Protein AF-0000000074147463 (afdb_homodimer)

Foldseek 3Di:
DQQAEEEEDCPDVSVVVVVLCVVVPRHAEYEYLDPVSQVVSCVVVVPHHYDHDLVVLLPDPSHQAYEYDDPQQCQLVSLLSNLVSRHAYEYEPLNHLALVSLVVSQVSCVVSVHFYFYPLLVCLPQQLVVVLVCVVVCVQPAWQEKEWEFEAQADDDDPAAQLRVPCLNVLLSVCSNNVFAFPDKAKDFDDDPYPPHGQWMKIWTHHPVNYIYMYTYGNDDDHGWTKMWTHGQQWIKMQTPVDDLRIKTWRKHWDDDPNDTDIDGDDMDRDHTDDDDSSSSQVVQVVCCSVVVNHGPRTSVSSSSSNCNSVPHDHVD/DQQAEEEEDCPDVSVVVVVLCVVVVRHAEYEYLDPVSQVVSCVVVVPHHYDHDLVVLLPDPSHQAYEYDDPQQCQLVSLLSNLVSNHAYEYEPLNHLALVSLVVSQVSCVVSVHFYFYPLLVCLPQQLVVVLVCVVVCVQPAWQEKEWEFEAQADDDDPAAQLRVPCLNVLLSVCSNNVFAFPDKAKDFDDDPYPPHGQWMKIWTHHPVNYIYMYTYGNDDDHGWTKMWTHGQQWIKMQTPVDDLRIKTWRWHWDDDPNDTDIDGDDMDRDHTDDDDSSSSQVVQVVCCSVVVNHGPRTSVSSSSSNCNSVPHDHVD

Radius of gyration: 29.19 Å; Cα contacts (8 Å, |Δi|>4): 1445; chains: 2; bounding box: 56×92×62 Å

Sequence (634 aa):
MDRFIGLIGLGYWGKNILRNLYELGVLHTACDFSHEVVEERRRSFPEVSYTTDFNDLLSNSEIKAIAIATPAVTHYELAKKALLAGKDVFVEKPMTTSVKEGEELVKIAEEKNKIIMVGHILQYHPAVTKLKELISQGLIGEIIYIYSHRVNVGKIRIDENVWWSLAPHDVSLILMLTGRMPKRIYYQGSSYITKGIDDIALASLEFDNGIRGHIFVSWWHPYKEQKLVTIGSKGMLIFDDTTEEKLFLYPHKVEWNNGIPVAKKEEMQVIPVEKKEPLKEELLHFIECVKERKTPRTDGYEGLRVLKVLEKITSDGMDRFIGLIGLGYWGKNILRNLYELGVLHTACDFSHEVVEERRRSFPEVSYTTDFNDLLSNSEIKAIAIATPAVTHYELAKKALLAGKDVFVEKPMTTSVKEGEELVKIAEEKNKIIMVGHILQYHPAVTKLKELISQGLIGEIIYIYSHRVNVGKIRIDENVWWSLAPHDVSLILMLTGRMPKRIYYQGSSYITKGIDDIALASLEFDNGIRGHIFVSWWHPYKEQKLVTIGSKGMLIFDDTTEEKLFLYPHKVEWNNGIPVAKKEEMQVIPVEKKEPLKEELLHFIECVKERKTPRTDGYEGLRVLKVLEKITSDG

Secondary structure (DSSP, 8-state):
----EEEE--STTHHHHHHHHHHTT-EEEEE-S-HHHHHHHHHH-TTSEEES-THHHHS-TT--EEEE-S-HHHHHHHHHHHHHTT-EEEEESSS-SSHHHHHHHHHHHHHHT--EEEE-GGGG-HHHHHHHHHHHTTTT-SEEEEEEEEEEE----SSS-HHHHHHHHHHHHHHHHH-S--SEEEEEEE-SSBTTB-SEEEEEEE-TTS-EEEEEEESEEEEEEEEEEEEESS-EEEEETTSSS-EEEE--EEEEETTEEEEE----EEPP-----HHHHHHHHHHHHHHHTPPPTTBHHHHHHHHHHHH--B---/----EEEE--STTHHHHHHHHHHTT-EEEEE-S-HHHHHHHHHH-TTSEEES-THHHHS-TT--EEEE-S-HHHHHHHHHHHHHTT-EEEEESSS-SSHHHHHHHHHHHHHHT--EEEE-GGGG-HHHHHHHHHHHTTTT-SEEEEEEEEEEE----SSS-HHHHHHHHHHHHHHHHH-S--SEEEEEEE-SSBTTB-SEEEEEEE-TTS-EEEEEEESEEEEEEEEEEEEESS-EEEEETTSSS-EEEE--EEEEETTEEEEE----EEPP-----HHHHHHHHHHHHHHHTPPPTTBHHHHHHHHHHHH--B---

pLDDT: mean 95.91, std 7.17, range [34.38, 98.94]

InterPro domains:
  IPR000683 Gfo/Idh/MocA-like oxidoreductase, N-terminal [PF01408] (5-120)
  IPR036291 NAD(P)-binding domain superfamily [SSF51735] (5-166)
  IPR051450 Gfo/Idh/MocA Oxidoreductases [PTHR43377] (5-314)
  IPR055170 GFO/IDH/MocA-like oxidoreductase domain [PF22725] (129-237)

Structure (mmCIF, N/CA/C/O backbone):
data_AF-0000000074147463-model_v1
#
loop_
_entity.id
_entity.type
_entity.pdbx_description
1 polymer 'Oxidoreductase, Gfo/Idh/MocA family/transferase hexapeptide repeat protein'
#
loop_
_atom_site.group_PDB
_atom_site.id
_atom_site.type_symbol
_atom_site.label_atom_id
_atom_site.label_alt_id
_atom_site.label_comp_id
_atom_site.label_asym_id
_atom_site.label_entity_id
_atom_site.label_seq_id
_atom_site.pdbx_PDB_ins_code
_atom_site.Cartn_x
_atom_site.Cartn_y
_atom_site.Cartn_z
_atom_site.occupancy
_atom_site.B_iso_or_equiv
_atom_site.auth_seq_id
_atom_site.auth_comp_id
_atom_site.auth_asym_id
_atom_site.auth_atom_id
_atom_site.pdbx_PDB_model_num
ATOM 1 N N . MET A 1 1 ? 9.383 36.344 28.812 1 61.12 1 MET A N 1
ATOM 2 C CA . MET A 1 1 ? 9.328 36.312 27.344 1 61.12 1 MET A CA 1
ATOM 3 C C . MET A 1 1 ? 8.117 37.094 26.828 1 61.12 1 MET A C 1
ATOM 5 O O . MET A 1 1 ? 7.078 37.156 27.5 1 61.12 1 MET A O 1
ATOM 9 N N . ASP A 1 2 ? 8.234 38.062 25.828 1 88.5 2 ASP A N 1
ATOM 10 C CA . ASP A 1 2 ? 7.184 38.969 25.328 1 88.5 2 ASP A CA 1
ATOM 11 C C . ASP A 1 2 ? 6.062 38.156 24.672 1 88.5 2 ASP A C 1
ATOM 13 O O . ASP A 1 2 ? 6.328 37.25 23.875 1 88.5 2 ASP A O 1
ATOM 17 N N . ARG A 1 3 ? 4.879 38.188 25.297 1 97.25 3 ARG A N 1
ATOM 18 C CA . ARG A 1 3 ? 3.674 37.594 24.703 1 97.25 3 ARG A CA 1
ATOM 19 C C . ARG A 1 3 ? 3.217 38.406 23.484 1 97.25 3 ARG A C 1
ATOM 21 O O . ARG A 1 3 ? 2.787 39.531 23.609 1 97.25 3 ARG A O 1
ATOM 28 N N . PHE A 1 4 ? 3.439 37.75 22.344 1 98.62 4 PHE A N 1
ATOM 29 C CA . PHE A 1 4 ? 3.199 38.531 21.141 1 98.62 4 PHE A CA 1
ATOM 30 C C . PHE A 1 4 ? 2.381 37.75 20.125 1 98.62 4 PHE A C 1
ATOM 32 O O . PHE A 1 4 ? 2.176 38.188 19 1 98.62 4 PHE A O 1
ATOM 39 N N . ILE A 1 5 ? 1.905 36.531 20.484 1 98.88 5 ILE A N 1
ATOM 40 C CA . ILE A 1 5 ? 1.163 35.719 19.547 1 98.88 5 ILE A CA 1
ATOM 41 C C . ILE A 1 5 ? -0.292 35.594 20 1 98.88 5 ILE A C 1
ATOM 43 O O . ILE A 1 5 ? -0.568 35.312 21.172 1 98.88 5 ILE A O 1
ATOM 47 N N . GLY A 1 6 ? -1.212 35.906 19.109 1 98.88 6 GLY A N 1
ATOM 48 C CA . GLY A 1 6 ? -2.609 35.562 19.281 1 98.88 6 GLY A CA 1
ATOM 49 C C . GLY A 1 6 ? -2.945 34.188 18.688 1 98.88 6 GLY A C 1
ATOM 50 O O . GLY A 1 6 ? -2.312 33.75 17.719 1 98.88 6 GLY A O 1
ATOM 51 N N . LEU A 1 7 ? -3.902 33.5 19.25 1 98.94 7 LEU A N 1
ATOM 52 C CA . LEU A 1 7 ? -4.363 32.219 18.766 1 98.94 7 LEU A CA 1
ATOM 53 C C . LEU A 1 7 ? -5.871 32.219 18.531 1 98.94 7 LEU A C 1
ATOM 55 O O . LEU A 1 7 ? -6.633 32.625 19.406 1 98.94 7 LEU A O 1
ATOM 59 N N . ILE A 1 8 ? -6.285 31.859 17.328 1 98.94 8 ILE A N 1
ATOM 60 C CA . ILE A 1 8 ? -7.715 31.656 17.094 1 98.94 8 ILE A CA 1
ATOM 61 C C . ILE A 1 8 ? -7.984 30.188 16.766 1 98.94 8 ILE A C 1
ATOM 63 O O . ILE A 1 8 ? -7.262 29.594 15.969 1 98.94 8 ILE A O 1
ATOM 67 N N . GLY A 1 9 ? -9.062 29.688 17.25 1 98.75 9 GLY A N 1
ATOM 68 C CA . GLY A 1 9 ? -9.383 28.266 17.188 1 98.75 9 GLY A CA 1
ATOM 69 C C . GLY A 1 9 ? -8.906 27.484 18.391 1 98.75 9 GLY A C 1
ATOM 70 O O . GLY A 1 9 ? -7.703 27.266 18.547 1 98.75 9 GLY A O 1
ATOM 71 N N . LEU A 1 10 ? -9.844 27.094 19.266 1 98.62 10 LEU A N 1
ATOM 72 C CA . LEU A 1 10 ? -9.492 26.438 20.516 1 98.62 10 LEU A CA 1
ATOM 73 C C . LEU A 1 10 ? -10.195 25.094 20.641 1 98.62 10 LEU A C 1
ATOM 75 O O . LEU A 1 10 ? -10.484 24.641 21.75 1 98.62 10 LEU A O 1
ATOM 79 N N . GLY A 1 11 ? -10.547 24.516 19.469 1 96.38 11 GLY A N 1
ATOM 80 C CA . GLY A 1 11 ? -11.219 23.234 19.438 1 96.38 11 GLY A CA 1
ATOM 81 C C . GLY A 1 11 ? -10.281 22.062 19.688 1 96.38 11 GLY A C 1
ATOM 82 O O . GLY A 1 11 ? -9.414 22.125 20.547 1 96.38 11 GLY A O 1
ATOM 83 N N . TYR A 1 12 ? -10.516 21 18.984 1 92 12 TYR A N 1
ATOM 84 C CA . TYR A 1 12 ? -9.859 19.703 19.203 1 92 12 TYR A CA 1
ATOM 85 C C . TYR A 1 12 ? -8.352 19.844 19.047 1 92 12 TYR A C 1
ATOM 87 O O . TYR A 1 12 ? -7.586 19.297 19.844 1 92 12 TYR A O 1
ATOM 95 N N . TRP A 1 13 ? -7.922 20.5 18.031 1 95.25 13 TRP A N 1
ATOM 96 C CA . TRP A 1 13 ? -6.488 20.641 17.766 1 95.25 13 TRP A CA 1
ATOM 97 C C . TRP A 1 13 ? -5.945 21.922 18.406 1 95.25 13 TRP A C 1
ATOM 99 O O . TRP A 1 13 ? -4.832 21.938 18.938 1 95.25 13 TRP A O 1
ATOM 109 N N . GLY A 1 14 ? -6.77 22.969 18.375 1 98.19 14 GLY A N 1
ATOM 110 C CA . GLY A 1 14 ? -6.352 24.266 18.891 1 98.19 14 GLY A CA 1
ATOM 111 C C . GLY A 1 14 ? -5.945 24.234 20.344 1 98.19 14 GLY A C 1
ATOM 112 O O . GLY A 1 14 ? -5.098 25.016 20.781 1 98.19 14 GLY A O 1
ATOM 113 N N . LYS A 1 15 ? -6.52 23.312 21.062 1 98.25 15 LYS A N 1
ATOM 114 C CA . LYS A 1 15 ? -6.18 23.203 22.484 1 98.25 15 LYS A CA 1
ATOM 115 C C . LYS A 1 15 ? -4.715 22.812 22.672 1 98.25 15 LYS A C 1
ATOM 117 O O . LYS A 1 15 ? -4.078 23.219 23.641 1 98.25 15 LYS A O 1
ATOM 122 N N . ASN A 1 16 ? -4.152 22 21.75 1 98.62 16 ASN A N 1
ATOM 123 C CA . ASN A 1 16 ? -2.746 21.609 21.812 1 98.62 16 ASN A CA 1
ATOM 124 C C . ASN A 1 16 ? -1.831 22.797 21.484 1 98.62 16 ASN A C 1
ATOM 126 O O . ASN A 1 16 ? -0.762 22.938 22.078 1 98.62 16 ASN A O 1
ATOM 130 N N . ILE A 1 17 ? -2.26 23.625 20.562 1 98.88 17 ILE A N 1
ATOM 131 C CA . ILE A 1 17 ? -1.495 24.812 20.219 1 98.88 17 ILE A CA 1
ATOM 132 C C . ILE A 1 17 ? -1.52 25.797 21.375 1 98.88 17 ILE A C 1
ATOM 134 O O . ILE A 1 17 ? -0.486 26.375 21.75 1 98.88 17 ILE A O 1
ATOM 138 N N . LEU A 1 18 ? -2.693 25.938 22 1 98.81 18 LEU A N 1
ATOM 139 C CA . LEU A 1 18 ? -2.84 26.781 23.172 1 98.81 18 LEU A CA 1
ATOM 140 C C . LEU A 1 18 ? -1.851 26.375 24.266 1 98.81 18 LEU A C 1
ATOM 142 O O . LEU A 1 18 ? -1.114 27.219 24.781 1 98.81 18 LEU A O 1
ATOM 146 N N . ARG A 1 19 ? -1.807 25.109 24.531 1 98.69 19 ARG A N 1
ATOM 147 C CA . ARG A 1 19 ? -0.928 24.578 25.562 1 98.69 19 ARG A CA 1
ATOM 148 C C . ARG A 1 19 ? 0.532 24.891 25.266 1 98.69 19 ARG A C 1
ATOM 150 O O . ARG A 1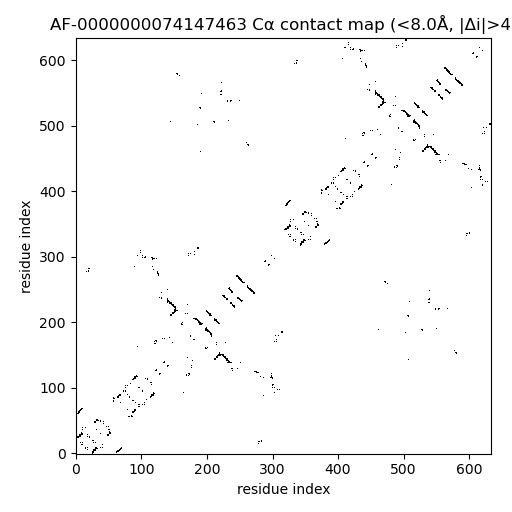 19 ? 1.265 25.375 26.125 1 98.69 19 ARG A O 1
ATOM 157 N N . ASN A 1 20 ? 0.942 24.656 24.047 1 98.75 20 ASN A N 1
ATOM 158 C CA . ASN A 1 20 ? 2.342 24.844 23.672 1 98.75 20 ASN A CA 1
ATOM 159 C C . ASN A 1 20 ? 2.738 26.312 23.688 1 98.75 20 ASN A C 1
ATOM 161 O O . ASN A 1 20 ? 3.803 26.672 24.188 1 98.75 20 ASN A O 1
ATOM 165 N N . LEU A 1 21 ? 1.899 27.203 23.125 1 98.69 21 LEU A N 1
ATOM 166 C CA . LEU A 1 21 ? 2.207 28.641 23.109 1 98.69 21 LEU A CA 1
ATOM 167 C C . LEU A 1 21 ? 2.262 29.203 24.516 1 98.69 21 LEU A C 1
ATOM 169 O O . LEU A 1 21 ? 3.068 30.094 24.812 1 98.69 21 LEU A O 1
ATOM 173 N N . TYR A 1 22 ? 1.34 28.688 25.391 1 98.38 22 TYR A N 1
ATOM 174 C CA . TYR A 1 22 ? 1.339 29.078 26.797 1 98.38 22 TYR A CA 1
ATOM 175 C C . TYR A 1 22 ? 2.645 28.672 27.484 1 98.38 22 TYR A C 1
ATOM 177 O O . TYR A 1 22 ? 3.279 29.5 28.141 1 98.38 22 TYR A O 1
ATOM 185 N N . GLU A 1 23 ? 3.055 27.453 27.25 1 98 23 GLU A N 1
ATOM 186 C CA . GLU A 1 23 ? 4.266 26.906 27.875 1 98 23 GLU A CA 1
ATOM 187 C C . GLU A 1 23 ? 5.508 27.641 27.375 1 98 23 GLU A C 1
ATOM 189 O O . GLU A 1 23 ? 6.477 27.812 28.125 1 98 23 GLU A O 1
ATOM 194 N N . LEU A 1 24 ? 5.477 28.078 26.172 1 98.19 24 LEU A N 1
ATOM 195 C CA . LEU A 1 24 ? 6.617 28.766 25.562 1 98.19 24 LEU A CA 1
ATOM 196 C C . LEU A 1 24 ? 6.648 30.234 25.953 1 98.19 24 LEU A C 1
ATOM 198 O O . LEU A 1 24 ? 7.609 30.938 25.641 1 98.19 24 LEU A O 1
ATOM 202 N N . GLY A 1 25 ? 5.539 30.719 26.562 1 97.75 25 GLY A N 1
ATOM 203 C CA . GLY A 1 25 ? 5.5 32.062 27.156 1 97.75 25 GLY A CA 1
ATOM 204 C C . GLY A 1 25 ? 5.277 33.156 26.125 1 97.75 25 GLY A C 1
ATOM 205 O O . GLY A 1 25 ? 5.664 34.312 26.344 1 97.75 25 GLY A O 1
ATOM 206 N N . VAL A 1 26 ? 4.633 32.781 25 1 98.62 26 VAL A N 1
ATOM 207 C CA . VAL A 1 26 ? 4.543 33.781 23.938 1 98.62 26 VAL A CA 1
ATOM 208 C C . VAL A 1 26 ? 3.078 34.062 23.625 1 98.62 26 VAL A C 1
ATOM 210 O O . VAL A 1 26 ? 2.771 34.938 22.828 1 98.62 26 VAL A O 1
ATOM 213 N N . LEU A 1 27 ? 2.123 33.344 24.266 1 98.75 27 LEU A N 1
ATOM 214 C CA . LEU A 1 27 ? 0.697 33.531 24.016 1 98.75 27 LEU A CA 1
ATOM 215 C C . LEU A 1 27 ? 0.172 34.812 24.672 1 98.75 27 LEU A C 1
ATOM 217 O O . LEU A 1 27 ? 0.267 34.969 25.891 1 98.75 27 LEU A O 1
ATOM 221 N N . HIS A 1 28 ? -0.315 35.688 23.891 1 98.62 28 HIS A N 1
ATOM 222 C CA . HIS A 1 28 ? -0.885 36.906 24.406 1 98.62 28 HIS A CA 1
ATOM 223 C C . HIS A 1 28 ? -2.379 36.781 24.688 1 98.62 28 HIS A C 1
ATOM 225 O O . HIS A 1 28 ? -2.834 37 25.812 1 98.62 28 HIS A O 1
ATOM 231 N N . THR A 1 29 ? -3.139 36.375 23.672 1 98.69 29 THR A N 1
ATOM 232 C CA . THR A 1 29 ? -4.594 36.281 23.734 1 98.69 29 THR A CA 1
ATOM 233 C C . THR A 1 29 ? -5.094 35.094 22.906 1 98.69 29 THR A C 1
ATOM 235 O O . THR A 1 29 ? -4.605 34.875 21.797 1 98.69 29 THR A O 1
ATOM 238 N N . ALA A 1 30 ? -5.992 34.312 23.484 1 98.88 30 ALA A N 1
ATOM 239 C CA . ALA A 1 30 ? -6.637 33.219 22.797 1 98.88 30 ALA A CA 1
ATOM 240 C C . ALA A 1 30 ? -8.078 33.562 22.438 1 98.88 30 ALA A C 1
ATOM 242 O O . ALA A 1 30 ? -8.789 34.188 23.219 1 98.88 30 ALA A O 1
ATOM 243 N N . CYS A 1 31 ? -8.461 33.125 21.234 1 98.88 31 CYS A N 1
ATOM 244 C CA . CYS A 1 31 ? -9.758 33.5 20.688 1 98.88 31 CYS A CA 1
ATOM 245 C C . CYS A 1 31 ? -10.508 32.281 20.172 1 98.88 31 CYS A C 1
ATOM 247 O O . CYS A 1 31 ? -9.906 31.391 19.562 1 98.88 31 CYS A O 1
ATOM 249 N N . ASP A 1 32 ? -11.773 32.156 20.422 1 98.69 32 ASP A N 1
ATOM 250 C CA . ASP A 1 32 ? -12.719 31.234 19.781 1 98.69 32 ASP A CA 1
ATOM 251 C C . ASP A 1 32 ? -14.102 31.859 19.656 1 98.69 32 ASP A C 1
ATOM 253 O O . ASP A 1 32 ? -14.484 32.688 20.5 1 98.69 32 ASP A O 1
ATOM 257 N N . PHE A 1 33 ? -14.789 31.438 18.578 1 97.38 33 PHE A N 1
ATOM 258 C CA . PHE A 1 33 ? -16.125 32 18.391 1 97.38 33 PHE A CA 1
ATOM 259 C C . PHE A 1 33 ? -17.109 31.438 19.406 1 97.38 33 PHE A C 1
ATOM 261 O O . PHE A 1 33 ? -18.141 32.062 19.688 1 97.38 33 PHE A O 1
ATOM 268 N N . SER A 1 34 ? -16.828 30.281 19.938 1 97.75 34 SER A N 1
ATOM 269 C CA . SER A 1 34 ? -17.719 29.625 20.891 1 97.75 34 SER A CA 1
ATOM 270 C C . SER A 1 34 ? -17.391 30.016 22.328 1 97.75 34 SER A C 1
ATOM 272 O O . SER A 1 34 ? -16.312 29.703 22.828 1 97.75 34 SER A O 1
ATOM 274 N N . HIS A 1 35 ? -18.406 30.578 23 1 97.5 35 HIS A N 1
ATOM 275 C CA . HIS A 1 35 ? -18.234 30.922 24.406 1 97.5 35 HIS A CA 1
ATOM 276 C C . HIS A 1 35 ? -17.984 29.672 25.25 1 97.5 35 HIS A C 1
ATOM 278 O O . HIS A 1 35 ? -17.203 29.719 26.203 1 97.5 35 HIS A O 1
ATOM 284 N N . GLU A 1 36 ? -18.609 28.641 24.844 1 98 36 GLU A N 1
ATOM 285 C CA . GLU A 1 36 ? -18.469 27.375 25.562 1 98 36 GLU A CA 1
ATOM 286 C C . GLU A 1 36 ? -17.047 26.844 25.5 1 98 36 GLU A C 1
ATOM 288 O O . GLU A 1 36 ? -16.484 26.406 26.5 1 98 36 GLU A O 1
ATOM 293 N N . VAL A 1 37 ? -16.453 26.953 24.344 1 98.19 37 VAL A N 1
ATOM 294 C CA . VAL A 1 37 ? -15.094 26.469 24.141 1 98.19 37 VAL A CA 1
ATOM 295 C C . VAL A 1 37 ? -14.117 27.344 24.938 1 98.19 37 VAL A C 1
ATOM 297 O O . VAL A 1 37 ? -13.211 26.828 25.594 1 98.19 37 VAL A O 1
ATOM 300 N N . VAL A 1 38 ? -14.328 28.625 24.938 1 98.19 38 VAL A N 1
ATOM 301 C CA . VAL A 1 38 ? -13.477 29.562 25.656 1 98.19 38 VAL A CA 1
ATOM 302 C C . VAL A 1 38 ? -13.516 29.266 27.156 1 98.19 38 VAL A C 1
ATOM 304 O O . VAL A 1 38 ? -12.477 29.219 27.812 1 98.19 38 VAL A O 1
ATOM 307 N N . GLU A 1 39 ? -14.695 29.047 27.609 1 97.88 39 GLU A N 1
ATOM 308 C CA . GLU A 1 39 ? -14.844 28.797 29.047 1 97.88 39 GLU A CA 1
ATOM 309 C C . GLU A 1 39 ? -14.156 27.484 29.438 1 97.88 39 GLU A C 1
ATOM 311 O O . GLU A 1 39 ? -13.555 27.406 30.516 1 97.88 39 GLU A O 1
ATOM 316 N N . GLU A 1 40 ? -14.305 26.562 28.609 1 98 40 GLU A N 1
ATOM 317 C CA . GLU A 1 40 ? -13.641 25.281 28.875 1 98 40 GLU A CA 1
ATOM 318 C C . GLU A 1 40 ? -12.125 25.453 28.953 1 98 40 GLU A C 1
ATOM 320 O O . GLU A 1 40 ? -11.477 24.891 29.844 1 98 40 GLU A O 1
ATOM 325 N N . ARG A 1 41 ? -11.562 26.219 28.031 1 98.38 41 ARG A N 1
ATOM 326 C CA . ARG A 1 41 ? -10.117 26.438 28.016 1 98.38 41 ARG A CA 1
ATOM 327 C C . ARG A 1 41 ? -9.68 27.281 29.203 1 98.38 41 ARG A C 1
ATOM 329 O O . ARG A 1 41 ? -8.609 27.062 29.766 1 98.38 41 ARG A O 1
ATOM 336 N N . ARG A 1 42 ? -10.461 28.25 29.562 1 97.75 42 ARG A N 1
ATOM 337 C CA . ARG A 1 42 ? -10.156 29.156 30.672 1 97.75 42 ARG A CA 1
ATOM 338 C C . ARG A 1 42 ? -9.992 28.391 31.969 1 97.75 42 ARG A C 1
ATOM 340 O O . ARG A 1 42 ? -9.188 28.766 32.812 1 97.75 42 ARG A O 1
ATOM 347 N N . ARG A 1 43 ? -10.711 27.328 32.125 1 97.81 43 ARG A N 1
ATOM 348 C CA . ARG A 1 43 ? -10.602 26.5 33.312 1 97.81 43 ARG A CA 1
ATOM 349 C C . ARG A 1 43 ? -9.203 25.891 33.438 1 97.81 43 ARG A C 1
ATOM 351 O O . ARG A 1 43 ? -8.664 25.781 34.531 1 97.81 43 ARG A O 1
ATOM 358 N N . SER A 1 44 ? -8.68 25.547 32.312 1 97 44 SER A N 1
ATOM 359 C CA . SER A 1 44 ? -7.375 24.891 32.312 1 97 44 SER A CA 1
ATOM 360 C C . SER A 1 44 ? -6.246 25.906 32.312 1 97 44 SER A C 1
ATOM 362 O O . SER A 1 44 ? -5.16 25.641 32.812 1 97 44 SER A O 1
ATOM 364 N N . PHE A 1 45 ? -6.484 27.094 31.719 1 98 45 PHE A N 1
ATOM 365 C CA . PHE A 1 45 ? -5.492 28.156 31.609 1 98 45 PHE A CA 1
ATOM 366 C C . PHE A 1 45 ? -6.094 29.5 32 1 98 45 PHE A C 1
ATOM 368 O O . PHE A 1 45 ? -6.23 30.391 31.172 1 98 45 PHE A O 1
ATOM 375 N N . PRO A 1 46 ? -6.285 29.719 33.219 1 97.31 46 PRO A N 1
ATOM 376 C CA . PRO A 1 46 ? -7.016 30.906 33.688 1 97.31 46 PRO A CA 1
ATOM 377 C C . PRO A 1 46 ? -6.223 32.188 33.531 1 97.31 46 PRO A C 1
ATOM 379 O O . PRO A 1 46 ? -6.801 33.281 33.5 1 97.31 46 PRO A O 1
ATOM 382 N N . GLU A 1 47 ? -4.965 32.125 33.375 1 96.62 47 GLU A N 1
ATOM 383 C CA . GLU A 1 47 ? -4.121 33.312 33.312 1 96.62 47 GLU A CA 1
ATOM 384 C C . GLU A 1 47 ? -4.098 33.875 31.891 1 96.62 47 GLU A C 1
ATOM 386 O O . GLU A 1 47 ? -3.625 35 31.656 1 96.62 47 GLU A O 1
ATOM 391 N N . VAL A 1 48 ? -4.543 33.156 30.922 1 97.88 48 VAL A N 1
ATOM 392 C CA . VAL A 1 48 ? -4.547 33.562 29.531 1 97.88 48 VAL A CA 1
ATOM 393 C C . VAL A 1 48 ? -5.699 34.531 29.281 1 97.88 48 VAL A C 1
ATOM 395 O O . VAL A 1 48 ? -6.781 34.375 29.859 1 97.88 48 VAL A O 1
ATOM 398 N N . SER A 1 49 ? -5.469 35.562 28.531 1 98.31 49 SER A N 1
ATOM 399 C CA . SER A 1 49 ? -6.547 36.438 28.062 1 98.31 49 SER A CA 1
ATOM 400 C C . SER A 1 49 ? -7.355 35.75 26.969 1 98.31 49 SER A C 1
ATOM 402 O O . SER A 1 49 ? -6.785 35.125 26.062 1 98.31 49 SER A O 1
ATOM 404 N N . TYR A 1 50 ? -8.672 35.812 27.047 1 98.62 50 TYR A N 1
ATOM 405 C CA . TYR A 1 50 ? -9.547 35.188 26.062 1 98.62 50 TYR A CA 1
ATOM 406 C C . TYR A 1 50 ? -10.484 36.219 25.422 1 98.62 50 TYR A C 1
ATOM 408 O O . TYR A 1 50 ? -10.773 37.25 26.016 1 98.62 50 TYR A O 1
ATOM 416 N N . THR A 1 51 ? -10.914 36 24.25 1 98.62 51 THR A N 1
ATOM 417 C CA . THR A 1 51 ? -11.922 36.812 23.562 1 98.62 51 THR A CA 1
ATOM 418 C C . THR A 1 51 ? -12.719 35.969 22.594 1 98.62 51 THR A C 1
ATOM 420 O O . THR A 1 51 ? -12.312 34.844 22.266 1 98.62 51 THR A O 1
ATOM 423 N N . THR A 1 52 ? -13.852 36.375 22.188 1 98.5 52 THR A N 1
ATOM 424 C CA . THR A 1 52 ? -14.656 35.688 21.188 1 98.5 52 THR A CA 1
ATOM 425 C C . THR A 1 52 ? -14.734 36.5 19.891 1 98.5 52 THR A C 1
ATOM 427 O O . THR A 1 52 ? -15.484 36.156 18.984 1 98.5 52 THR A O 1
ATOM 430 N N . ASP A 1 53 ? -13.992 37.562 19.906 1 98.44 53 ASP A N 1
ATOM 431 C CA . ASP A 1 53 ? -13.969 38.469 18.75 1 98.44 53 ASP A CA 1
ATOM 432 C C . ASP A 1 53 ? -12.578 38.469 18.109 1 98.44 53 ASP A C 1
ATOM 434 O O . ASP A 1 53 ? -11.633 39 18.703 1 98.44 53 ASP A O 1
ATOM 438 N N . PHE A 1 54 ? -12.523 38 16.891 1 98.62 54 PHE A N 1
ATOM 439 C CA . PHE A 1 54 ? -11.258 37.938 16.188 1 98.62 54 PHE A CA 1
ATOM 440 C C . PHE A 1 54 ? -10.648 39.312 16 1 98.62 54 PHE A C 1
ATOM 442 O O . PHE A 1 54 ? -9.422 39.469 15.992 1 98.62 54 PHE A O 1
ATOM 449 N N . ASN A 1 55 ? -11.438 40.375 15.883 1 98.56 55 ASN A N 1
ATOM 450 C CA . ASN A 1 55 ? -10.961 41.719 15.695 1 98.56 55 ASN A CA 1
ATOM 451 C C . ASN A 1 55 ? -10.102 42.188 16.859 1 98.56 55 ASN A C 1
ATOM 453 O O . ASN A 1 55 ? -9.227 43.031 16.688 1 98.56 55 ASN A O 1
ATOM 457 N N . ASP A 1 56 ? -10.352 41.594 18.016 1 98.62 56 ASP A N 1
ATOM 458 C CA . ASP A 1 56 ? -9.555 41.938 19.188 1 98.62 56 ASP A CA 1
ATOM 459 C C . ASP A 1 56 ? -8.094 41.562 19 1 98.62 56 ASP A C 1
ATOM 461 O O . ASP A 1 56 ? -7.191 42.219 19.531 1 98.62 56 ASP A O 1
ATOM 465 N N . LEU A 1 57 ? -7.863 40.469 18.266 1 98.75 57 LEU A N 1
ATOM 466 C CA . LEU A 1 57 ? -6.496 40.062 17.953 1 98.75 57 LEU A CA 1
ATOM 467 C C . LEU A 1 57 ? -5.891 41 16.891 1 98.75 57 LEU A C 1
ATOM 469 O O . LEU A 1 57 ? -4.734 41.406 17 1 98.75 57 LEU A O 1
ATOM 473 N N . LEU A 1 58 ? -6.707 41.344 15.906 1 98.81 58 LEU A N 1
ATOM 474 C CA . LEU A 1 58 ? -6.242 42.094 14.742 1 98.81 58 LEU A CA 1
ATOM 475 C C . LEU A 1 58 ? -5.836 43.5 15.133 1 98.81 58 LEU A C 1
ATOM 477 O O . LEU A 1 58 ? -4.852 44.031 14.617 1 98.81 58 LEU A O 1
ATOM 481 N N . SER A 1 59 ? -6.566 44.125 16.078 1 98.38 59 SER A N 1
ATOM 482 C CA . SER A 1 59 ? -6.395 45.531 16.391 1 98.38 59 SER A CA 1
ATOM 483 C C . SER A 1 59 ? -5.391 45.719 17.516 1 98.38 59 SER A C 1
ATOM 485 O O . SER A 1 59 ? -5.008 46.844 17.828 1 98.38 59 SER A O 1
ATOM 487 N N . ASN A 1 60 ? -5.012 44.656 18.141 1 98.25 60 ASN A N 1
ATOM 488 C CA . ASN A 1 60 ? -4.094 44.75 19.266 1 98.25 60 ASN A CA 1
ATOM 489 C C . ASN A 1 60 ? -2.646 44.906 18.797 1 98.25 60 ASN A C 1
ATOM 491 O O . ASN A 1 60 ? -2.066 43.969 18.25 1 98.25 60 ASN A O 1
ATOM 495 N N . SER A 1 61 ? -1.975 45.969 19.141 1 97.44 61 SER A N 1
ATOM 496 C CA . SER A 1 61 ? -0.635 46.281 18.641 1 97.44 61 SER A CA 1
ATOM 497 C C . SER A 1 61 ? 0.416 45.406 19.328 1 97.44 61 SER A C 1
ATOM 499 O O . SER A 1 61 ? 1.54 45.281 18.844 1 97.44 61 SER A O 1
ATOM 501 N N . GLU A 1 62 ? 0.05 44.812 20.422 1 97.81 62 GLU A N 1
ATOM 502 C CA . GLU A 1 62 ? 0.99 43.938 21.125 1 97.81 62 GLU A CA 1
ATOM 503 C C . GLU A 1 62 ? 1.091 42.562 20.453 1 97.81 62 GLU A C 1
ATOM 505 O O . GLU A 1 62 ? 2.08 41.875 20.625 1 97.81 62 GLU A O 1
ATOM 510 N N . ILE A 1 63 ? 0.083 42.25 19.734 1 98.62 63 ILE A N 1
ATOM 511 C CA . ILE A 1 63 ? 0.083 41 19 1 98.62 63 ILE A CA 1
ATOM 512 C C . ILE A 1 63 ? 0.76 41.188 17.641 1 98.62 63 ILE A C 1
ATOM 514 O O . ILE A 1 63 ? 0.299 41.969 16.812 1 98.62 63 ILE A O 1
ATOM 518 N N . LYS A 1 64 ? 1.846 40.469 17.438 1 98.56 64 LYS A N 1
ATOM 519 C CA . LYS A 1 64 ? 2.639 40.594 16.219 1 98.56 64 LYS A CA 1
ATOM 520 C C . LYS A 1 64 ? 2.391 39.469 15.258 1 98.56 64 LYS A C 1
ATOM 522 O O . LYS A 1 64 ? 2.705 39.562 14.07 1 98.56 64 LYS A O 1
ATOM 527 N N . ALA A 1 65 ? 1.881 38.375 15.789 1 98.88 65 ALA A N 1
ATOM 528 C CA . ALA A 1 65 ? 1.611 37.188 14.992 1 98.88 65 ALA A CA 1
ATOM 529 C C . ALA A 1 65 ? 0.348 36.469 15.477 1 98.88 65 ALA A C 1
ATOM 531 O O . ALA A 1 65 ? -0.035 36.594 16.641 1 98.88 65 ALA A O 1
ATOM 532 N N . ILE A 1 66 ? -0.294 35.781 14.562 1 98.94 66 ILE A N 1
ATOM 533 C CA . ILE A 1 66 ? -1.519 35.062 14.898 1 98.94 66 ILE A CA 1
ATOM 534 C C . ILE A 1 66 ? -1.419 33.594 14.414 1 98.94 66 ILE A C 1
ATOM 536 O O . ILE A 1 66 ? -1.047 33.344 13.266 1 98.94 66 ILE A O 1
ATOM 540 N N . ALA A 1 67 ? -1.676 32.625 15.289 1 98.94 67 ALA A N 1
ATOM 541 C CA . ALA A 1 67 ? -1.845 31.234 14.938 1 98.94 67 ALA A CA 1
ATOM 542 C C . ALA A 1 67 ? -3.312 30.891 14.688 1 98.94 67 ALA A C 1
ATOM 544 O O . ALA A 1 67 ? -4.18 31.25 15.492 1 98.94 67 ALA A O 1
ATOM 545 N N . ILE A 1 68 ? -3.555 30.266 13.57 1 98.94 68 ILE A N 1
ATOM 546 C CA . ILE A 1 68 ? -4.914 29.938 13.156 1 98.94 68 ILE A CA 1
ATOM 547 C C . ILE A 1 68 ? -5.105 28.422 13.156 1 98.94 68 ILE A C 1
ATOM 549 O O . ILE A 1 68 ? -4.477 27.703 12.375 1 98.94 68 ILE A O 1
ATOM 553 N N . ALA A 1 69 ? -5.957 27.906 14.031 1 98.56 69 ALA A N 1
ATOM 554 C CA . ALA A 1 69 ? -6.262 26.484 14.164 1 98.56 69 ALA A CA 1
ATOM 555 C C . ALA A 1 69 ? -7.766 26.234 14.117 1 98.56 69 ALA A C 1
ATOM 557 O O . ALA A 1 69 ? -8.312 25.547 14.984 1 98.56 69 ALA A O 1
ATOM 558 N N . THR A 1 70 ? -8.461 26.844 13.141 1 97.81 70 THR A N 1
ATOM 559 C CA . THR A 1 70 ? -9.891 26.703 12.875 1 97.81 70 THR A CA 1
ATOM 560 C C . THR A 1 70 ? -10.133 25.703 11.742 1 97.81 70 THR A C 1
ATOM 562 O O . THR A 1 70 ? -9.18 25.141 11.188 1 97.81 70 THR A O 1
ATOM 565 N N . PRO A 1 71 ? -11.383 25.359 11.438 1 95 71 PRO A N 1
ATOM 566 C CA . PRO A 1 71 ? -11.633 24.484 10.281 1 95 71 PRO A CA 1
ATOM 567 C C . PRO A 1 71 ? -11.055 25.062 8.984 1 95 71 PRO A C 1
ATOM 569 O O . PRO A 1 71 ? -11.055 26.281 8.789 1 95 71 PRO A O 1
ATOM 572 N N . ALA A 1 72 ? -10.711 24.234 8.133 1 95.69 72 ALA A N 1
ATOM 573 C CA . ALA A 1 72 ? -9.961 24.578 6.93 1 95.69 72 ALA A CA 1
ATOM 574 C C . ALA A 1 72 ? -10.703 25.625 6.098 1 95.69 72 ALA A C 1
ATOM 576 O O . ALA A 1 72 ? -10.094 26.516 5.516 1 95.69 72 ALA A O 1
ATOM 577 N N . VAL A 1 73 ? -11.953 25.547 6.07 1 95.56 73 VAL A N 1
ATOM 578 C CA . VAL A 1 73 ? -12.766 26.391 5.207 1 95.56 73 VAL A CA 1
ATOM 579 C C . VAL A 1 73 ? -12.656 27.844 5.652 1 95.56 73 VAL A C 1
ATOM 581 O O . VAL A 1 73 ? -12.977 28.766 4.895 1 95.56 73 VAL A O 1
ATOM 584 N N . THR A 1 74 ? -12.172 28.094 6.891 1 97.69 74 THR A N 1
ATOM 585 C CA . THR A 1 74 ? -12.078 29.438 7.434 1 97.69 74 THR A CA 1
ATOM 586 C C . THR A 1 74 ? -10.664 30 7.27 1 97.69 74 THR A C 1
ATOM 588 O O . THR A 1 74 ? -10.438 31.188 7.465 1 97.69 74 THR A O 1
ATOM 591 N N . HIS A 1 75 ? -9.711 29.188 6.895 1 98.75 75 HIS A N 1
ATOM 592 C CA . HIS A 1 75 ? -8.297 29.531 6.902 1 98.75 75 HIS A CA 1
ATOM 593 C C . HIS A 1 75 ? -8.031 30.766 6.035 1 98.75 75 HIS A C 1
ATOM 595 O O . HIS A 1 75 ? -7.395 31.719 6.48 1 98.75 75 HIS A O 1
ATOM 601 N N . TYR A 1 76 ? -8.555 30.703 4.871 1 98.75 76 TYR A N 1
ATOM 602 C CA . TYR A 1 76 ? -8.258 31.75 3.896 1 98.75 76 TYR A CA 1
ATOM 603 C C . TYR A 1 76 ? -8.664 33.125 4.426 1 98.75 76 TYR A C 1
ATOM 605 O O . TYR A 1 76 ? -7.844 34.031 4.48 1 98.75 76 TYR A O 1
ATOM 613 N N . GLU A 1 77 ? -9.914 33.25 4.836 1 98.81 77 GLU A N 1
ATOM 614 C CA . GLU A 1 77 ? -10.438 34.531 5.285 1 98.81 77 GLU A CA 1
ATOM 615 C C . GLU A 1 77 ? -9.695 35.031 6.516 1 98.81 77 GLU A C 1
ATOM 617 O O . GLU A 1 77 ? -9.344 36.219 6.598 1 98.81 77 GLU A O 1
ATOM 622 N N . LEU A 1 78 ? -9.461 34.188 7.445 1 98.94 78 LEU A N 1
ATOM 623 C CA . LEU A 1 78 ? -8.797 34.562 8.688 1 98.94 78 LEU A CA 1
ATOM 624 C C . LEU A 1 78 ? -7.348 34.969 8.438 1 98.94 78 LEU A C 1
ATOM 626 O O . LEU A 1 78 ? -6.875 35.969 8.961 1 98.94 78 LEU A O 1
ATOM 630 N N . ALA A 1 79 ? -6.664 34.188 7.648 1 98.94 79 ALA A N 1
ATOM 631 C CA . ALA A 1 79 ? -5.27 34.469 7.336 1 98.94 79 ALA A CA 1
ATOM 632 C C . ALA A 1 79 ? -5.148 35.781 6.562 1 98.94 79 ALA A C 1
ATOM 634 O O . ALA A 1 79 ? -4.246 36.594 6.82 1 98.94 79 ALA A O 1
ATOM 635 N N . LYS A 1 80 ? -6.051 35.938 5.633 1 98.88 80 LYS A N 1
ATOM 636 C CA . LYS A 1 80 ? -6.059 37.188 4.848 1 98.88 80 LYS A CA 1
ATOM 637 C C . LYS A 1 80 ? -6.223 38.406 5.742 1 98.88 80 LYS A C 1
ATOM 639 O O . LYS A 1 80 ? -5.457 39.375 5.645 1 98.88 80 LYS A O 1
ATOM 644 N N . LYS A 1 81 ? -7.207 38.375 6.609 1 98.94 81 LYS A N 1
ATOM 645 C CA . LYS A 1 81 ? -7.453 39.469 7.535 1 98.94 81 LYS A CA 1
ATOM 646 C C . LYS A 1 81 ? -6.234 39.75 8.406 1 98.94 81 LYS A C 1
ATOM 648 O O . LYS A 1 81 ? -5.867 40.906 8.633 1 98.94 81 LYS A O 1
ATOM 653 N N . ALA A 1 82 ? -5.613 38.688 8.875 1 98.94 82 ALA A N 1
ATOM 654 C CA . ALA A 1 82 ? -4.441 38.844 9.734 1 98.94 82 ALA A CA 1
ATOM 655 C C . ALA A 1 82 ? -3.281 39.469 8.984 1 98.94 82 ALA A C 1
ATOM 657 O O . ALA A 1 82 ? -2.658 40.438 9.484 1 98.94 82 ALA A O 1
ATOM 658 N N . LEU A 1 83 ? -3.004 39 7.828 1 98.88 83 LEU A N 1
ATOM 659 C CA . LEU A 1 83 ? -1.915 39.562 7.02 1 98.88 83 LEU A CA 1
ATOM 660 C C . LEU A 1 83 ? -2.16 41.031 6.688 1 98.88 83 LEU A C 1
ATOM 662 O O . LEU A 1 83 ? -1.246 41.844 6.785 1 98.88 83 LEU A O 1
ATOM 666 N N . LEU A 1 84 ? -3.375 41.312 6.324 1 98.75 84 LEU A N 1
ATOM 667 C CA . LEU A 1 84 ? -3.727 42.688 5.969 1 98.75 84 LEU A CA 1
ATOM 668 C C . LEU A 1 84 ? -3.605 43.625 7.176 1 98.75 84 LEU A C 1
ATOM 670 O O . LEU A 1 84 ? -3.33 44.812 7.023 1 98.75 84 LEU A O 1
ATOM 674 N N . ALA A 1 85 ? -3.771 43.062 8.375 1 98.75 85 ALA A N 1
ATOM 675 C CA . ALA A 1 85 ? -3.648 43.844 9.609 1 98.75 85 ALA A CA 1
ATOM 676 C C . ALA A 1 85 ? -2.189 43.938 10.047 1 98.75 85 ALA A C 1
ATOM 678 O O . ALA A 1 85 ? -1.893 44.469 11.109 1 98.75 85 ALA A O 1
ATOM 679 N N . GLY A 1 86 ? -1.297 43.375 9.266 1 98.56 86 GLY A N 1
ATOM 680 C CA . GLY A 1 86 ? 0.13 43.5 9.516 1 98.56 86 GLY A CA 1
ATOM 681 C C . GLY A 1 86 ? 0.656 42.438 10.469 1 98.56 86 GLY A C 1
ATOM 682 O O . GLY A 1 86 ? 1.676 42.656 11.133 1 98.56 86 GLY A O 1
ATOM 683 N N . LYS A 1 87 ? -0.044 41.344 10.609 1 98.88 87 LYS A N 1
ATOM 684 C CA . LYS A 1 87 ? 0.378 40.281 11.5 1 98.88 87 LYS A CA 1
ATOM 685 C C . LYS A 1 87 ? 1.052 39.156 10.719 1 98.88 87 LYS A C 1
ATOM 687 O O . LYS A 1 87 ? 0.658 38.844 9.594 1 98.88 87 LYS A O 1
ATOM 692 N N . ASP A 1 88 ? 2.135 38.5 11.266 1 98.94 88 ASP A N 1
ATOM 693 C CA . ASP A 1 88 ? 2.605 37.219 10.766 1 98.94 88 ASP A CA 1
ATOM 694 C C . ASP A 1 88 ? 1.601 36.125 11.078 1 98.94 88 ASP A C 1
ATOM 696 O O . ASP A 1 88 ? 0.808 36.25 12.016 1 98.94 88 ASP A O 1
ATOM 700 N N . VAL A 1 89 ? 1.641 35.062 10.258 1 98.94 89 VAL A N 1
ATOM 701 C CA . VAL A 1 89 ? 0.576 34.062 10.398 1 98.94 89 VAL A CA 1
ATOM 702 C C . VAL A 1 89 ? 1.177 32.656 10.453 1 98.94 89 VAL A C 1
ATOM 704 O O . VAL A 1 89 ? 2.062 32.312 9.664 1 98.94 89 VAL A O 1
ATOM 707 N N . PHE A 1 90 ? 0.786 31.875 11.43 1 98.94 90 PHE A N 1
ATOM 708 C CA . PHE A 1 90 ? 0.805 30.406 11.43 1 98.94 90 PHE A CA 1
ATOM 709 C C . PHE A 1 90 ? -0.586 29.859 11.148 1 98.94 90 PHE A C 1
ATOM 711 O O . PHE A 1 90 ? -1.545 30.188 11.852 1 98.94 90 PHE A O 1
ATOM 718 N N . VAL A 1 91 ? -0.732 29.078 10.094 1 98.94 91 VAL A N 1
ATOM 719 C CA . VAL A 1 91 ? -2.037 28.5 9.781 1 98.94 91 VAL A CA 1
ATOM 720 C C . VAL A 1 91 ? -1.922 26.984 9.68 1 98.94 91 VAL A C 1
ATOM 722 O O . VAL A 1 91 ? -0.968 26.469 9.094 1 98.94 91 VAL A O 1
ATOM 725 N N . GLU A 1 92 ? -2.83 26.297 10.266 1 98.5 92 GLU A N 1
ATOM 726 C CA . GLU A 1 92 ? -2.852 24.844 10.195 1 98.5 92 GLU A CA 1
ATOM 727 C C . GLU A 1 92 ? -3.037 24.359 8.758 1 98.5 92 GLU A C 1
ATOM 729 O O . GLU A 1 92 ? -3.553 25.109 7.914 1 98.5 92 GLU A O 1
ATOM 734 N N . LYS A 1 93 ? -2.596 23.188 8.539 1 98.31 93 LYS A N 1
ATOM 735 C CA . LYS A 1 93 ? -2.775 22.594 7.215 1 98.31 93 LYS A CA 1
ATOM 736 C C . LYS A 1 93 ? -4.211 22.125 7.012 1 98.31 93 LYS A C 1
ATOM 738 O O . LYS A 1 93 ? -4.883 21.734 7.973 1 98.31 93 LYS A O 1
ATOM 743 N N . PRO A 1 94 ? -4.766 22.062 5.855 1 97.56 94 PRO A N 1
ATOM 744 C CA . PRO A 1 94 ? -4.152 22.703 4.699 1 97.56 94 PRO A CA 1
ATOM 745 C C . PRO A 1 94 ? -4.238 24.234 4.77 1 97.56 94 PRO A C 1
ATOM 747 O O . PRO A 1 94 ? -5.109 24.781 5.457 1 97.56 94 PRO A O 1
ATOM 750 N N . MET A 1 95 ? -3.35 24.906 4.078 1 98.44 95 MET A N 1
ATOM 751 C CA . MET A 1 95 ? -3.289 26.359 4.105 1 98.44 95 MET A CA 1
ATOM 752 C C . MET A 1 95 ? -4.633 26.969 3.729 1 98.44 95 MET A C 1
ATOM 754 O O . MET A 1 95 ? -5.105 27.891 4.383 1 98.44 95 MET A O 1
ATOM 758 N N . THR A 1 96 ? -5.176 26.469 2.686 1 97.94 96 THR A N 1
ATOM 759 C CA . THR A 1 96 ? -6.496 26.812 2.172 1 97.94 96 THR A CA 1
ATOM 760 C C . THR A 1 96 ? -7.156 25.594 1.526 1 97.94 96 THR A C 1
ATOM 762 O O . THR A 1 96 ? -6.57 24.516 1.479 1 97.94 96 THR A O 1
ATOM 765 N N . THR A 1 97 ? -8.398 25.797 1.066 1 95.75 97 THR A N 1
ATOM 766 C CA . THR A 1 97 ? -9.109 24.688 0.437 1 95.75 97 THR A CA 1
ATOM 767 C C . THR A 1 97 ? -9.07 24.812 -1.083 1 95.75 97 THR A C 1
ATOM 769 O O . THR A 1 97 ? -9.773 24.094 -1.79 1 95.75 97 THR A O 1
ATOM 772 N N . SER A 1 98 ? -8.273 25.781 -1.57 1 95.25 98 SER A N 1
ATOM 773 C CA . SER A 1 98 ? -8.062 25.922 -3.008 1 95.25 98 SER A CA 1
ATOM 774 C C . SER A 1 98 ? -6.703 26.547 -3.309 1 95.25 98 SER A C 1
ATOM 776 O O . SER A 1 98 ? -6.184 27.344 -2.514 1 95.25 98 SER A O 1
ATOM 778 N N . VAL A 1 99 ? -6.227 26.266 -4.504 1 97.56 99 VAL A N 1
ATOM 779 C CA . VAL A 1 99 ? -4.945 26.797 -4.957 1 97.56 99 VAL A CA 1
ATOM 780 C C . VAL A 1 99 ? -5.055 28.312 -5.168 1 97.56 99 VAL A C 1
ATOM 782 O O . VAL A 1 99 ? -4.152 29.062 -4.793 1 97.56 99 VAL A O 1
ATOM 785 N N . LYS A 1 100 ? -6.141 28.75 -5.711 1 98.12 100 LYS A N 1
ATOM 786 C CA . LYS A 1 100 ? -6.359 30.172 -5.977 1 98.12 100 LYS A CA 1
ATOM 787 C C . LYS A 1 100 ? -6.273 31 -4.691 1 98.12 100 LYS A C 1
ATOM 789 O O . LYS A 1 100 ? -5.59 32.031 -4.645 1 98.12 100 LYS A O 1
ATOM 794 N N . GLU A 1 101 ? -6.961 30.531 -3.648 1 98.56 101 GLU A N 1
ATOM 795 C CA . GLU A 1 101 ? -6.906 31.188 -2.35 1 98.56 101 GLU A CA 1
ATOM 796 C C . GLU A 1 101 ? -5.488 31.188 -1.784 1 98.56 101 GLU A C 1
ATOM 798 O O . GLU A 1 101 ? -5.035 32.188 -1.224 1 98.56 101 GLU A O 1
ATOM 803 N N . GLY A 1 102 ? -4.82 30.078 -1.914 1 98.75 102 GLY A N 1
ATOM 804 C CA . GLY A 1 102 ? -3.441 29.984 -1.463 1 98.75 102 GLY A CA 1
ATOM 805 C C . GLY A 1 102 ? -2.521 30.969 -2.156 1 98.75 102 GLY A C 1
ATOM 806 O O . GLY A 1 102 ? -1.693 31.625 -1.511 1 98.75 102 GLY A O 1
ATOM 807 N N . GLU A 1 103 ? -2.67 31.062 -3.449 1 98.75 103 GLU A N 1
ATOM 808 C CA . GLU A 1 103 ? -1.872 32 -4.234 1 98.75 103 GLU A CA 1
ATOM 809 C C . GLU A 1 103 ? -2.09 33.438 -3.768 1 98.75 103 GLU A C 1
ATOM 811 O O . GLU A 1 103 ? -1.139 34.219 -3.666 1 98.75 103 GLU A O 1
ATOM 816 N N . GLU A 1 104 ? -3.299 33.75 -3.516 1 98.88 104 GLU A N 1
ATOM 817 C CA . GLU A 1 104 ? -3.615 35.094 -3.043 1 98.88 104 GLU A CA 1
ATOM 818 C C . GLU A 1 104 ? -2.967 35.375 -1.69 1 98.88 104 GLU A C 1
ATOM 820 O O . GLU A 1 104 ? -2.41 36.469 -1.472 1 98.88 104 GLU A O 1
ATOM 825 N N . LEU A 1 105 ? -3.068 34.438 -0.784 1 98.88 105 LEU A N 1
ATOM 826 C CA . LEU A 1 105 ? -2.465 34.594 0.532 1 98.88 105 LEU A CA 1
ATOM 827 C C . LEU A 1 105 ? -0.961 34.812 0.414 1 98.88 105 LEU A C 1
ATOM 829 O O . LEU A 1 105 ? -0.401 35.688 1.096 1 98.88 105 LEU A O 1
ATOM 833 N N . VAL A 1 106 ? -0.31 34 -0.402 1 98.81 106 VAL A N 1
ATOM 834 C CA . VAL A 1 106 ? 1.134 34.125 -0.585 1 98.81 106 VAL A CA 1
ATOM 835 C C . VAL A 1 106 ? 1.475 35.5 -1.145 1 98.81 106 VAL A C 1
ATOM 837 O O . VAL A 1 106 ? 2.432 36.156 -0.698 1 98.81 106 VAL A O 1
ATOM 840 N N . LYS A 1 107 ? 0.72 35.969 -2.07 1 98.75 107 LYS A N 1
ATOM 841 C CA . LYS A 1 107 ? 0.92 37.281 -2.66 1 98.75 107 LYS A CA 1
ATOM 842 C C . LYS A 1 107 ? 0.775 38.375 -1.611 1 98.75 107 LYS A C 1
ATOM 844 O O . LYS A 1 107 ? 1.599 39.281 -1.544 1 98.75 107 LYS A O 1
ATOM 849 N N . ILE A 1 108 ? -0.29 38.344 -0.835 1 98.81 108 ILE A N 1
ATOM 850 C CA . ILE A 1 108 ? -0.536 39.344 0.204 1 98.81 108 ILE A CA 1
ATOM 851 C C . ILE A 1 108 ? 0.622 39.344 1.2 1 98.81 108 ILE A C 1
ATOM 853 O O . ILE A 1 108 ? 1.105 40.406 1.595 1 98.81 108 ILE A O 1
ATOM 857 N N . ALA A 1 109 ? 1.06 38.156 1.652 1 98.81 109 ALA A N 1
ATOM 858 C CA . ALA A 1 109 ? 2.174 38.062 2.592 1 98.81 109 ALA A CA 1
ATOM 859 C C . ALA A 1 109 ? 3.42 38.75 2.041 1 98.81 109 ALA A C 1
ATOM 861 O O . ALA A 1 109 ? 4.109 39.469 2.768 1 98.81 109 ALA A O 1
ATOM 862 N N . GLU A 1 110 ? 3.682 38.469 0.788 1 98.31 110 GLU A N 1
ATOM 863 C CA . GLU A 1 110 ? 4.828 39.094 0.132 1 98.31 110 GLU A CA 1
ATOM 864 C C . GLU A 1 110 ? 4.684 40.625 0.086 1 98.31 110 GLU A C 1
ATOM 866 O O . GLU A 1 110 ? 5.617 41.344 0.435 1 98.31 110 GLU A O 1
ATOM 871 N N . GLU A 1 111 ? 3.562 41.062 -0.325 1 98.31 111 GLU A N 1
ATOM 872 C CA . GLU A 1 111 ? 3.311 42.5 -0.472 1 98.31 111 GLU A CA 1
ATOM 873 C C . GLU A 1 111 ? 3.404 43.219 0.871 1 98.31 111 GLU A C 1
ATOM 875 O O . GLU A 1 111 ? 3.861 44.375 0.938 1 98.31 111 GLU A O 1
ATOM 880 N N . LYS A 1 112 ? 3.002 42.594 1.917 1 98.38 112 LYS A N 1
ATOM 881 C CA . LYS A 1 112 ? 2.98 43.188 3.248 1 98.38 112 LYS A CA 1
ATOM 882 C C . LYS A 1 112 ? 4.277 42.906 4 1 98.38 112 LYS A C 1
ATOM 884 O O . LYS A 1 112 ? 4.477 43.406 5.113 1 98.38 112 LYS A O 1
ATOM 889 N N . ASN A 1 113 ? 5.18 42.125 3.371 1 98.38 113 ASN A N 1
ATOM 890 C CA . ASN A 1 113 ? 6.41 41.656 4.016 1 98.38 113 ASN A CA 1
ATOM 891 C C . ASN A 1 113 ? 6.121 40.969 5.344 1 98.38 113 ASN A C 1
ATOM 893 O O . ASN A 1 113 ? 6.688 41.312 6.375 1 98.38 113 ASN A O 1
ATOM 897 N N . LYS A 1 114 ? 5.156 40.031 5.27 1 98.81 114 LYS A N 1
ATOM 898 C CA . LYS A 1 114 ? 4.781 39.25 6.445 1 98.81 114 LYS A CA 1
ATOM 899 C C . LYS A 1 114 ? 5.062 37.781 6.23 1 98.81 114 LYS A C 1
ATOM 901 O O . LYS A 1 114 ? 5.164 37.312 5.09 1 98.81 114 LYS A O 1
ATOM 906 N N . ILE A 1 115 ? 5.199 37.094 7.301 1 98.75 115 ILE A N 1
ATOM 907 C CA . ILE A 1 115 ? 5.465 35.656 7.309 1 98.75 115 ILE A CA 1
ATOM 908 C C . ILE A 1 115 ? 4.145 34.875 7.305 1 98.75 115 ILE A C 1
ATOM 910 O O . ILE A 1 115 ? 3.203 35.25 8.008 1 98.75 115 ILE A O 1
ATOM 914 N N . ILE A 1 116 ? 4.055 33.906 6.461 1 98.88 116 ILE A N 1
ATOM 915 C CA . ILE A 1 116 ? 3.012 32.906 6.555 1 98.88 116 ILE A CA 1
ATOM 916 C C . ILE A 1 116 ? 3.646 31.5 6.613 1 98.88 116 ILE A C 1
ATOM 918 O O . ILE A 1 116 ? 4.43 31.141 5.734 1 98.88 116 ILE A O 1
ATOM 922 N N . MET A 1 117 ? 3.434 30.828 7.695 1 98.94 117 MET A N 1
ATOM 923 C CA . MET A 1 117 ? 3.904 29.453 7.914 1 98.94 117 MET A CA 1
ATOM 924 C C . MET A 1 117 ? 2.732 28.484 8.008 1 98.94 117 MET A C 1
ATOM 926 O O . MET A 1 117 ? 1.724 28.781 8.648 1 98.94 117 MET A O 1
ATOM 930 N N . VAL A 1 118 ? 2.809 27.391 7.293 1 98.94 118 VAL A N 1
ATOM 931 C CA . VAL A 1 118 ? 1.745 26.391 7.281 1 98.94 118 VAL A CA 1
ATOM 932 C C . VAL A 1 118 ? 2.102 25.234 8.227 1 98.94 118 VAL A C 1
ATOM 934 O O . VAL A 1 118 ? 3.25 24.797 8.266 1 98.94 118 VAL A O 1
ATOM 937 N N . GLY A 1 119 ? 1.1 24.766 8.945 1 98.75 119 GLY A N 1
ATOM 938 C CA . GLY A 1 119 ? 1.287 23.75 9.969 1 98.75 119 GLY A CA 1
ATOM 939 C C . GLY A 1 119 ? 1.494 22.359 9.398 1 98.75 119 GLY A C 1
ATOM 940 O O . GLY A 1 119 ? 0.771 21.422 9.75 1 98.75 119 GLY A O 1
ATOM 941 N N . HIS A 1 120 ? 2.475 22.188 8.578 1 98.75 120 HIS A N 1
ATOM 942 C CA . HIS A 1 120 ? 2.896 20.859 8.148 1 98.75 120 HIS A CA 1
ATOM 943 C C . HIS A 1 120 ? 3.818 20.219 9.18 1 98.75 120 HIS A C 1
ATOM 945 O O . HIS A 1 120 ? 5.012 20.047 8.93 1 98.75 120 HIS A O 1
ATOM 951 N N . ILE A 1 121 ? 3.264 19.703 10.188 1 98.75 121 ILE A N 1
ATOM 952 C CA . ILE A 1 121 ? 3.871 19.375 11.469 1 98.75 121 ILE A CA 1
ATOM 953 C C . ILE A 1 121 ? 4.922 18.281 11.281 1 98.75 121 ILE A C 1
ATOM 955 O O . ILE A 1 121 ? 5.934 18.266 11.984 1 98.75 121 ILE A O 1
ATOM 959 N N . LEU A 1 122 ? 4.773 17.438 10.273 1 98.75 122 LEU A N 1
ATOM 960 C CA . LEU A 1 122 ? 5.664 16.281 10.156 1 98.75 122 LEU A CA 1
ATOM 961 C C . LEU A 1 122 ? 7.055 16.719 9.703 1 98.75 122 LEU A C 1
ATOM 963 O O . LEU A 1 122 ? 8.039 16.031 9.945 1 98.75 122 LEU A O 1
ATOM 967 N N . GLN A 1 123 ? 7.129 17.859 9.047 1 98.69 123 GLN A N 1
ATOM 968 C CA . GLN A 1 123 ? 8.453 18.359 8.68 1 98.69 123 GLN A CA 1
ATOM 969 C C . GLN A 1 123 ? 9.242 18.797 9.906 1 98.69 123 GLN A C 1
ATOM 971 O O . GLN A 1 123 ? 10.453 19.016 9.828 1 98.69 123 GLN A O 1
ATOM 976 N N . TYR A 1 124 ? 8.57 18.859 11.055 1 98.75 124 TYR A N 1
ATOM 977 C CA . TYR A 1 124 ? 9.211 19.25 12.297 1 98.75 124 TYR A CA 1
ATOM 978 C C . TYR A 1 124 ? 9.344 18.078 13.258 1 98.75 124 TYR A C 1
ATOM 980 O O . TYR A 1 124 ? 9.797 18.234 14.391 1 98.75 124 TYR A O 1
ATOM 988 N N . HIS A 1 125 ? 8.883 16.938 12.859 1 98.75 125 HIS A N 1
ATOM 989 C CA . HIS A 1 125 ? 9.078 15.695 13.617 1 98.75 125 HIS A CA 1
ATOM 990 C C . HIS A 1 125 ? 10.555 15.312 13.656 1 98.75 125 HIS A C 1
ATOM 992 O O . HIS A 1 125 ? 11.203 15.195 12.617 1 98.75 125 HIS A O 1
ATOM 998 N N . PRO A 1 126 ? 11.086 15.078 14.82 1 98.5 126 PRO A N 1
ATOM 999 C CA . PRO A 1 126 ? 12.516 14.797 14.93 1 98.5 126 PRO A CA 1
ATOM 1000 C C . PRO A 1 126 ? 12.953 13.641 14.039 1 98.5 126 PRO A C 1
ATOM 1002 O O . PRO A 1 126 ? 14.031 13.688 13.43 1 98.5 126 PRO A O 1
ATOM 1005 N N . ALA A 1 127 ? 12.195 12.602 13.898 1 98.75 127 ALA A N 1
ATOM 1006 C CA . ALA A 1 127 ? 12.531 11.461 13.055 1 98.75 127 ALA A CA 1
ATOM 1007 C C . ALA A 1 127 ? 12.57 11.859 11.578 1 98.75 127 ALA A C 1
ATOM 1009 O O . ALA A 1 127 ? 13.391 11.352 10.812 1 98.75 127 ALA A O 1
ATOM 1010 N N . VAL A 1 128 ? 11.672 12.734 11.172 1 98.81 128 VAL A N 1
ATOM 1011 C CA . VAL A 1 128 ? 11.625 13.18 9.789 1 98.81 128 VAL A CA 1
ATOM 1012 C C . VAL A 1 128 ? 12.805 14.094 9.492 1 98.81 128 VAL A C 1
ATOM 1014 O O . VAL A 1 128 ? 13.406 14.023 8.422 1 98.81 128 VAL A O 1
ATOM 1017 N N . THR A 1 129 ? 13.094 14.961 10.469 1 98.44 129 THR A N 1
ATOM 1018 C CA . THR A 1 129 ? 14.273 15.812 10.32 1 98.44 129 THR A CA 1
ATOM 1019 C C . THR A 1 129 ? 15.531 14.969 10.148 1 98.44 129 THR A C 1
ATOM 1021 O O . THR A 1 129 ? 16.359 15.242 9.266 1 98.44 129 THR A O 1
ATOM 1024 N N . LYS A 1 130 ? 15.664 13.953 10.961 1 98.56 130 LYS A N 1
ATOM 1025 C CA . LYS A 1 130 ? 16.797 13.039 10.859 1 98.56 130 LYS A CA 1
ATOM 1026 C C . LYS A 1 130 ? 16.781 12.289 9.523 1 98.56 130 LYS A C 1
ATOM 1028 O O . LYS A 1 130 ? 17.828 12.125 8.891 1 98.56 130 LYS A O 1
ATOM 1033 N N . LEU A 1 131 ? 15.641 11.836 9.125 1 98.81 131 LEU A N 1
ATOM 1034 C CA . LEU A 1 131 ? 15.461 11.164 7.84 1 98.81 131 LEU A CA 1
ATOM 1035 C C . LEU A 1 131 ? 15.969 12.023 6.695 1 98.81 131 LEU A C 1
ATOM 1037 O O . LEU A 1 131 ? 16.734 11.555 5.848 1 98.81 131 LEU A O 1
ATOM 1041 N N . LYS A 1 132 ? 15.531 13.242 6.668 1 98.69 132 LYS A N 1
ATOM 1042 C CA . LYS A 1 132 ? 15.961 14.18 5.633 1 98.69 132 LYS A CA 1
ATOM 1043 C C . LYS A 1 132 ? 17.469 14.359 5.645 1 98.69 132 LYS A C 1
ATOM 1045 O O . LYS A 1 132 ? 18.109 14.391 4.586 1 98.69 132 LYS A O 1
ATOM 1050 N N . GLU A 1 133 ? 18 14.516 6.816 1 98.44 133 GLU A N 1
ATOM 1051 C CA . GLU A 1 133 ? 19.453 14.664 6.973 1 98.44 133 GLU A CA 1
ATOM 1052 C C . GLU A 1 133 ? 20.188 13.469 6.375 1 98.44 133 GLU A C 1
ATOM 1054 O O . GLU A 1 133 ? 21.141 13.648 5.605 1 98.44 133 GLU A O 1
ATOM 1059 N N . LEU A 1 134 ? 19.797 12.281 6.699 1 98.56 134 LEU A N 1
ATOM 1060 C CA . LEU A 1 134 ? 20.453 11.062 6.246 1 98.56 134 LEU A CA 1
ATOM 1061 C C . LEU A 1 134 ? 20.359 10.93 4.73 1 98.56 134 LEU A C 1
ATOM 1063 O O . LEU A 1 134 ? 21.328 10.531 4.078 1 98.56 134 LEU A O 1
ATOM 1067 N N . ILE A 1 135 ? 19.219 11.273 4.168 1 98.44 135 ILE A N 1
ATOM 1068 C CA . ILE A 1 135 ? 19.031 11.211 2.723 1 98.44 135 ILE A CA 1
ATOM 1069 C C . ILE A 1 135 ? 19.938 12.234 2.035 1 98.44 135 ILE A C 1
ATOM 1071 O O . ILE A 1 135 ? 20.578 11.93 1.033 1 98.44 135 ILE A O 1
ATOM 1075 N N . SER A 1 136 ? 20 13.422 2.574 1 97.69 136 SER A N 1
ATOM 1076 C CA . SER A 1 136 ? 20.828 14.492 1.996 1 97.69 136 SER A CA 1
ATOM 1077 C C . SER A 1 136 ? 22.297 14.133 2.035 1 97.69 136 SER A C 1
ATOM 1079 O O . SER A 1 136 ? 23.078 14.578 1.186 1 97.69 136 SER A O 1
ATOM 1081 N N . GLN A 1 137 ? 22.672 13.328 2.998 1 98.06 137 GLN A N 1
ATOM 1082 C CA . GLN A 1 137 ? 24.062 12.906 3.15 1 98.06 137 GLN A CA 1
ATOM 1083 C C . GLN A 1 137 ? 24.375 11.742 2.217 1 98.06 137 GLN A C 1
ATOM 1085 O O . GLN A 1 137 ? 25.531 11.297 2.148 1 98.06 137 GLN A O 1
ATOM 1090 N N . GLY A 1 138 ? 23.391 11.219 1.57 1 97.62 138 GLY A N 1
ATOM 1091 C CA . GLY A 1 138 ? 23.594 10.18 0.573 1 97.62 138 GLY A CA 1
ATOM 1092 C C . GLY A 1 138 ? 23.562 8.781 1.151 1 97.62 138 GLY A C 1
ATOM 1093 O O . GLY A 1 138 ? 24.016 7.828 0.514 1 97.62 138 GLY A O 1
ATOM 1094 N N . LEU A 1 139 ? 23 8.609 2.334 1 97.5 139 LEU A N 1
ATOM 1095 C CA . LEU A 1 139 ? 23.031 7.332 3.033 1 97.5 139 LEU A CA 1
ATOM 1096 C C . LEU A 1 139 ? 22.375 6.238 2.205 1 97.5 139 LEU A C 1
ATOM 1098 O O . LEU A 1 139 ? 22.828 5.094 2.195 1 97.5 139 LEU A O 1
ATOM 1102 N N . ILE A 1 140 ? 21.281 6.652 1.492 1 97.44 140 ILE A N 1
ATOM 1103 C CA . ILE A 1 140 ? 20.562 5.609 0.767 1 97.44 140 ILE A CA 1
ATOM 1104 C C . ILE A 1 140 ? 20.688 5.844 -0.736 1 97.44 140 ILE A C 1
ATOM 1106 O O . ILE A 1 140 ? 19.922 5.301 -1.524 1 97.44 140 ILE A O 1
ATOM 1110 N N . GLY A 1 141 ? 21.609 6.672 -1.159 1 96.19 141 GLY A N 1
ATOM 1111 C CA . GLY A 1 141 ? 21.781 6.961 -2.574 1 96.19 141 GLY A CA 1
ATOM 1112 C C . GLY A 1 141 ? 20.641 7.773 -3.154 1 96.19 141 GLY A C 1
ATOM 1113 O O . GLY A 1 141 ? 20.109 8.68 -2.498 1 96.19 141 GLY A O 1
ATOM 1114 N N . GLU A 1 142 ? 20.281 7.488 -4.414 1 95.31 142 GLU A N 1
ATOM 1115 C CA . GLU A 1 142 ? 19.188 8.195 -5.078 1 95.31 142 GLU A CA 1
ATOM 1116 C C . GLU A 1 142 ? 17.844 7.582 -4.73 1 95.31 142 GLU A C 1
ATOM 1118 O O . GLU A 1 142 ? 17.703 6.355 -4.684 1 95.31 142 GLU A O 1
ATOM 1123 N N . ILE A 1 143 ? 16.891 8.414 -4.469 1 97.56 143 ILE A N 1
ATOM 1124 C CA . ILE A 1 143 ? 15.547 7.918 -4.207 1 97.56 143 ILE A CA 1
ATOM 1125 C C . ILE A 1 143 ? 14.969 7.297 -5.477 1 97.56 143 ILE A C 1
ATOM 1127 O O . ILE A 1 143 ? 14.953 7.938 -6.535 1 97.56 143 ILE A O 1
ATOM 1131 N N . ILE A 1 144 ? 14.531 6.078 -5.398 1 96.44 144 ILE A N 1
ATOM 1132 C CA . ILE A 1 144 ? 13.93 5.34 -6.504 1 96.44 144 ILE A CA 1
ATOM 1133 C C . ILE A 1 144 ? 12.414 5.359 -6.375 1 96.44 144 ILE A C 1
ATOM 1135 O O . ILE A 1 144 ? 11.703 5.613 -7.352 1 96.44 144 ILE A O 1
ATOM 1139 N N . TYR A 1 145 ? 11.961 5.082 -5.238 1 98.38 145 TYR A N 1
ATOM 1140 C CA . TYR A 1 145 ? 10.539 4.984 -4.938 1 98.38 145 TYR A CA 1
ATOM 1141 C C . TYR A 1 145 ? 10.242 5.484 -3.531 1 98.38 145 TYR A C 1
ATOM 1143 O O . TYR A 1 145 ? 11.031 5.27 -2.609 1 98.38 145 TYR A O 1
ATOM 1151 N N . ILE A 1 146 ? 9.156 6.191 -3.369 1 98.88 146 ILE A N 1
ATOM 1152 C CA . ILE A 1 146 ? 8.758 6.715 -2.066 1 98.88 146 ILE A CA 1
ATOM 1153 C C . ILE A 1 146 ? 7.246 6.59 -1.895 1 98.88 146 ILE A C 1
ATOM 1155 O O . ILE A 1 146 ? 6.48 6.945 -2.795 1 98.88 146 ILE A O 1
ATOM 1159 N N . TYR A 1 147 ? 6.773 6.035 -0.747 1 98.88 147 TYR A N 1
ATOM 1160 C CA . TYR A 1 147 ? 5.328 5.961 -0.573 1 98.88 147 TYR A CA 1
ATOM 1161 C C . TYR A 1 147 ? 4.945 6.109 0.896 1 98.88 147 TYR A C 1
ATOM 1163 O O . TYR A 1 147 ? 5.777 5.898 1.782 1 98.88 147 TYR A O 1
ATOM 1171 N N . SER A 1 148 ? 3.732 6.512 1.112 1 98.88 148 SER A N 1
ATOM 1172 C CA . SER A 1 148 ? 3.207 6.664 2.465 1 98.88 148 SER A CA 1
ATOM 1173 C C . SER A 1 148 ? 1.853 5.977 2.609 1 98.88 148 SER A C 1
ATOM 1175 O O . SER A 1 148 ? 1.091 5.883 1.646 1 98.88 148 SER A O 1
ATOM 1177 N N . HIS A 1 149 ? 1.683 5.43 3.703 1 98.75 149 HIS A N 1
ATOM 1178 C CA . HIS A 1 149 ? 0.389 4.938 4.164 1 98.75 149 HIS A CA 1
ATOM 1179 C C . HIS A 1 149 ? -0.07 5.68 5.414 1 98.75 149 HIS A C 1
ATOM 1181 O O . HIS A 1 149 ? 0.68 5.785 6.391 1 98.75 149 HIS A O 1
ATOM 1187 N N . ARG A 1 150 ? -1.146 6.258 5.352 1 98.62 150 ARG A N 1
ATOM 1188 C CA . ARG A 1 150 ? -1.816 6.867 6.496 1 98.62 150 ARG A CA 1
ATOM 1189 C C . ARG A 1 150 ? -3.264 6.395 6.598 1 98.62 150 ARG A C 1
ATOM 1191 O O . ARG A 1 150 ? -4.172 7.035 6.062 1 98.62 150 ARG A O 1
ATOM 1198 N N . VAL A 1 151 ? -3.463 5.297 7.332 1 98 151 VAL A N 1
ATOM 1199 C CA . VAL A 1 151 ? -4.754 4.617 7.375 1 98 151 VAL A CA 1
ATOM 1200 C C . VAL A 1 151 ? -5.125 4.309 8.828 1 98 151 VAL A C 1
ATOM 1202 O O . VAL A 1 151 ? -4.25 4.152 9.68 1 98 151 VAL A O 1
ATOM 1205 N N . ASN A 1 152 ? -6.332 4.312 9.109 1 95.25 152 ASN A N 1
ATOM 1206 C CA . ASN A 1 152 ? -6.863 4.035 10.438 1 95.25 152 ASN A CA 1
ATOM 1207 C C . ASN A 1 152 ? -8.375 3.826 10.406 1 95.25 152 ASN A C 1
ATOM 1209 O O . ASN A 1 152 ? -9 3.963 9.352 1 95.25 152 ASN A O 1
ATOM 1213 N N . VAL A 1 153 ? -8.867 3.297 11.523 1 91.19 153 VAL A N 1
ATOM 1214 C CA . VAL A 1 153 ? -10.281 3.482 11.805 1 91.19 153 VAL A CA 1
ATOM 1215 C C . VAL A 1 153 ? -10.5 4.809 12.531 1 91.19 153 VAL A C 1
ATOM 1217 O O . VAL A 1 153 ? -10.133 4.953 13.695 1 91.19 153 VAL A O 1
ATOM 1220 N N . GLY A 1 154 ? -10.93 5.773 11.734 1 78.56 154 GLY A N 1
ATOM 1221 C CA . GLY A 1 154 ? -10.836 7.062 12.398 1 78.56 154 GLY A CA 1
ATOM 1222 C C . GLY A 1 154 ? -12.078 7.914 12.227 1 78.56 154 GLY A C 1
ATOM 1223 O O . GLY A 1 154 ? -13.172 7.383 12.023 1 78.56 154 GLY A O 1
ATOM 1224 N N . LYS A 1 155 ? -11.875 9.125 12.484 1 77.62 155 LYS A N 1
ATOM 1225 C CA . LYS A 1 155 ? -12.93 10.133 12.453 1 77.62 155 LYS A CA 1
ATOM 1226 C C . LYS A 1 155 ? -13.398 10.398 11.023 1 77.62 155 LYS A C 1
ATOM 1228 O O . LYS A 1 155 ? -12.703 11.062 10.258 1 77.62 155 LYS A O 1
ATOM 1233 N N . ILE A 1 156 ? -14.461 9.914 10.773 1 84.06 156 ILE A N 1
ATOM 1234 C CA . ILE A 1 156 ? -15.094 10.055 9.469 1 84.06 156 ILE A CA 1
ATOM 1235 C C . ILE A 1 156 ? -15.688 11.453 9.328 1 84.06 156 ILE A C 1
ATOM 1237 O O . ILE A 1 156 ? -16.328 11.961 10.258 1 84.06 156 ILE A O 1
ATOM 1241 N N . ARG A 1 157 ? -15.328 12.039 8.219 1 84.38 157 ARG A N 1
ATOM 1242 C CA . ARG A 1 157 ? -15.844 13.383 7.969 1 84.38 157 ARG A CA 1
ATOM 1243 C C . ARG A 1 157 ? -16.922 13.359 6.887 1 84.38 157 ARG A C 1
ATOM 1245 O O . ARG A 1 157 ? -16.922 12.492 6.016 1 84.38 157 ARG A O 1
ATOM 1252 N N . ILE A 1 158 ? -17.766 14.359 7 1 84.25 158 ILE A N 1
ATOM 1253 C CA . ILE A 1 158 ? -18.828 14.438 6.004 1 84.25 158 ILE A CA 1
ATOM 1254 C C . ILE A 1 158 ? -18.703 15.734 5.207 1 84.25 158 ILE A C 1
ATOM 1256 O O . ILE A 1 158 ? -19.469 15.969 4.27 1 84.25 158 ILE A O 1
ATOM 1260 N N . ASP A 1 159 ? -17.688 16.5 5.484 1 84.62 159 ASP A N 1
ATOM 1261 C CA . ASP A 1 159 ? -17.547 17.797 4.824 1 84.62 159 ASP A CA 1
ATOM 1262 C C . ASP A 1 159 ? -16.234 17.891 4.047 1 84.62 159 ASP A C 1
ATOM 1264 O O . ASP A 1 159 ? -15.953 18.906 3.414 1 84.62 159 ASP A O 1
ATOM 1268 N N . GLU A 1 160 ? -15.469 16.953 4.148 1 89.19 160 GLU A N 1
ATOM 1269 C CA . GLU A 1 160 ? -14.203 16.844 3.432 1 89.19 160 GLU A CA 1
ATOM 1270 C C . GLU A 1 160 ? -13.852 15.391 3.143 1 89.19 160 GLU A C 1
ATOM 1272 O O . GLU A 1 160 ? -14.258 14.484 3.881 1 89.19 160 GLU A O 1
ATOM 1277 N N . ASN A 1 161 ? -13.156 15.156 2.029 1 93.19 161 ASN A N 1
ATOM 1278 C CA . ASN A 1 161 ? -12.789 13.773 1.752 1 93.19 161 ASN A CA 1
ATOM 1279 C C . ASN A 1 161 ? -11.438 13.422 2.379 1 93.19 161 ASN A C 1
ATOM 1281 O O . ASN A 1 161 ? -10.727 14.297 2.865 1 93.19 161 ASN A O 1
ATOM 1285 N N . VAL A 1 162 ? -11.125 12.242 2.387 1 95.94 162 VAL A N 1
ATOM 1286 C CA . VAL A 1 162 ? -9.977 11.719 3.119 1 95.94 162 VAL A CA 1
ATOM 1287 C C . VAL A 1 162 ? -8.688 12.258 2.508 1 95.94 162 VAL A C 1
ATOM 1289 O O . VAL A 1 162 ? -7.699 12.469 3.215 1 95.94 162 VAL A O 1
ATOM 1292 N N . TRP A 1 163 ? -8.641 12.539 1.226 1 96.44 163 TRP A N 1
ATOM 1293 C CA . TRP A 1 163 ? -7.477 13.047 0.512 1 96.44 163 TRP A CA 1
ATOM 1294 C C . TRP A 1 163 ? -7.074 14.422 1.04 1 96.44 163 TRP A C 1
ATOM 1296 O O . TRP A 1 163 ? -5.934 14.617 1.47 1 96.44 163 TRP A O 1
ATOM 1306 N N . TRP A 1 164 ? -7.949 15.281 1.205 1 95.56 164 TRP A N 1
ATOM 1307 C CA . TRP A 1 164 ? -7.684 16.625 1.697 1 95.56 164 TRP A CA 1
ATOM 1308 C C . TRP A 1 164 ? -7.461 16.625 3.205 1 95.56 164 TRP A C 1
ATOM 1310 O O . TRP A 1 164 ? -6.723 17.469 3.732 1 95.56 164 TRP A O 1
ATOM 1320 N N . SER A 1 165 ? -8.062 15.672 3.812 1 94.5 165 SER A N 1
ATOM 1321 C CA . SER A 1 165 ? -8 15.617 5.27 1 94.5 165 SER A CA 1
ATOM 1322 C C . SER A 1 165 ? -6.656 15.078 5.746 1 94.5 165 SER A C 1
ATOM 1324 O O . SER A 1 165 ? -6.047 15.633 6.664 1 94.5 165 SER A O 1
ATOM 1326 N N . LEU A 1 166 ? -6.168 14.016 5.09 1 96.75 166 LEU A N 1
ATOM 1327 C CA . LEU A 1 166 ? -5.027 13.281 5.637 1 96.75 166 LEU A CA 1
ATOM 1328 C C . LEU A 1 166 ? -3.789 13.477 4.77 1 96.75 166 LEU A C 1
ATOM 1330 O O . LEU A 1 166 ? -2.682 13.641 5.289 1 96.75 166 LEU A O 1
ATOM 1334 N N . ALA A 1 167 ? -3.908 13.617 3.523 1 97.94 167 ALA A N 1
ATOM 1335 C CA . ALA A 1 167 ? -2.799 13.469 2.586 1 97.94 167 ALA A CA 1
ATOM 1336 C C . ALA A 1 167 ? -1.88 14.688 2.623 1 97.94 167 ALA A C 1
ATOM 1338 O O . ALA A 1 167 ? -0.722 14.609 2.207 1 97.94 167 ALA A O 1
ATOM 1339 N N . PRO A 1 168 ? -2.365 15.875 3.021 1 98.19 168 PRO A N 1
ATOM 1340 C CA . PRO A 1 168 ? -1.44 17.016 3.047 1 98.19 168 PRO A CA 1
ATOM 1341 C C . PRO A 1 168 ? -0.141 16.703 3.785 1 98.19 168 PRO A C 1
ATOM 1343 O O . PRO A 1 168 ? 0.925 17.188 3.396 1 98.19 168 PRO A O 1
ATOM 1346 N N . HIS A 1 169 ? -0.205 15.93 4.863 1 97.88 169 HIS A N 1
ATOM 1347 C CA . HIS A 1 169 ? 0.986 15.516 5.598 1 97.88 169 HIS A CA 1
ATOM 1348 C C . HIS A 1 169 ? 1.955 14.758 4.691 1 97.88 169 HIS A C 1
ATOM 1350 O O . HIS A 1 169 ? 3.146 15.07 4.656 1 97.88 169 HIS A O 1
ATOM 1356 N N . ASP A 1 170 ? 1.476 13.859 3.984 1 98.69 170 ASP A N 1
ATOM 1357 C CA . ASP A 1 170 ? 2.277 12.969 3.156 1 98.69 170 ASP A CA 1
ATOM 1358 C C . ASP A 1 170 ? 2.799 13.688 1.914 1 98.69 170 ASP A C 1
ATOM 1360 O O . ASP A 1 170 ? 3.949 13.492 1.515 1 98.69 170 ASP A O 1
ATOM 1364 N N . VAL A 1 171 ? 1.914 14.492 1.359 1 98.62 171 VAL A N 1
ATOM 1365 C CA . VAL A 1 171 ? 2.33 15.273 0.201 1 98.62 171 VAL A CA 1
ATOM 1366 C C . VAL A 1 171 ? 3.492 16.188 0.583 1 98.62 171 VAL A C 1
ATOM 1368 O O . VAL A 1 171 ? 4.504 16.25 -0.121 1 98.62 171 VAL A O 1
ATOM 1371 N N . SER A 1 172 ? 3.363 16.875 1.688 1 98.88 172 SER A N 1
ATOM 1372 C CA . SER A 1 172 ? 4.414 17.766 2.17 1 98.88 172 SER A CA 1
ATOM 1373 C C . SER A 1 172 ? 5.73 17.016 2.357 1 98.88 172 SER A C 1
ATOM 1375 O O . SER A 1 172 ? 6.781 17.484 1.912 1 98.88 172 SER A O 1
ATOM 1377 N N . LEU A 1 173 ? 5.688 15.828 2.941 1 98.81 173 LEU A N 1
ATOM 1378 C CA . LEU A 1 173 ? 6.883 15.039 3.195 1 98.81 173 LEU A CA 1
ATOM 1379 C C . LEU A 1 173 ? 7.535 14.609 1.886 1 98.81 173 LEU A C 1
ATOM 1381 O O . LEU A 1 173 ? 8.75 14.734 1.724 1 98.81 173 LEU A O 1
ATOM 1385 N N . ILE A 1 174 ? 6.758 14.141 0.987 1 98.81 174 ILE A N 1
ATOM 1386 C CA . ILE A 1 174 ? 7.285 13.578 -0.255 1 98.81 174 ILE A CA 1
ATOM 1387 C C . ILE A 1 174 ? 7.883 14.695 -1.108 1 98.81 174 ILE A C 1
ATOM 1389 O O . ILE A 1 174 ? 8.953 14.531 -1.695 1 98.81 174 ILE A O 1
ATOM 1393 N N . LEU A 1 175 ? 7.211 15.859 -1.153 1 98.5 175 LEU A N 1
ATOM 1394 C CA . LEU A 1 175 ? 7.758 16.984 -1.895 1 98.5 175 LEU A CA 1
ATOM 1395 C C . LEU A 1 175 ? 9.062 17.469 -1.272 1 98.5 175 LEU A C 1
ATOM 1397 O O . LEU A 1 175 ? 10.008 17.797 -1.988 1 98.5 175 LEU A O 1
ATOM 1401 N N . MET A 1 176 ? 9.109 17.5 0.033 1 98.62 176 MET A N 1
ATOM 1402 C CA . MET A 1 176 ? 10.328 17.922 0.728 1 98.62 176 MET A CA 1
ATOM 1403 C C . MET A 1 176 ? 11.484 16.984 0.41 1 98.62 176 MET A C 1
ATOM 1405 O O . MET A 1 176 ? 12.594 17.438 0.107 1 98.62 176 MET A O 1
ATOM 1409 N N . LEU A 1 177 ? 11.258 15.68 0.383 1 98.5 177 LEU A N 1
ATOM 1410 C CA . LEU A 1 177 ? 12.32 14.695 0.232 1 98.5 177 LEU A CA 1
ATOM 1411 C C . LEU A 1 177 ? 12.75 14.57 -1.228 1 98.5 177 LEU A C 1
ATOM 1413 O O . LEU A 1 177 ? 13.93 14.367 -1.52 1 98.5 177 LEU A O 1
ATOM 1417 N N . THR A 1 178 ? 11.773 14.703 -2.145 1 97.5 178 THR A N 1
ATOM 1418 C CA . THR A 1 178 ? 12.094 14.578 -3.561 1 97.5 178 THR A CA 1
ATOM 1419 C C . THR A 1 178 ? 12.609 15.898 -4.121 1 97.5 178 THR A C 1
ATOM 1421 O O . THR A 1 178 ? 13.328 15.922 -5.121 1 97.5 178 THR A O 1
ATOM 1424 N N . GLY A 1 179 ? 12.172 17 -3.537 1 96.44 179 GLY A N 1
ATOM 1425 C CA . GLY A 1 179 ? 12.555 18.328 -3.986 1 96.44 179 GLY A CA 1
ATOM 1426 C C . GLY A 1 179 ? 11.906 18.734 -5.301 1 96.44 179 GLY A C 1
ATOM 1427 O O . GLY A 1 179 ? 12.438 19.578 -6.031 1 96.44 179 GLY A O 1
ATOM 1428 N N . ARG A 1 180 ? 10.766 18 -5.637 1 95.31 180 ARG A N 1
ATOM 1429 C CA . ARG A 1 180 ? 10.172 18.219 -6.949 1 95.31 180 ARG A CA 1
ATOM 1430 C C . ARG A 1 180 ? 8.664 18.047 -6.906 1 95.31 180 ARG A C 1
ATOM 1432 O O . ARG A 1 180 ? 8.141 17.328 -6.047 1 95.31 180 ARG A O 1
ATOM 1439 N N . MET A 1 181 ? 8.047 18.734 -7.887 1 97 181 MET A N 1
ATOM 1440 C CA . MET A 1 181 ? 6.625 18.5 -8.117 1 97 181 MET A CA 1
ATOM 1441 C C . MET A 1 181 ? 6.414 17.266 -8.992 1 97 181 MET A C 1
ATOM 1443 O O . MET A 1 181 ? 7.18 17.031 -9.93 1 97 181 MET A O 1
ATOM 1447 N N . PRO A 1 182 ? 5.418 16.5 -8.68 1 96.81 182 PRO A N 1
ATOM 1448 C CA . PRO A 1 182 ? 5.121 15.406 -9.617 1 96.81 182 PRO A CA 1
ATOM 1449 C C . PRO A 1 182 ? 4.641 15.906 -10.977 1 96.81 182 PRO A C 1
ATOM 1451 O O . PRO A 1 182 ? 3.9 16.891 -11.047 1 96.81 182 PRO A O 1
ATOM 1454 N N . LYS A 1 183 ? 5.082 15.25 -11.961 1 94.88 183 LYS A N 1
ATOM 1455 C CA . LYS A 1 183 ? 4.656 15.562 -13.328 1 94.88 183 LYS A CA 1
ATOM 1456 C C . LYS A 1 183 ? 3.254 15.031 -13.602 1 94.88 183 LYS A C 1
ATOM 1458 O O . LYS A 1 183 ? 2.486 15.641 -14.344 1 94.88 183 LYS A O 1
ATOM 1463 N N . ARG A 1 184 ? 2.949 13.875 -13.047 1 94.06 184 ARG A N 1
ATOM 1464 C CA . ARG A 1 184 ? 1.652 13.227 -13.211 1 94.06 184 ARG A CA 1
ATOM 1465 C C . ARG A 1 184 ? 1.181 12.617 -11.891 1 94.06 184 ARG A C 1
ATOM 1467 O O . ARG A 1 184 ? 1.982 12.07 -11.133 1 94.06 184 ARG A O 1
ATOM 1474 N N . ILE A 1 185 ? -0.136 12.727 -11.656 1 95.75 185 ILE A N 1
ATOM 1475 C CA . ILE A 1 185 ? -0.787 12.133 -10.492 1 95.75 185 ILE A CA 1
ATOM 1476 C C . ILE A 1 185 ? -2.029 11.367 -10.93 1 95.75 185 ILE A C 1
ATOM 1478 O O . ILE A 1 185 ? -2.885 11.906 -11.641 1 95.75 185 ILE A O 1
ATOM 1482 N N . TYR A 1 186 ? -2.084 10.125 -10.656 1 94.38 186 TYR A N 1
ATOM 1483 C CA . TYR A 1 186 ? -3.311 9.359 -10.836 1 94.38 186 TYR A CA 1
ATOM 1484 C C . TYR A 1 186 ? -4.012 9.133 -9.5 1 94.38 186 TYR A C 1
ATOM 1486 O O . TYR A 1 186 ? -3.4 8.656 -8.547 1 94.38 186 TYR A O 1
ATOM 1494 N N . TYR A 1 187 ? -5.258 9.5 -9.531 1 96 187 TYR A N 1
ATOM 1495 C CA . TYR A 1 187 ? -6.031 9.461 -8.297 1 96 187 TYR A CA 1
ATOM 1496 C C . TYR A 1 187 ? -7.191 8.477 -8.414 1 96 187 TYR A C 1
ATOM 1498 O O . TYR A 1 187 ? -7.879 8.438 -9.438 1 96 187 TYR A O 1
ATOM 1506 N N . GLN A 1 188 ? -7.324 7.652 -7.363 1 95.31 188 GLN A N 1
ATOM 1507 C CA . GLN A 1 188 ? -8.477 6.77 -7.203 1 95.31 188 GLN A CA 1
ATOM 1508 C C . GLN A 1 188 ? -9.086 6.906 -5.816 1 95.31 188 GLN A C 1
ATOM 1510 O O . GLN A 1 188 ? -8.406 6.707 -4.805 1 95.31 188 GLN A O 1
ATOM 1515 N N . GLY A 1 189 ? -10.359 7.281 -5.773 1 95 189 GLY A N 1
ATOM 1516 C CA . GLY A 1 189 ? -11.078 7.406 -4.52 1 95 189 GLY A CA 1
ATOM 1517 C C . GLY A 1 189 ? -12.234 6.43 -4.398 1 95 189 GLY A C 1
ATOM 1518 O O . GLY A 1 189 ? -12.75 5.938 -5.406 1 95 189 GLY A O 1
ATOM 1519 N N . SER A 1 190 ? -12.555 6.102 -3.197 1 94.69 190 SER A N 1
ATOM 1520 C CA . SER A 1 190 ? -13.734 5.305 -2.883 1 94.69 190 SER A CA 1
ATOM 1521 C C . SER A 1 190 ? -14.578 5.969 -1.8 1 94.69 190 SER A C 1
ATOM 1523 O O . SER A 1 190 ? -14.062 6.309 -0.73 1 94.69 190 SER A O 1
ATOM 1525 N N . SER A 1 191 ? -15.859 6.199 -2.156 1 93.19 191 SER A N 1
ATOM 1526 C CA . SER A 1 191 ? -16.812 6.824 -1.241 1 93.19 191 SER A CA 1
ATOM 1527 C C . SER A 1 191 ? -17.906 5.844 -0.82 1 93.19 191 SER A C 1
ATOM 1529 O O . SER A 1 191 ? -18.938 5.746 -1.475 1 93.19 191 SER A O 1
ATOM 1531 N N . TYR A 1 192 ? -17.734 5.23 0.33 1 87.88 192 TYR A N 1
ATOM 1532 C CA . TYR A 1 192 ? -18.719 4.238 0.771 1 87.88 192 TYR A CA 1
ATOM 1533 C C . TYR A 1 192 ? -19.578 4.789 1.9 1 87.88 192 TYR A C 1
ATOM 1535 O O . TYR A 1 192 ? -20.797 4.633 1.889 1 87.88 192 TYR A O 1
ATOM 1543 N N . ILE A 1 193 ? -18.969 5.406 2.812 1 88.94 193 ILE A N 1
ATOM 1544 C CA . ILE A 1 193 ? -19.688 5.836 4.016 1 88.94 193 ILE A CA 1
ATOM 1545 C C . ILE A 1 193 ? -20.625 6.984 3.676 1 88.94 193 ILE A C 1
ATOM 1547 O O . ILE A 1 193 ? -21.828 6.922 3.98 1 88.94 193 ILE A O 1
ATOM 1551 N N . THR A 1 194 ? -20.062 7.992 3.064 1 87.19 194 THR A N 1
ATOM 1552 C CA . THR A 1 194 ? -20.844 9.117 2.578 1 87.19 194 THR A CA 1
ATOM 1553 C C . THR A 1 194 ? -20.672 9.289 1.072 1 87.19 194 THR A C 1
ATOM 1555 O O . THR A 1 194 ? -19.547 9.508 0.595 1 87.19 194 THR A O 1
ATOM 1558 N N . LYS A 1 195 ? -21.812 9.281 0.403 1 88.25 195 LYS A N 1
ATOM 1559 C CA . LYS A 1 195 ? -21.781 9.367 -1.054 1 88.25 195 LYS A CA 1
ATOM 1560 C C . LYS A 1 195 ? -21.094 10.656 -1.509 1 88.25 195 LYS A C 1
ATOM 1562 O O . LYS A 1 195 ? -21.422 11.734 -1.02 1 88.25 195 LYS A O 1
ATOM 1567 N N . GLY A 1 196 ? -20.109 10.516 -2.346 1 90.69 196 GLY A N 1
ATOM 1568 C CA . GLY A 1 196 ? -19.453 11.672 -2.92 1 90.69 196 GLY A CA 1
ATOM 1569 C C . GLY A 1 196 ? -18.266 12.141 -2.1 1 90.69 196 GLY A C 1
ATOM 1570 O O . GLY A 1 196 ? -17.531 13.039 -2.521 1 90.69 196 GLY A O 1
ATOM 1571 N N . ILE A 1 197 ? -18.078 11.555 -0.977 1 93.31 197 ILE A N 1
ATOM 1572 C CA . ILE A 1 197 ? -16.969 11.891 -0.108 1 93.31 197 ILE A CA 1
ATOM 1573 C C . ILE A 1 197 ? -16.062 10.664 0.069 1 93.31 197 ILE A C 1
ATOM 1575 O O . ILE A 1 197 ? -16.422 9.719 0.773 1 93.31 197 ILE A O 1
ATOM 1579 N N . ASP A 1 198 ? -14.906 10.727 -0.471 1 95 198 ASP A N 1
ATOM 1580 C CA . ASP A 1 198 ? -14.016 9.578 -0.457 1 95 198 ASP A CA 1
ATOM 1581 C C . ASP A 1 198 ? -13.555 9.258 0.962 1 95 198 ASP A C 1
ATOM 1583 O O . ASP A 1 198 ? -13.109 10.148 1.692 1 95 198 ASP A O 1
ATOM 1587 N N . ASP A 1 199 ? -13.641 7.949 1.336 1 94.44 199 ASP A N 1
ATOM 1588 C CA . ASP A 1 199 ? -13.156 7.441 2.617 1 94.44 199 ASP A CA 1
ATOM 1589 C C . ASP A 1 199 ? -11.781 6.801 2.469 1 94.44 199 ASP A C 1
ATOM 1591 O O . ASP A 1 199 ? -11.07 6.613 3.457 1 94.44 199 ASP A O 1
ATOM 1595 N N . ILE A 1 200 ? -11.562 6.336 1.287 1 97 200 ILE A N 1
ATOM 1596 C CA . ILE A 1 200 ? -10.297 5.707 0.91 1 97 200 ILE A CA 1
ATOM 1597 C C . ILE A 1 200 ? -9.758 6.355 -0.365 1 97 200 ILE A C 1
ATOM 1599 O O . ILE A 1 200 ? -10.523 6.633 -1.296 1 97 200 ILE A O 1
ATOM 1603 N N . ALA A 1 201 ? -8.477 6.613 -0.388 1 97.25 201 ALA A N 1
ATOM 1604 C CA . ALA A 1 201 ? -7.895 7.223 -1.58 1 97.25 201 ALA A CA 1
ATOM 1605 C C . ALA A 1 201 ? -6.477 6.715 -1.821 1 97.25 201 ALA A C 1
ATOM 1607 O O . ALA A 1 201 ? -5.711 6.527 -0.875 1 97.25 201 ALA A O 1
ATOM 1608 N N . LEU A 1 202 ? -6.172 6.461 -3.086 1 98.19 202 LEU A N 1
ATOM 1609 C CA . LEU A 1 202 ? -4.84 6.125 -3.582 1 98.19 202 LEU A CA 1
ATOM 1610 C C . LEU A 1 202 ? -4.402 7.098 -4.672 1 98.19 202 LEU A C 1
ATOM 1612 O O . LEU A 1 202 ? -5.156 7.363 -5.609 1 98.19 202 LEU A O 1
ATOM 1616 N N . ALA A 1 203 ? -3.232 7.637 -4.504 1 97.81 203 ALA A N 1
ATOM 1617 C CA . ALA A 1 203 ? -2.666 8.469 -5.562 1 97.81 203 ALA A CA 1
ATOM 1618 C C . ALA A 1 203 ? -1.273 7.984 -5.953 1 97.81 203 ALA A C 1
ATOM 1620 O O . ALA A 1 203 ? -0.401 7.824 -5.098 1 97.81 203 ALA A O 1
ATOM 1621 N N . SER A 1 204 ? -1.048 7.703 -7.211 1 96.94 204 SER A N 1
ATOM 1622 C CA . SER A 1 204 ? 0.285 7.422 -7.738 1 96.94 204 SER A CA 1
ATOM 1623 C C . SER A 1 204 ? 0.968 8.703 -8.219 1 96.94 204 SER A C 1
ATOM 1625 O O . SER A 1 204 ? 0.332 9.562 -8.828 1 96.94 204 SER A O 1
ATOM 1627 N N . LEU A 1 205 ? 2.217 8.844 -7.934 1 97.25 205 LEU A N 1
ATOM 1628 C CA . LEU A 1 205 ? 2.992 10.031 -8.273 1 97.25 205 LEU A CA 1
ATOM 1629 C C . LEU A 1 205 ? 4.125 9.688 -9.234 1 97.25 205 LEU A C 1
ATOM 1631 O O . LEU A 1 205 ? 4.879 8.742 -8.992 1 97.25 205 LEU A O 1
ATOM 1635 N N . GLU A 1 206 ? 4.238 10.438 -10.289 1 96.25 206 GLU A N 1
ATOM 1636 C CA . GLU A 1 206 ? 5.355 10.328 -11.227 1 96.25 206 GLU A CA 1
ATOM 1637 C C . GLU A 1 206 ? 6.16 11.625 -11.266 1 96.25 206 GLU A C 1
ATOM 1639 O O . GLU A 1 206 ? 5.617 12.695 -11.555 1 96.25 206 GLU A O 1
ATOM 1644 N N . PHE A 1 207 ? 7.402 11.516 -10.992 1 96.38 207 PHE A N 1
ATOM 1645 C CA . PHE A 1 207 ? 8.281 12.68 -11.055 1 96.38 207 PHE A CA 1
ATOM 1646 C C . PHE A 1 207 ? 9.117 12.656 -12.328 1 96.38 207 PHE A C 1
ATOM 1648 O O . PHE A 1 207 ? 9.281 11.609 -12.953 1 96.38 207 PHE A O 1
ATOM 1655 N N . ASP A 1 208 ? 9.664 13.727 -12.773 1 92.31 208 ASP A N 1
ATOM 1656 C CA . ASP A 1 208 ? 10.336 13.875 -14.055 1 92.31 208 ASP A CA 1
ATOM 1657 C C . ASP A 1 208 ? 11.695 13.18 -14.047 1 92.31 208 ASP A C 1
ATOM 1659 O O . ASP A 1 208 ? 12.219 12.82 -15.102 1 92.31 208 ASP A O 1
ATOM 1663 N N . ASN A 1 209 ? 12.227 12.938 -12.914 1 92 209 ASN A N 1
ATOM 1664 C CA . ASN A 1 209 ? 13.562 12.344 -12.852 1 92 209 ASN A CA 1
ATOM 1665 C C . ASN A 1 209 ? 13.492 10.836 -12.641 1 92 209 ASN A C 1
ATOM 1667 O O . ASN A 1 209 ? 14.484 10.211 -12.258 1 92 209 ASN A O 1
ATOM 1671 N N . GLY A 1 210 ? 12.32 10.305 -12.773 1 92.88 210 GLY A N 1
ATOM 1672 C CA . GLY A 1 210 ? 12.203 8.852 -12.719 1 92.88 210 GLY A CA 1
ATOM 1673 C C . GLY A 1 210 ? 11.672 8.344 -11.391 1 92.88 210 GLY A C 1
ATOM 1674 O O . GLY A 1 210 ? 11.242 7.191 -11.289 1 92.88 210 GLY A O 1
ATOM 1675 N N . ILE A 1 211 ? 11.688 9.188 -10.32 1 96.81 211 ILE A N 1
ATOM 1676 C CA . ILE A 1 211 ? 11.133 8.797 -9.031 1 96.81 211 ILE A CA 1
ATOM 1677 C C . ILE A 1 211 ? 9.641 8.484 -9.18 1 96.81 211 ILE A C 1
ATOM 1679 O O . ILE A 1 211 ? 8.922 9.203 -9.883 1 96.81 211 ILE A O 1
ATOM 1683 N N . ARG A 1 212 ? 9.242 7.391 -8.625 1 97.75 212 ARG A N 1
ATOM 1684 C CA . ARG A 1 212 ? 7.828 7.043 -8.516 1 97.75 212 ARG A CA 1
ATOM 1685 C C . ARG A 1 212 ? 7.402 6.953 -7.055 1 97.75 212 ARG A C 1
ATOM 1687 O O . ARG A 1 212 ? 8.242 6.832 -6.16 1 97.75 212 ARG A O 1
ATOM 1694 N N . GLY A 1 213 ? 6.188 7.059 -6.777 1 98.06 213 GLY A N 1
ATOM 1695 C CA . GLY A 1 213 ? 5.672 6.914 -5.426 1 98.06 213 GLY A CA 1
ATOM 1696 C C . GLY A 1 213 ? 4.16 6.809 -5.371 1 98.06 213 GLY A C 1
ATOM 1697 O O . GLY A 1 213 ? 3.492 6.863 -6.406 1 98.06 213 GLY A O 1
ATOM 1698 N N . HIS A 1 214 ? 3.629 6.57 -4.195 1 98.75 214 HIS A N 1
ATOM 1699 C CA . HIS A 1 214 ? 2.184 6.637 -4.012 1 98.75 214 HIS A CA 1
ATOM 1700 C C . HIS A 1 214 ? 1.827 7.023 -2.58 1 98.75 214 HIS A C 1
ATOM 1702 O O . HIS A 1 214 ? 2.666 6.93 -1.681 1 98.75 214 HIS A O 1
ATOM 1708 N N . ILE A 1 215 ? 0.673 7.531 -2.463 1 98.81 215 ILE A N 1
ATOM 1709 C CA . ILE A 1 215 ? 0.078 7.875 -1.175 1 98.81 215 ILE A CA 1
ATOM 1710 C C . ILE A 1 215 ? -1.237 7.121 -0.997 1 98.81 215 ILE A C 1
ATOM 1712 O O . ILE A 1 215 ? -2.102 7.152 -1.875 1 98.81 215 ILE A O 1
ATOM 1716 N N . PHE A 1 216 ? -1.329 6.398 0.082 1 98.88 216 PHE A N 1
ATOM 1717 C CA . PHE A 1 216 ? -2.539 5.656 0.412 1 98.88 216 PHE A CA 1
ATOM 1718 C C . PHE A 1 216 ? -3.109 6.117 1.748 1 98.88 216 PHE A C 1
ATOM 1720 O O . PHE A 1 216 ? -2.463 5.973 2.787 1 98.88 216 PHE A O 1
ATOM 1727 N N . VAL A 1 217 ? -4.359 6.707 1.699 1 98.38 217 VAL A N 1
ATOM 1728 C CA . VAL A 1 217 ? -4.977 7.242 2.906 1 98.38 217 VAL A CA 1
ATOM 1729 C C . VAL A 1 217 ? -6.383 6.66 3.068 1 98.38 217 VAL A C 1
ATOM 1731 O O . VAL A 1 217 ? -7.086 6.438 2.08 1 98.38 217 VAL A O 1
ATOM 1734 N N . SER A 1 218 ? -6.773 6.43 4.355 1 97.44 218 SER A N 1
ATOM 1735 C CA . SER A 1 218 ? -8.102 5.887 4.617 1 97.44 218 SER A CA 1
ATOM 1736 C C . SER A 1 218 ? -8.531 6.148 6.055 1 97.44 218 SER A C 1
ATOM 1738 O O . SER A 1 218 ? -7.723 6.039 6.98 1 97.44 218 SER A O 1
ATOM 1740 N N . TRP A 1 219 ? -9.844 6.527 6.215 1 94.12 219 TRP A N 1
ATOM 1741 C CA . TRP A 1 219 ? -10.461 6.562 7.539 1 94.12 219 TRP A CA 1
ATOM 1742 C C . TRP A 1 219 ? -11.102 5.219 7.879 1 94.12 219 TRP A C 1
ATOM 1744 O O . TRP A 1 219 ? -11.656 5.047 8.961 1 94.12 219 TRP A O 1
ATOM 1754 N N . TRP A 1 220 ? -11.125 4.332 6.973 1 93.56 220 TRP A N 1
ATOM 1755 C CA . TRP A 1 220 ? -11.805 3.047 7.113 1 93.56 220 TRP A CA 1
ATOM 1756 C C . TRP A 1 220 ? -10.875 1.896 6.746 1 93.56 220 TRP A C 1
ATOM 1758 O O . TRP A 1 220 ? -10.953 1.352 5.645 1 93.56 220 TRP A O 1
ATOM 1768 N N . HIS A 1 221 ? -10.117 1.518 7.699 1 96.88 221 HIS A N 1
ATOM 1769 C CA . HIS A 1 221 ? -9.062 0.523 7.543 1 96.88 221 HIS A CA 1
ATOM 1770 C C . HIS A 1 221 ? -8.922 -0.331 8.797 1 96.88 221 HIS A C 1
ATOM 1772 O O . HIS A 1 221 ? -9.188 0.139 9.906 1 96.88 221 HIS A O 1
ATOM 1778 N N . PRO A 1 222 ? -8.492 -1.557 8.664 1 97.25 222 PRO A N 1
ATOM 1779 C CA . PRO A 1 222 ? -8.516 -2.484 9.797 1 97.25 222 PRO A CA 1
ATOM 1780 C C . PRO A 1 222 ? -7.613 -2.039 10.945 1 97.25 222 PRO A C 1
ATOM 1782 O O . PRO A 1 222 ? -7.941 -2.25 12.117 1 97.25 222 PRO A O 1
ATOM 1785 N N . TYR A 1 223 ? -6.492 -1.509 10.633 1 96.75 223 TYR A N 1
ATOM 1786 C CA . TYR A 1 223 ? -5.527 -1.119 11.656 1 96.75 223 TYR A CA 1
ATOM 1787 C C . TYR A 1 223 ? -4.918 0.241 11.344 1 96.75 223 TYR A C 1
ATOM 1789 O O . TYR A 1 223 ? -5.105 0.773 10.25 1 96.75 223 TYR A O 1
ATOM 1797 N N . LYS A 1 224 ? -4.27 0.788 12.328 1 96.81 224 LYS A N 1
ATOM 1798 C CA . LYS A 1 224 ? -3.607 2.078 12.164 1 96.81 224 LYS A CA 1
ATOM 1799 C C . LYS A 1 224 ? -2.213 1.906 11.57 1 96.81 224 LYS A C 1
ATOM 1801 O O . LYS A 1 224 ? -1.461 1.022 11.984 1 96.81 224 LYS A O 1
ATOM 1806 N N . GLU A 1 225 ? -1.918 2.633 10.57 1 97.75 225 GLU A N 1
ATOM 1807 C CA . GLU A 1 225 ? -0.585 2.742 9.984 1 97.75 225 GLU A CA 1
ATOM 1808 C C . GLU A 1 225 ? -0.278 4.184 9.578 1 97.75 225 GLU A C 1
ATOM 1810 O O . GLU A 1 225 ? -1.103 4.844 8.945 1 97.75 225 GLU A O 1
ATOM 1815 N N . GLN A 1 226 ? 0.755 4.707 9.984 1 98.38 226 GLN A N 1
ATOM 1816 C CA . GLN A 1 226 ? 1.332 5.988 9.602 1 98.38 226 GLN A CA 1
ATOM 1817 C C . GLN A 1 226 ? 2.824 5.855 9.305 1 98.38 226 GLN A C 1
ATOM 1819 O O . GLN A 1 226 ? 3.656 6.027 10.195 1 98.38 226 GLN A O 1
ATOM 1824 N N . LYS A 1 227 ? 3.029 5.633 8 1 98.38 227 LYS A N 1
ATOM 1825 C CA . LYS A 1 227 ? 4.363 5.188 7.605 1 98.38 227 LYS A CA 1
ATOM 1826 C C . LYS A 1 227 ? 4.793 5.852 6.301 1 98.38 227 LYS A C 1
ATOM 1828 O O . LYS A 1 227 ? 3.982 6.031 5.391 1 98.38 227 LYS A O 1
ATOM 1833 N N . LEU A 1 228 ? 6.059 6.234 6.23 1 98.94 228 LEU A N 1
ATOM 1834 C CA . LEU A 1 228 ? 6.73 6.68 5.016 1 98.94 228 LEU A CA 1
ATOM 1835 C C . LEU A 1 228 ? 7.926 5.785 4.691 1 98.94 228 LEU A C 1
ATOM 1837 O O . LEU A 1 228 ? 8.828 5.625 5.52 1 98.94 228 LEU A O 1
ATOM 1841 N N . VAL A 1 229 ? 7.914 5.207 3.533 1 98.88 229 VAL A N 1
ATOM 1842 C CA . VAL A 1 229 ? 8.992 4.336 3.076 1 98.88 229 VAL A CA 1
ATOM 1843 C C . VAL A 1 229 ? 9.742 5.004 1.927 1 98.88 229 VAL A C 1
ATOM 1845 O O . VAL A 1 229 ? 9.141 5.391 0.924 1 98.88 229 VAL A O 1
ATOM 1848 N N . THR A 1 230 ? 10.992 5.168 2.107 1 98.75 230 THR A N 1
ATOM 1849 C CA . THR A 1 230 ? 11.859 5.723 1.071 1 98.75 230 THR A CA 1
ATOM 1850 C C . THR A 1 230 ? 12.875 4.684 0.6 1 98.75 230 THR A C 1
ATOM 1852 O O . THR A 1 230 ? 13.75 4.273 1.364 1 98.75 230 THR A O 1
ATOM 1855 N N . ILE A 1 231 ? 12.734 4.297 -0.645 1 98.12 231 ILE A N 1
ATOM 1856 C CA . ILE A 1 231 ? 13.602 3.289 -1.244 1 98.12 231 ILE A CA 1
ATOM 1857 C C . ILE A 1 231 ? 14.656 3.967 -2.109 1 98.12 231 ILE A C 1
ATOM 1859 O O . ILE A 1 231 ? 14.336 4.637 -3.094 1 98.12 231 ILE A O 1
ATOM 1863 N N . GLY A 1 232 ? 15.891 3.76 -1.705 1 96.31 232 GLY A N 1
ATOM 1864 C CA . GLY A 1 232 ? 17 4.328 -2.457 1 96.31 232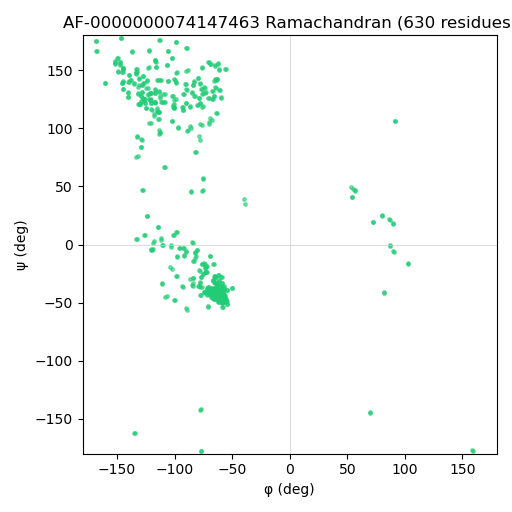 GLY A CA 1
ATOM 1865 C C . GLY A 1 232 ? 17.875 3.279 -3.123 1 96.31 232 GLY A C 1
ATOM 1866 O O . GLY A 1 232 ? 17.656 2.08 -2.949 1 96.31 232 GLY A O 1
ATOM 1867 N N . SER A 1 233 ? 18.844 3.707 -3.889 1 93.12 233 SER A N 1
ATOM 1868 C CA . SER A 1 233 ? 19.719 2.844 -4.664 1 93.12 233 SER A CA 1
ATOM 1869 C C . SER A 1 233 ? 20.734 2.137 -3.766 1 93.12 233 SER A C 1
ATOM 1871 O O . SER A 1 233 ? 21.344 1.141 -4.168 1 93.12 233 SER A O 1
ATOM 1873 N N . LYS A 1 234 ? 20.922 2.619 -2.504 1 93.88 234 LYS A N 1
ATOM 1874 C CA . LYS A 1 234 ? 21.953 2.043 -1.638 1 93.88 234 LYS A CA 1
ATOM 1875 C C . LYS A 1 234 ? 21.359 1.611 -0.299 1 93.88 234 LYS A C 1
ATOM 1877 O O . LYS A 1 234 ? 22.094 1.25 0.623 1 93.88 234 LYS A O 1
ATOM 1882 N N . GLY A 1 235 ? 20.109 1.666 -0.235 1 96.06 235 GLY A N 1
ATOM 1883 C CA . GLY A 1 235 ? 19.422 1.323 1.002 1 96.06 235 GLY A CA 1
ATOM 1884 C C . GLY A 1 235 ? 18.031 1.915 1.098 1 96.06 235 GLY A C 1
ATOM 1885 O O . GLY A 1 235 ? 17.562 2.555 0.156 1 96.06 235 GLY A O 1
ATOM 1886 N N . MET A 1 236 ? 17.391 1.682 2.238 1 98.31 236 MET A N 1
ATOM 1887 C CA . MET A 1 236 ? 16.016 2.145 2.43 1 98.31 236 MET A CA 1
ATOM 1888 C C . MET A 1 236 ? 15.82 2.689 3.84 1 98.31 236 MET A C 1
ATOM 1890 O O . MET A 1 236 ? 16.422 2.188 4.793 1 98.31 236 MET A O 1
ATOM 1894 N N . LEU A 1 237 ? 14.992 3.688 3.969 1 98.81 237 LEU A N 1
ATOM 1895 C CA . LEU A 1 237 ? 14.641 4.273 5.254 1 98.81 237 LEU A CA 1
ATOM 1896 C C . LEU A 1 237 ? 13.125 4.258 5.461 1 98.81 237 LEU A C 1
ATOM 1898 O O . LEU A 1 237 ? 12.367 4.523 4.527 1 98.81 237 LEU A O 1
ATOM 1902 N N . ILE A 1 238 ? 12.719 3.963 6.703 1 98.88 238 ILE A N 1
ATOM 1903 C CA . ILE A 1 238 ? 11.305 3.961 7.055 1 98.88 238 ILE A CA 1
ATOM 1904 C C . ILE A 1 238 ? 11.07 4.875 8.258 1 98.88 238 ILE A C 1
ATOM 1906 O O . ILE A 1 238 ? 11.719 4.73 9.289 1 98.88 238 ILE A O 1
ATOM 1910 N N . PHE A 1 239 ? 10.242 5.828 8.047 1 98.94 239 PHE A N 1
ATOM 1911 C CA . PHE A 1 239 ? 9.633 6.539 9.164 1 98.94 239 PHE A CA 1
ATOM 1912 C C . PHE A 1 239 ? 8.305 5.91 9.547 1 98.94 239 PHE A C 1
ATOM 1914 O O . PHE A 1 239 ? 7.371 5.871 8.742 1 98.94 239 PHE A O 1
ATOM 1921 N N . ASP A 1 240 ? 8.211 5.359 10.742 1 98.69 240 ASP A N 1
ATOM 1922 C CA . ASP A 1 240 ? 6.988 4.73 11.25 1 98.69 240 ASP A CA 1
ATOM 1923 C C . ASP A 1 240 ? 6.516 5.406 12.531 1 98.69 240 ASP A C 1
ATOM 1925 O O . ASP A 1 240 ? 7.012 5.102 13.625 1 98.69 240 ASP A O 1
ATOM 1929 N N . ASP A 1 241 ? 5.473 6.195 12.391 1 98.06 241 ASP A N 1
ATOM 1930 C CA . ASP A 1 241 ? 5.043 7.059 13.492 1 98.06 241 ASP A CA 1
ATOM 1931 C C . ASP A 1 241 ? 4.223 6.281 14.516 1 98.06 241 ASP A C 1
ATOM 1933 O O . ASP A 1 241 ? 3.869 6.812 15.57 1 98.06 241 ASP A O 1
ATOM 1937 N N . THR A 1 242 ? 3.939 5.039 14.258 1 97.25 242 THR A N 1
ATOM 1938 C CA . THR A 1 242 ? 3.137 4.242 15.18 1 97.25 242 THR A CA 1
ATOM 1939 C C . THR A 1 242 ? 4.031 3.414 16.094 1 97.25 242 THR A C 1
ATOM 1941 O O . THR A 1 242 ? 3.539 2.721 16.984 1 97.25 242 THR A O 1
ATOM 1944 N N . THR A 1 243 ? 5.328 3.5 15.875 1 97.12 243 THR A N 1
ATOM 1945 C CA . THR A 1 243 ? 6.258 2.73 16.703 1 97.12 243 THR A CA 1
ATOM 1946 C C . THR A 1 243 ? 6.984 3.639 17.688 1 97.12 243 THR A C 1
ATOM 1948 O O . THR A 1 243 ? 6.973 4.863 17.531 1 97.12 243 THR A O 1
ATOM 1951 N N . GLU A 1 244 ? 7.602 3.004 18.609 1 95.81 244 GLU A N 1
ATOM 1952 C CA . GLU A 1 244 ? 8.383 3.748 19.594 1 95.81 244 GLU A CA 1
ATOM 1953 C C . GLU A 1 244 ? 9.656 4.32 18.969 1 95.81 244 GLU A C 1
ATOM 1955 O O . GLU A 1 244 ? 9.977 5.492 19.172 1 95.81 244 GLU A O 1
ATOM 1960 N N . GLU A 1 245 ? 10.383 3.574 18.141 1 96.5 245 GLU A N 1
ATOM 1961 C CA . GLU A 1 245 ? 11.688 3.961 17.609 1 96.5 245 GLU A CA 1
ATOM 1962 C C . GLU A 1 245 ? 11.547 4.957 16.469 1 96.5 245 GLU A C 1
ATOM 1964 O O . GLU A 1 245 ? 12.445 5.766 16.219 1 96.5 245 GLU A O 1
ATOM 1969 N N . LYS A 1 246 ? 10.523 4.914 15.664 1 98.44 246 LYS A N 1
ATOM 1970 C CA . LYS A 1 246 ? 10.062 5.867 14.656 1 98.44 246 LYS A CA 1
ATOM 1971 C C . LYS A 1 246 ? 10.836 5.699 13.352 1 98.44 246 LYS A C 1
ATOM 1973 O O . LYS A 1 246 ? 10.273 5.875 12.266 1 98.44 246 LYS A O 1
ATOM 1978 N N . LEU A 1 247 ? 12.219 5.477 13.398 1 98.81 247 LEU A N 1
ATOM 1979 C CA . LEU A 1 247 ? 13.047 5.543 12.195 1 98.81 247 LEU A CA 1
ATOM 1980 C C . LEU A 1 247 ? 13.906 4.285 12.055 1 98.81 247 LEU A C 1
ATOM 1982 O O . LEU A 1 247 ? 14.578 3.883 13.008 1 98.81 247 LEU A O 1
ATOM 1986 N N . PHE A 1 248 ? 13.898 3.688 10.859 1 98.88 248 PHE A N 1
ATOM 1987 C CA . PHE A 1 248 ? 14.57 2.42 10.609 1 98.88 248 PHE A CA 1
ATOM 1988 C C . PHE A 1 248 ? 15.352 2.473 9.305 1 98.88 248 PHE A C 1
ATOM 1990 O O . PHE A 1 248 ? 14.875 3.018 8.312 1 98.88 248 PHE A O 1
ATOM 1997 N N . LEU A 1 249 ? 16.516 1.919 9.32 1 98.75 249 LEU A N 1
ATOM 1998 C CA . LEU A 1 249 ? 17.359 1.774 8.141 1 98.75 249 LEU A CA 1
ATOM 1999 C C . LEU A 1 249 ? 17.453 0.314 7.707 1 98.75 249 LEU A C 1
ATOM 2001 O O . LEU A 1 249 ? 17.656 -0.572 8.539 1 98.75 249 LEU A O 1
ATOM 2005 N N . TYR A 1 250 ? 17.219 0.052 6.484 1 98.31 250 TYR A N 1
ATOM 2006 C CA . TYR A 1 250 ? 17.453 -1.234 5.84 1 98.31 250 TYR A CA 1
ATOM 2007 C C . TYR A 1 250 ? 18.562 -1.122 4.805 1 98.31 250 TYR A C 1
ATOM 2009 O O . TYR A 1 250 ? 18.312 -0.78 3.646 1 98.31 250 TYR A O 1
ATOM 2017 N N . PRO A 1 251 ? 19.734 -1.447 5.203 1 97.06 251 PRO A N 1
ATOM 2018 C CA . PRO A 1 251 ? 20.875 -1.213 4.312 1 97.06 251 PRO A CA 1
ATOM 2019 C C . PRO A 1 251 ? 21.109 -2.357 3.326 1 97.06 251 PRO A C 1
ATOM 2021 O O . PRO A 1 251 ? 22.25 -2.785 3.119 1 97.06 251 PRO A O 1
ATOM 2024 N N . HIS A 1 252 ? 19.984 -2.822 2.711 1 94.12 252 HIS A N 1
ATOM 2025 C CA . HIS A 1 252 ? 20.094 -3.83 1.663 1 94.12 252 HIS A CA 1
ATOM 2026 C C . HIS A 1 252 ? 20.906 -3.309 0.483 1 94.12 252 HIS A C 1
ATOM 2028 O O . HIS A 1 252 ? 20.953 -2.102 0.239 1 94.12 252 HIS A O 1
ATOM 2034 N N . LYS A 1 253 ? 21.625 -4.199 -0.265 1 88.44 253 LYS A N 1
ATOM 2035 C CA . LYS A 1 253 ? 22.406 -3.846 -1.441 1 88.44 253 LYS A CA 1
ATOM 2036 C C . LYS A 1 253 ? 22.141 -4.809 -2.594 1 88.44 253 LYS A C 1
ATOM 2038 O O . LYS A 1 253 ? 21.688 -5.93 -2.377 1 88.44 253 LYS A O 1
ATOM 2043 N N . VAL A 1 254 ? 22.234 -4.246 -3.746 1 88.12 254 VAL A N 1
ATOM 2044 C CA . VAL A 1 254 ? 22.25 -5.098 -4.934 1 88.12 254 VAL A CA 1
ATOM 2045 C C . VAL A 1 254 ? 23.672 -5.27 -5.43 1 88.12 254 VAL A C 1
ATOM 2047 O O . VAL A 1 254 ? 24.406 -4.289 -5.594 1 88.12 254 VAL A O 1
ATOM 2050 N N . GLU A 1 255 ? 24.047 -6.469 -5.531 1 87.38 255 GLU A N 1
ATOM 2051 C CA . GLU A 1 255 ? 25.359 -6.785 -6.102 1 87.38 255 GLU A CA 1
ATOM 2052 C C . GLU A 1 255 ? 25.219 -7.492 -7.445 1 87.38 255 GLU A C 1
ATOM 2054 O O . GLU A 1 255 ? 24.266 -8.242 -7.664 1 87.38 255 GLU A O 1
ATOM 2059 N N . TRP A 1 256 ? 26.078 -7.137 -8.305 1 86.5 256 TRP A N 1
ATOM 2060 C CA . TRP A 1 256 ? 26.047 -7.762 -9.617 1 86.5 256 TRP A CA 1
ATOM 2061 C C . TRP A 1 256 ? 27.109 -8.844 -9.727 1 86.5 256 TRP A C 1
ATOM 2063 O O . TRP A 1 256 ? 28.281 -8.609 -9.422 1 86.5 256 TRP A O 1
ATOM 2073 N N . ASN A 1 257 ? 26.656 -9.984 -9.938 1 86.44 257 ASN A N 1
ATOM 2074 C CA . ASN A 1 257 ? 27.531 -11.117 -10.18 1 86.44 257 ASN A CA 1
ATOM 2075 C C . ASN A 1 257 ? 27.375 -11.656 -11.602 1 86.44 257 ASN A C 1
ATOM 2077 O O . ASN A 1 257 ? 26.375 -12.297 -11.922 1 86.44 257 ASN A O 1
ATOM 2081 N N . ASN A 1 258 ? 28.328 -11.453 -12.453 1 86.38 258 ASN A N 1
ATOM 2082 C CA . ASN A 1 258 ? 28.328 -11.922 -13.828 1 86.38 258 ASN A CA 1
ATOM 2083 C C . ASN A 1 258 ? 27.078 -11.469 -14.57 1 86.38 258 ASN A C 1
ATOM 2085 O O . ASN A 1 258 ? 26.375 -12.281 -15.188 1 86.38 258 ASN A O 1
ATOM 2089 N N . GLY A 1 259 ? 26.719 -10.25 -14.305 1 82.19 259 GLY A N 1
ATOM 2090 C CA . GLY A 1 259 ? 25.625 -9.633 -15.047 1 82.19 259 GLY A CA 1
ATOM 2091 C C . GLY A 1 259 ? 24.266 -9.922 -14.445 1 82.19 259 GLY A C 1
ATOM 2092 O O . GLY A 1 259 ? 23.234 -9.453 -14.961 1 82.19 259 GLY A O 1
ATOM 2093 N N . ILE A 1 260 ? 24.266 -10.703 -13.367 1 85.75 260 ILE A N 1
ATOM 2094 C CA . ILE A 1 260 ? 23 -11.023 -12.703 1 85.75 260 ILE A CA 1
ATOM 2095 C C . ILE A 1 260 ? 22.922 -10.281 -11.367 1 85.75 260 ILE A C 1
ATOM 2097 O O . ILE A 1 260 ? 23.812 -10.391 -10.539 1 85.75 260 ILE A O 1
ATOM 2101 N N . PRO A 1 261 ? 21.891 -9.5 -11.219 1 88.38 261 PRO A N 1
ATOM 2102 C CA . PRO A 1 261 ? 21.75 -8.797 -9.938 1 88.38 261 PRO A CA 1
ATOM 2103 C C . PRO A 1 261 ? 21.312 -9.734 -8.805 1 88.38 261 PRO A C 1
ATOM 2105 O O . PRO A 1 261 ? 20.422 -10.562 -8.992 1 88.38 261 PRO A O 1
ATOM 2108 N N . VAL A 1 262 ? 22.078 -9.586 -7.75 1 88.69 262 VAL A N 1
ATOM 2109 C CA . VAL A 1 262 ? 21.766 -10.375 -6.559 1 88.69 262 VAL A CA 1
ATOM 2110 C C . VAL A 1 262 ? 21.516 -9.445 -5.375 1 88.69 262 VAL A C 1
ATOM 2112 O O . VAL A 1 262 ? 22.328 -8.562 -5.082 1 88.69 262 VAL A O 1
ATOM 2115 N N . ALA A 1 263 ? 20.438 -9.68 -4.711 1 88.56 263 ALA A N 1
ATOM 2116 C CA . ALA A 1 263 ? 20.125 -8.875 -3.535 1 88.56 263 ALA A CA 1
ATOM 2117 C C . ALA A 1 263 ? 20.859 -9.383 -2.305 1 88.56 263 ALA A C 1
ATOM 2119 O O . ALA A 1 263 ? 20.875 -10.594 -2.041 1 88.56 263 ALA A O 1
ATOM 2120 N N . LYS A 1 264 ? 21.5 -8.57 -1.681 1 90.44 264 LYS A N 1
ATOM 2121 C CA . LYS A 1 264 ? 22.109 -8.875 -0.393 1 90.44 264 LYS A CA 1
ATOM 2122 C C . LYS A 1 264 ? 21.297 -8.289 0.758 1 90.44 264 LYS A C 1
ATOM 2124 O O . LYS A 1 264 ? 21.328 -7.086 1.011 1 90.44 264 LYS A O 1
ATOM 2129 N N . LYS A 1 265 ? 20.641 -9.125 1.433 1 92.94 265 LYS A N 1
ATOM 2130 C CA . LYS A 1 265 ? 19.828 -8.711 2.564 1 92.94 265 LYS A CA 1
ATOM 2131 C C . LYS A 1 265 ? 20.672 -8.406 3.789 1 92.94 265 LYS A C 1
ATOM 2133 O O . LYS A 1 265 ? 21.625 -9.148 4.09 1 92.94 265 LYS A O 1
ATOM 2138 N N . GLU A 1 266 ? 20.375 -7.336 4.379 1 94.31 266 GLU A N 1
ATOM 2139 C CA . GLU A 1 266 ? 21.047 -6.938 5.617 1 94.31 266 GLU A CA 1
ATOM 2140 C C . GLU A 1 266 ? 20.047 -6.734 6.746 1 94.31 266 GLU A C 1
ATOM 2142 O O . GLU A 1 266 ? 18.828 -6.656 6.504 1 94.31 266 GLU A O 1
ATOM 2147 N N . GLU A 1 267 ? 20.562 -6.645 7.891 1 95.62 267 GLU A N 1
ATOM 2148 C CA . GLU A 1 267 ? 19.703 -6.5 9.055 1 95.62 267 GLU A CA 1
ATOM 2149 C C . GLU A 1 267 ? 19.234 -5.059 9.219 1 95.62 267 GLU A C 1
ATOM 2151 O O . GLU A 1 267 ? 19.984 -4.117 8.984 1 95.62 267 GLU A O 1
ATOM 2156 N N . MET A 1 268 ? 18 -5 9.656 1 97.56 268 MET A N 1
ATOM 2157 C CA . MET A 1 268 ? 17.406 -3.695 9.953 1 97.56 268 MET A CA 1
ATOM 2158 C C . MET A 1 268 ? 18.141 -3.02 11.102 1 97.56 268 MET A C 1
ATOM 2160 O O . MET A 1 268 ? 18.484 -3.674 12.086 1 97.56 268 MET A O 1
ATOM 2164 N N . GLN A 1 269 ? 18.344 -1.679 11.039 1 98.56 269 GLN A N 1
ATOM 2165 C CA . GLN A 1 269 ? 18.953 -0.875 12.094 1 98.56 269 GLN A CA 1
ATOM 2166 C C . GLN A 1 269 ? 18 0.212 12.578 1 98.56 269 GLN A C 1
ATOM 2168 O O . GLN A 1 269 ? 17.375 0.898 11.766 1 98.56 269 GLN A O 1
ATOM 2173 N N . VAL A 1 270 ? 17.875 0.259 13.883 1 98.5 270 VAL A N 1
ATOM 2174 C CA . VAL A 1 270 ? 17.125 1.362 14.461 1 98.5 270 VAL A CA 1
ATOM 2175 C C . VAL A 1 270 ? 17.984 2.621 14.5 1 98.5 270 VAL A C 1
ATOM 2177 O O . VAL A 1 270 ? 19.125 2.584 14.977 1 98.5 270 VAL A O 1
ATOM 2180 N N . ILE A 1 271 ? 17.469 3.709 13.938 1 98.62 271 ILE A N 1
ATOM 2181 C CA . ILE A 1 271 ? 18.172 4.988 14 1 98.62 271 ILE A CA 1
ATOM 2182 C C . ILE A 1 271 ? 17.688 5.789 15.203 1 98.62 271 ILE A C 1
ATOM 2184 O O . ILE A 1 271 ? 16.5 6.125 15.297 1 98.62 271 ILE A O 1
ATOM 2188 N N . PRO A 1 272 ? 18.516 6.082 16.094 1 97.94 272 PRO A N 1
ATOM 2189 C CA . PRO A 1 272 ? 18.078 6.848 17.266 1 97.94 272 PRO A CA 1
ATOM 2190 C C . PRO A 1 272 ? 17.609 8.258 16.906 1 97.94 272 PRO A C 1
ATOM 2192 O O . PRO A 1 272 ? 18.219 8.922 16.062 1 97.94 272 PRO A O 1
ATOM 2195 N N . VAL A 1 273 ? 16.516 8.633 17.484 1 97.5 273 VAL A N 1
ATOM 2196 C CA . VAL A 1 273 ? 15.93 9.953 17.266 1 97.5 273 VAL A CA 1
ATOM 2197 C C . VAL A 1 273 ? 15.688 10.625 18.609 1 97.5 273 VAL A C 1
ATOM 2199 O O . VAL A 1 273 ? 15.266 9.977 19.578 1 97.5 273 VAL A O 1
ATOM 2202 N N . GLU A 1 274 ? 15.969 11.906 18.719 1 94.5 274 GLU A N 1
ATOM 2203 C CA . GLU A 1 274 ? 15.68 12.656 19.938 1 94.5 274 GLU A CA 1
ATOM 2204 C C . GLU A 1 274 ? 14.188 12.695 20.219 1 94.5 274 GLU A C 1
ATOM 2206 O O . GLU A 1 274 ? 13.375 12.844 19.297 1 94.5 274 GLU A O 1
ATOM 2211 N N . LYS A 1 275 ? 13.883 12.602 21.484 1 92.56 275 LYS A N 1
ATOM 2212 C CA . LYS A 1 275 ? 12.477 12.672 21.859 1 92.56 275 LYS A CA 1
ATOM 2213 C C . LYS A 1 275 ? 12.039 14.109 22.094 1 92.56 275 LYS A C 1
ATOM 2215 O O . LYS A 1 275 ? 12.289 14.68 23.156 1 92.56 275 LYS A O 1
ATOM 2220 N N . LYS A 1 276 ? 11.43 14.664 21.125 1 96.94 276 LYS A N 1
ATOM 2221 C CA . LYS A 1 276 ? 10.836 15.992 21.188 1 96.94 276 LYS A CA 1
ATOM 2222 C C . LYS A 1 276 ? 9.422 15.992 20.594 1 96.94 276 LYS A C 1
ATOM 2224 O O . LYS A 1 276 ? 9.125 15.219 19.688 1 96.94 276 LYS A O 1
ATOM 2229 N N . GLU A 1 277 ? 8.617 16.891 21.109 1 97.69 277 GLU A N 1
ATOM 2230 C CA . GLU A 1 277 ? 7.258 17.016 20.594 1 97.69 277 GLU A CA 1
ATOM 2231 C C . GLU A 1 277 ? 7.238 17.781 19.266 1 97.69 277 GLU A C 1
ATOM 2233 O O . GLU A 1 277 ? 7.633 18.953 19.219 1 97.69 277 GLU A O 1
ATOM 2238 N N . PRO A 1 278 ? 6.754 17.188 18.266 1 98.56 278 PRO A N 1
ATOM 2239 C CA . PRO A 1 278 ? 6.789 17.828 16.938 1 98.56 278 PRO A CA 1
ATOM 2240 C C . PRO A 1 278 ? 6.078 19.188 16.938 1 98.56 278 PRO A C 1
ATOM 2242 O O . PRO A 1 278 ? 6.586 20.156 16.359 1 98.56 278 PRO A O 1
ATOM 2245 N N . LEU A 1 279 ? 4.949 19.281 17.578 1 98.75 279 LEU A N 1
ATOM 2246 C CA . LEU A 1 279 ? 4.199 20.531 17.594 1 98.75 279 LEU A CA 1
ATOM 2247 C C . LEU A 1 279 ? 4.996 21.641 18.281 1 98.75 279 LEU A C 1
ATOM 2249 O O . LEU A 1 279 ? 5.02 22.781 17.812 1 98.75 279 LEU A O 1
ATOM 2253 N N . LYS A 1 280 ? 5.609 21.359 19.359 1 98.75 280 LYS A N 1
ATOM 2254 C CA . LYS A 1 280 ? 6.438 22.344 20.062 1 98.75 280 LYS A CA 1
ATOM 2255 C C . LYS A 1 280 ? 7.582 22.812 19.172 1 98.75 280 LYS A C 1
ATOM 2257 O O . LYS A 1 280 ? 7.863 24.016 19.109 1 98.75 280 LYS A O 1
ATOM 2262 N N . GLU A 1 281 ? 8.227 21.812 18.484 1 98.75 281 GLU A N 1
ATOM 2263 C CA . GLU A 1 281 ? 9.312 22.172 17.578 1 98.75 281 GLU A CA 1
ATOM 2264 C C . GLU A 1 281 ? 8.812 23.062 16.453 1 98.75 281 GLU A C 1
ATOM 2266 O O . GLU A 1 281 ? 9.508 24 16.047 1 98.75 281 GLU A O 1
ATOM 2271 N N . GLU A 1 282 ? 7.664 22.797 15.945 1 98.88 282 GLU A N 1
ATOM 2272 C CA . GLU A 1 282 ? 7.059 23.578 14.875 1 98.88 282 GLU A CA 1
ATOM 2273 C C . GLU A 1 282 ? 6.781 25.016 15.336 1 98.88 282 GLU A C 1
ATOM 2275 O O . GLU A 1 282 ? 7.133 25.969 14.641 1 98.88 282 GLU A O 1
ATOM 2280 N N . LEU A 1 283 ? 6.246 25.156 16.484 1 98.88 283 LEU A N 1
ATOM 2281 C CA . LEU A 1 283 ? 5.906 26.484 17.016 1 98.88 283 LEU A CA 1
ATOM 2282 C C . LEU A 1 283 ? 7.164 27.25 17.391 1 98.88 283 LEU A C 1
ATOM 2284 O O . LEU A 1 283 ? 7.223 28.469 17.234 1 98.88 283 LEU A O 1
ATOM 2288 N N . LEU A 1 284 ? 8.164 26.562 17.922 1 98.81 284 LEU A N 1
ATOM 2289 C CA . LEU A 1 284 ? 9.453 27.188 18.203 1 98.81 284 LEU A CA 1
ATOM 2290 C C . LEU A 1 284 ? 10.055 27.766 16.922 1 98.81 284 LEU A C 1
ATOM 2292 O O . LEU A 1 284 ? 10.586 28.875 16.922 1 98.81 284 LEU A O 1
ATOM 2296 N N . HIS A 1 285 ? 9.961 26.984 15.875 1 98.88 285 HIS A N 1
ATOM 2297 C CA . HIS A 1 285 ? 10.461 27.469 14.594 1 98.88 285 HIS A CA 1
ATOM 2298 C C . HIS A 1 285 ? 9.711 28.703 14.125 1 98.88 285 HIS A C 1
ATOM 2300 O O . HIS A 1 285 ? 10.312 29.656 13.633 1 98.88 285 HIS A O 1
ATOM 2306 N N . PHE A 1 286 ? 8.406 28.703 14.266 1 98.88 286 PHE A N 1
ATOM 2307 C CA . PHE A 1 286 ? 7.602 29.859 13.898 1 98.88 286 PHE A CA 1
ATOM 2308 C C . PHE A 1 286 ? 8.031 31.094 14.68 1 98.88 286 PHE A C 1
ATOM 2310 O O . PHE A 1 286 ? 8.227 32.156 14.102 1 98.88 286 PHE A O 1
ATOM 2317 N N . ILE A 1 287 ? 8.172 30.969 16 1 98.81 287 ILE A N 1
ATOM 2318 C CA . ILE A 1 287 ? 8.586 32.031 16.891 1 98.81 287 ILE A CA 1
ATOM 2319 C C . ILE A 1 287 ? 9.93 32.594 16.438 1 98.81 287 ILE A C 1
ATOM 2321 O O . ILE A 1 287 ? 10.109 33.812 16.344 1 98.81 287 ILE A O 1
ATOM 2325 N N . GLU A 1 288 ? 10.805 31.688 16.141 1 98.75 288 GLU A N 1
ATOM 2326 C CA . GLU A 1 288 ? 12.133 32.094 15.664 1 98.75 288 GLU A CA 1
ATOM 2327 C C . GLU A 1 288 ? 12.039 32.875 14.375 1 98.75 288 GLU A C 1
ATOM 2329 O O . GLU A 1 288 ? 12.711 33.906 14.219 1 98.75 288 GLU A O 1
ATOM 2334 N N . CYS A 1 289 ? 11.242 32.406 13.477 1 98.81 289 CYS A N 1
ATOM 2335 C CA . CYS A 1 289 ? 11.086 33.094 12.195 1 98.81 289 CYS A CA 1
ATOM 2336 C C . CYS A 1 289 ? 10.508 34.5 12.375 1 98.81 289 CYS A C 1
ATOM 2338 O O . CYS A 1 289 ? 10.953 35.438 11.727 1 98.81 289 CYS A O 1
ATOM 2340 N N . VAL A 1 290 ? 9.531 34.656 13.234 1 98.56 290 VAL A N 1
ATOM 2341 C CA . VAL A 1 290 ? 8.914 35.938 13.484 1 98.56 290 VAL A CA 1
ATOM 2342 C C . VAL A 1 290 ? 9.938 36.875 14.094 1 98.56 290 VAL A C 1
ATOM 2344 O O . VAL A 1 290 ? 10.086 38.031 13.648 1 98.56 290 VAL A O 1
ATOM 2347 N N . LYS A 1 291 ? 10.656 36.406 15.031 1 98.06 291 LYS A N 1
ATOM 2348 C CA . LYS A 1 291 ? 11.594 37.25 15.773 1 98.06 291 LYS A CA 1
ATOM 2349 C C . LYS A 1 291 ? 12.789 37.62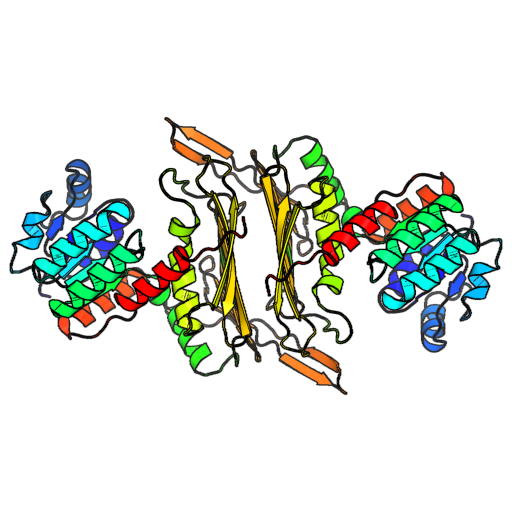5 14.906 1 98.06 291 LYS A C 1
ATOM 2351 O O . LYS A 1 291 ? 13.281 38.75 14.977 1 98.06 291 LYS A O 1
ATOM 2356 N N . GLU A 1 292 ? 13.219 36.656 14.094 1 98.38 292 GLU A N 1
ATOM 2357 C CA . GLU A 1 292 ? 14.469 36.844 13.367 1 98.38 292 GLU A CA 1
ATOM 2358 C C . GLU A 1 292 ? 14.203 37.188 11.898 1 98.38 292 GLU A C 1
ATOM 2360 O O . GLU A 1 292 ? 15.141 37.375 11.117 1 98.38 292 GLU A O 1
ATOM 2365 N N . ARG A 1 293 ? 13 37.219 11.539 1 98.44 293 ARG A N 1
ATOM 2366 C CA . ARG A 1 293 ? 12.586 37.5 10.164 1 98.44 293 ARG A CA 1
ATOM 2367 C C . ARG A 1 293 ? 13.211 36.531 9.188 1 98.44 293 ARG A C 1
ATOM 2369 O O . ARG A 1 293 ? 13.758 36.938 8.164 1 98.44 293 ARG A O 1
ATOM 2376 N N . LYS A 1 294 ? 13.141 35.219 9.555 1 98.31 294 LYS A N 1
ATOM 2377 C CA . LYS A 1 294 ? 13.594 34.125 8.703 1 98.31 294 LYS A CA 1
ATOM 2378 C C . LYS A 1 294 ? 12.422 33.5 7.965 1 98.31 294 LYS A C 1
ATOM 2380 O O . LYS A 1 294 ? 11.281 33.531 8.438 1 98.31 294 LYS A O 1
ATOM 2385 N N . THR A 1 295 ? 12.672 33 6.77 1 98.56 295 THR A N 1
ATOM 2386 C CA . THR A 1 295 ? 11.664 32.281 6.02 1 98.56 295 THR A CA 1
ATOM 2387 C C . THR A 1 295 ? 11.398 30.906 6.664 1 98.56 295 THR A C 1
ATOM 2389 O O . THR A 1 295 ? 12.328 30.141 6.902 1 98.56 295 THR A O 1
ATOM 2392 N N . PRO A 1 296 ? 10.148 30.641 6.953 1 98.88 296 PRO A N 1
ATOM 2393 C CA . PRO A 1 296 ? 9.844 29.328 7.551 1 98.88 296 PRO A CA 1
ATOM 2394 C C . PRO A 1 296 ? 10.141 28.172 6.605 1 98.88 296 PRO A C 1
ATOM 2396 O O . PRO A 1 296 ? 10.047 28.312 5.387 1 98.88 296 PRO A O 1
ATOM 2399 N N . ARG A 1 297 ? 10.422 26.984 7.203 1 98.44 297 ARG A N 1
ATOM 2400 C CA . ARG A 1 297 ? 10.609 25.75 6.449 1 98.44 297 ARG A CA 1
ATOM 2401 C C . ARG A 1 297 ? 9.359 25.406 5.633 1 98.44 297 ARG A C 1
ATOM 2403 O O . ARG A 1 297 ? 9.469 25 4.477 1 98.44 297 ARG A O 1
ATOM 2410 N N . THR A 1 298 ? 8.266 25.578 6.262 1 98.88 298 THR A N 1
ATOM 2411 C CA . THR A 1 298 ? 6.984 25.375 5.598 1 98.88 298 THR A CA 1
ATOM 2412 C C . THR A 1 298 ? 6.273 26.703 5.363 1 98.88 298 THR A C 1
ATOM 2414 O O . THR A 1 298 ? 5.172 26.922 5.871 1 98.88 298 THR A O 1
ATOM 2417 N N . ASP A 1 299 ? 6.848 27.516 4.508 1 98.88 299 ASP A N 1
ATOM 2418 C CA . ASP A 1 299 ? 6.312 28.844 4.203 1 98.88 299 ASP A CA 1
ATOM 2419 C C . ASP A 1 299 ? 5.117 28.734 3.258 1 98.88 299 ASP A C 1
ATOM 2421 O O . ASP A 1 299 ? 4.656 27.641 2.939 1 98.88 299 ASP A O 1
ATOM 2425 N N . GLY A 1 300 ? 4.598 29.891 2.889 1 98.75 300 GLY A N 1
ATOM 2426 C CA . GLY A 1 300 ? 3.439 29.938 2.014 1 98.75 300 GLY A CA 1
ATOM 2427 C C . GLY A 1 300 ? 3.658 29.234 0.691 1 98.75 300 GLY A C 1
ATOM 2428 O O . GLY A 1 300 ? 2.748 28.578 0.172 1 98.75 300 GLY A O 1
ATOM 2429 N N . TYR A 1 301 ? 4.844 29.297 0.106 1 98.69 301 TYR A N 1
ATOM 2430 C CA . TYR A 1 301 ? 5.133 28.641 -1.169 1 98.69 301 TYR A CA 1
ATOM 2431 C C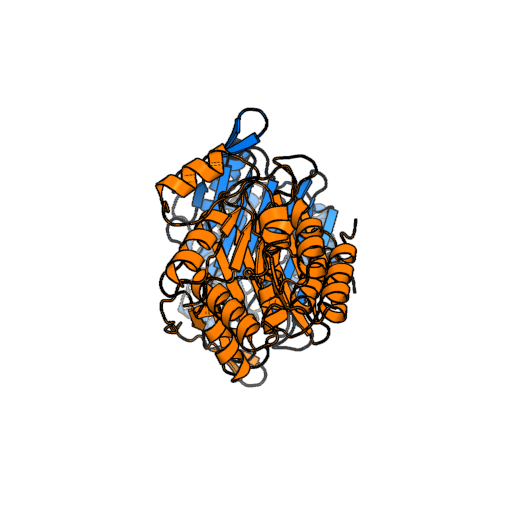 . TYR A 1 301 ? 5.148 27.125 -1.021 1 98.69 301 TYR A C 1
ATOM 2433 O O . TYR A 1 301 ? 4.695 26.406 -1.911 1 98.69 301 TYR A O 1
ATOM 2441 N N . GLU A 1 302 ? 5.738 26.688 0.057 1 98.62 302 GLU A N 1
ATOM 2442 C CA . GLU A 1 302 ? 5.676 25.25 0.33 1 98.62 302 GLU A CA 1
ATOM 2443 C C . GLU A 1 302 ? 4.234 24.766 0.458 1 98.62 302 GLU A C 1
ATOM 2445 O O . GLU A 1 302 ? 3.854 23.75 -0.128 1 98.62 302 GLU A O 1
ATOM 2450 N N . GLY A 1 303 ? 3.432 25.5 1.229 1 98.69 303 GLY A N 1
ATOM 2451 C CA . GLY A 1 303 ? 2.018 25.188 1.344 1 98.69 303 GLY A CA 1
ATOM 2452 C C . GLY A 1 303 ? 1.295 25.188 0.009 1 98.69 303 GLY A C 1
ATOM 2453 O O . GLY A 1 303 ? 0.415 24.359 -0.228 1 98.69 303 GLY A O 1
ATOM 2454 N N . LEU A 1 304 ? 1.665 26.141 -0.802 1 98.25 304 LEU A N 1
ATOM 2455 C CA . LEU A 1 304 ? 1.051 26.266 -2.121 1 98.25 304 LEU A CA 1
ATOM 2456 C C . LEU A 1 304 ? 1.366 25.031 -2.975 1 98.25 304 LEU A C 1
ATOM 2458 O O . LEU A 1 304 ? 0.496 24.531 -3.688 1 98.25 304 LEU A O 1
ATOM 2462 N N . ARG A 1 305 ? 2.596 24.5 -2.975 1 98.25 305 ARG A N 1
ATOM 2463 C CA . ARG A 1 305 ? 2.961 23.297 -3.707 1 98.25 305 ARG A CA 1
ATOM 2464 C C . ARG A 1 305 ? 2.135 22.094 -3.242 1 98.25 305 ARG A C 1
ATOM 2466 O O . ARG A 1 305 ? 1.693 21.297 -4.059 1 98.25 305 ARG A O 1
ATOM 2473 N N . VAL A 1 306 ? 1.915 22.047 -1.94 1 98.62 306 VAL A N 1
ATOM 2474 C CA . VAL A 1 306 ? 1.093 20.969 -1.398 1 98.62 306 VAL A CA 1
ATOM 2475 C C . VAL A 1 306 ? -0.329 21.078 -1.943 1 98.62 306 VAL A C 1
ATOM 2477 O O . VAL A 1 306 ? -0.903 20.078 -2.404 1 98.62 306 VAL A O 1
ATOM 2480 N N . LEU A 1 307 ? -0.9 22.328 -1.97 1 98.12 307 LEU A N 1
ATOM 2481 C CA . LEU A 1 307 ? -2.25 22.562 -2.479 1 98.12 307 LEU A CA 1
ATOM 2482 C C . LEU A 1 307 ? -2.352 22.156 -3.945 1 98.12 307 LEU A C 1
ATOM 2484 O O . LEU A 1 307 ? -3.354 21.562 -4.363 1 98.12 307 LEU A O 1
ATOM 2488 N N . LYS A 1 308 ? -1.34 22.469 -4.676 1 97.69 308 LYS A N 1
ATOM 2489 C CA . LYS A 1 308 ? -1.349 22.156 -6.102 1 97.69 308 LYS A CA 1
ATOM 2490 C C . LYS A 1 308 ? -1.412 20.641 -6.336 1 97.69 308 LYS A C 1
ATOM 2492 O O . LYS A 1 308 ? -2.105 20.188 -7.242 1 97.69 308 LYS A O 1
ATOM 2497 N N . VAL A 1 309 ? -0.738 19.859 -5.566 1 97.5 309 VAL A N 1
ATOM 2498 C CA . VAL A 1 309 ? -0.781 18.406 -5.676 1 97.5 309 VAL A CA 1
ATOM 2499 C C . VAL A 1 309 ? -2.166 17.906 -5.277 1 97.5 309 VAL A C 1
ATOM 2501 O O . VAL A 1 309 ? -2.732 17.031 -5.949 1 97.5 309 VAL A O 1
ATOM 2504 N N . LEU A 1 310 ? -2.703 18.453 -4.207 1 97.12 310 LEU A N 1
ATOM 2505 C CA . LEU A 1 310 ? -4.008 18.031 -3.709 1 97.12 310 LEU A CA 1
ATOM 2506 C C . LEU A 1 310 ? -5.098 18.297 -4.742 1 97.12 310 LEU A C 1
ATOM 2508 O O . LEU A 1 310 ? -6.039 17.516 -4.875 1 97.12 310 LEU A O 1
ATOM 2512 N N . GLU A 1 311 ? -4.938 19.406 -5.391 1 94.44 311 GLU A N 1
ATOM 2513 C CA . GLU A 1 311 ? -5.969 19.797 -6.344 1 94.44 311 GLU A CA 1
ATOM 2514 C C . GLU A 1 311 ? -5.754 19.141 -7.699 1 94.44 311 GLU A C 1
ATOM 2516 O O . GLU A 1 311 ? -6.711 18.875 -8.422 1 94.44 311 GLU A O 1
ATOM 2521 N N . LYS A 1 312 ? -4.426 18.938 -8.117 1 80.88 312 LYS A N 1
ATOM 2522 C CA . LYS A 1 312 ? -4.07 18.391 -9.422 1 80.88 312 LYS A CA 1
ATOM 2523 C C . LYS A 1 312 ? -4.301 16.875 -9.469 1 80.88 312 LYS A C 1
ATOM 2525 O O . LYS A 1 312 ? -3.354 16.109 -9.602 1 80.88 312 LYS A O 1
ATOM 2530 N N . ILE A 1 313 ? -5.43 16.5 -8.984 1 69.88 313 ILE A N 1
ATOM 2531 C CA . ILE A 1 313 ? -5.656 15.07 -9.094 1 69.88 313 ILE A CA 1
ATOM 2532 C C . ILE A 1 313 ? -6.504 14.773 -10.328 1 69.88 313 ILE A C 1
ATOM 2534 O O . ILE A 1 313 ? -7.426 15.523 -10.648 1 69.88 313 ILE A O 1
ATOM 2538 N N . THR A 1 314 ? -5.852 14.305 -11.469 1 58.84 314 THR A N 1
ATOM 2539 C CA . THR A 1 314 ? -6.582 13.867 -12.656 1 58.84 314 THR A CA 1
ATOM 2540 C C . THR A 1 314 ? -7.156 12.469 -12.453 1 58.84 314 THR A C 1
ATOM 2542 O O . THR A 1 314 ? -6.48 11.586 -11.914 1 58.84 314 THR A O 1
ATOM 2545 N N . SER A 1 315 ? -8.516 12.398 -12.188 1 50.69 315 SER A N 1
ATOM 2546 C CA . SER A 1 315 ? -9.148 11.086 -12.242 1 50.69 315 SER A CA 1
ATOM 2547 C C . SER A 1 315 ? -9.422 10.656 -13.68 1 50.69 315 SER A C 1
ATOM 2549 O O . SER A 1 315 ? -9.758 11.492 -14.523 1 50.69 315 SER A O 1
ATOM 2551 N N . ASP A 1 316 ? -8.586 9.922 -14.398 1 42.22 316 ASP A N 1
ATOM 2552 C CA . ASP A 1 316 ? -9.062 9.516 -15.719 1 42.22 316 ASP A CA 1
ATOM 2553 C C . ASP A 1 316 ? -10.547 9.141 -15.68 1 42.22 316 ASP A C 1
ATOM 2555 O O . ASP A 1 316 ? -10.93 8.18 -15.016 1 42.22 316 ASP A O 1
ATOM 2559 N N . GLY A 1 317 ? -11.445 9.766 -14.984 1 34.38 317 GLY A N 1
ATOM 2560 C CA . GLY A 1 317 ? -12.75 9.422 -15.531 1 34.38 317 GLY A CA 1
ATOM 2561 C C . GLY A 1 317 ? -12.914 9.812 -16.984 1 34.38 317 GLY A C 1
ATOM 2562 O O . GLY A 1 317 ? -12.195 10.68 -17.484 1 34.38 317 GLY A O 1
ATOM 2563 N N . MET B 1 1 ? -1.781 -46.719 -5.41 1 61.09 1 MET B N 1
ATOM 2564 C CA . MET B 1 1 ? -2.406 -45.688 -6.211 1 61.09 1 MET B CA 1
ATOM 2565 C C . MET B 1 1 ? -1.771 -45.594 -7.594 1 61.09 1 MET B C 1
ATOM 2567 O O . MET B 1 1 ? -0.582 -45.875 -7.754 1 61.09 1 MET B O 1
ATOM 2571 N N . ASP B 1 2 ? -2.545 -45.594 -8.781 1 88.5 2 ASP B N 1
ATOM 2572 C CA . ASP B 1 2 ? -2.051 -45.625 -10.156 1 88.5 2 ASP B CA 1
ATOM 2573 C C . ASP B 1 2 ? -1.234 -44.375 -10.477 1 88.5 2 ASP B C 1
ATOM 2575 O O . ASP B 1 2 ? -1.645 -43.281 -10.156 1 88.5 2 ASP B O 1
ATOM 2579 N N . ARG B 1 3 ? 0.082 -44.594 -10.695 1 97.25 3 ARG B N 1
ATOM 2580 C CA . ARG B 1 3 ? 0.962 -43.531 -11.172 1 97.25 3 ARG B CA 1
ATOM 2581 C C . ARG B 1 3 ? 0.614 -43.125 -12.602 1 97.25 3 ARG B C 1
ATOM 2583 O O . ARG B 1 3 ? 0.806 -43.906 -13.539 1 97.25 3 ARG B O 1
ATOM 2590 N N . PHE B 1 4 ? 0.021 -41.938 -12.656 1 98.56 4 PHE B N 1
ATOM 2591 C CA . PHE B 1 4 ? -0.506 -41.562 -13.969 1 98.56 4 PHE B CA 1
ATOM 2592 C C . PHE B 1 4 ? -0.112 -40.156 -14.359 1 98.56 4 PHE B C 1
ATOM 2594 O O . PHE B 1 4 ? -0.569 -39.625 -15.375 1 98.56 4 PHE B O 1
ATOM 2601 N N . ILE B 1 5 ? 0.722 -39.5 -13.539 1 98.88 5 ILE B N 1
ATOM 2602 C CA . ILE B 1 5 ? 1.093 -38.094 -13.812 1 98.88 5 ILE B CA 1
ATOM 2603 C C . ILE B 1 5 ? 2.574 -38.031 -14.172 1 98.88 5 ILE B C 1
ATOM 2605 O O . ILE B 1 5 ? 3.42 -38.594 -13.477 1 98.88 5 ILE B O 1
ATOM 2609 N N . GLY B 1 6 ? 2.877 -37.438 -15.312 1 98.88 6 GLY B N 1
ATOM 2610 C CA . GLY B 1 6 ? 4.23 -37 -15.625 1 98.88 6 GLY B CA 1
ATOM 2611 C C . GLY B 1 6 ? 4.527 -35.594 -15.156 1 98.88 6 GLY B C 1
ATOM 2612 O O . GLY B 1 6 ? 3.625 -34.75 -15.07 1 98.88 6 GLY B O 1
ATOM 2613 N N . LEU B 1 7 ? 5.766 -35.312 -14.828 1 98.94 7 LEU B N 1
ATOM 2614 C CA . LEU B 1 7 ? 6.203 -34 -14.406 1 98.94 7 LEU B CA 1
ATOM 2615 C C . LEU B 1 7 ? 7.387 -33.5 -15.242 1 98.94 7 LEU B C 1
ATOM 2617 O O . LEU B 1 7 ? 8.367 -34.25 -15.406 1 98.94 7 LEU B O 1
ATOM 2621 N N . ILE B 1 8 ? 7.246 -32.344 -15.844 1 98.94 8 ILE B N 1
ATOM 2622 C CA . ILE B 1 8 ? 8.406 -31.734 -16.5 1 98.94 8 ILE B CA 1
ATOM 2623 C C . ILE B 1 8 ? 8.789 -30.438 -15.789 1 98.94 8 ILE B C 1
ATOM 2625 O O . ILE B 1 8 ? 7.922 -29.625 -15.453 1 98.94 8 ILE B O 1
ATOM 2629 N N . GLY B 1 9 ? 10.047 -30.188 -15.672 1 98.75 9 GLY B N 1
ATOM 2630 C CA . GLY B 1 9 ? 10.594 -29.109 -14.867 1 98.75 9 GLY B CA 1
ATOM 2631 C C . GLY B 1 9 ? 10.914 -29.516 -13.445 1 98.75 9 GLY B C 1
ATOM 2632 O O . GLY B 1 9 ? 10.008 -29.734 -12.633 1 98.75 9 GLY B O 1
ATOM 2633 N N . LEU B 1 10 ? 12.219 -29.656 -13.141 1 98.62 10 LEU B N 1
ATOM 2634 C CA . LEU B 1 10 ? 12.656 -30.156 -11.844 1 98.62 10 LEU B CA 1
ATOM 2635 C C . LEU B 1 10 ? 13.594 -29.172 -11.164 1 98.62 10 LEU B C 1
ATOM 2637 O O . LEU B 1 10 ? 14.461 -29.562 -10.383 1 98.62 10 LEU B O 1
ATOM 2641 N N . GLY B 1 11 ? 13.461 -27.891 -11.555 1 96.38 11 GLY B N 1
ATOM 2642 C CA . GLY B 1 11 ? 14.289 -26.844 -10.992 1 96.38 11 GLY B CA 1
ATOM 2643 C C . GLY B 1 11 ? 13.844 -26.406 -9.602 1 96.38 11 GLY B C 1
ATOM 2644 O O . GLY B 1 11 ? 13.492 -27.234 -8.773 1 96.38 11 GLY B O 1
ATOM 2645 N N . TYR B 1 12 ? 13.945 -25.125 -9.336 1 92 12 TYR B N 1
ATOM 2646 C CA . TYR B 1 12 ? 13.75 -24.547 -8.016 1 92 12 TYR B CA 1
ATOM 2647 C C . TYR B 1 12 ? 12.359 -24.844 -7.48 1 92 12 TYR B C 1
ATOM 2649 O O . TYR B 1 12 ? 12.195 -25.203 -6.312 1 92 12 TYR B O 1
ATOM 2657 N N . TRP B 1 13 ? 11.367 -24.688 -8.305 1 95.19 13 TRP B N 1
ATOM 2658 C CA . TRP B 1 13 ? 9.992 -24.906 -7.867 1 95.19 13 TRP B CA 1
ATOM 2659 C C . TRP B 1 13 ? 9.555 -26.344 -8.164 1 95.19 13 TRP B C 1
ATOM 2661 O O . TRP B 1 13 ? 8.844 -26.953 -7.367 1 95.19 13 TRP B O 1
ATOM 2671 N N . GLY B 1 14 ? 10.031 -26.859 -9.281 1 98.19 14 GLY B N 1
ATOM 2672 C CA . GLY B 1 14 ? 9.641 -28.188 -9.727 1 98.19 14 GLY B CA 1
ATOM 2673 C C . GLY B 1 14 ? 9.984 -29.281 -8.727 1 98.19 14 GLY B C 1
ATOM 2674 O O . GLY B 1 14 ? 9.297 -30.297 -8.641 1 98.19 14 GLY B O 1
ATOM 2675 N N . LYS B 1 15 ? 11.016 -29.016 -7.965 1 98.31 15 LYS B N 1
ATOM 2676 C CA . LYS B 1 15 ? 11.414 -30.016 -6.965 1 98.31 15 LYS B CA 1
ATOM 2677 C C . LYS B 1 15 ? 10.328 -30.188 -5.906 1 98.31 15 LYS B C 1
ATOM 2679 O O . LYS B 1 15 ? 10.156 -31.281 -5.363 1 98.31 15 LYS B O 1
ATOM 2684 N N . ASN B 1 16 ? 9.586 -29.109 -5.562 1 98.62 16 ASN B N 1
ATOM 2685 C CA . ASN B 1 16 ? 8.492 -29.188 -4.602 1 98.62 16 ASN B CA 1
ATOM 2686 C C . ASN B 1 16 ? 7.305 -29.969 -5.168 1 98.62 16 ASN B C 1
ATOM 2688 O O . ASN B 1 16 ? 6.645 -30.719 -4.445 1 98.62 16 ASN B O 1
ATOM 2692 N N . ILE B 1 17 ? 7.066 -29.812 -6.441 1 98.88 17 ILE B N 1
ATOM 2693 C CA . ILE B 1 17 ? 5.996 -30.547 -7.102 1 98.88 17 ILE B CA 1
ATOM 2694 C C . ILE B 1 17 ? 6.355 -32.031 -7.172 1 98.88 17 ILE B C 1
ATOM 2696 O O . ILE B 1 17 ? 5.52 -32.875 -6.891 1 98.88 17 ILE B O 1
ATOM 2700 N N . LEU B 1 18 ? 7.617 -32.312 -7.492 1 98.81 18 LEU B N 1
ATOM 2701 C CA . LEU B 1 18 ? 8.125 -33.688 -7.512 1 98.81 18 LEU B CA 1
ATOM 2702 C C . LEU B 1 18 ? 7.875 -34.375 -6.176 1 98.81 18 LEU B C 1
ATOM 2704 O O . LEU B 1 18 ? 7.312 -35.469 -6.133 1 98.81 18 LEU B O 1
ATOM 2708 N N . ARG B 1 19 ? 8.234 -33.688 -5.129 1 98.69 19 ARG B N 1
ATOM 2709 C CA . ARG B 1 19 ? 8.086 -34.25 -3.787 1 98.69 19 ARG B CA 1
ATOM 2710 C C . ARG B 1 19 ? 6.621 -34.562 -3.486 1 98.69 19 ARG B C 1
ATOM 2712 O O . ARG B 1 19 ? 6.301 -35.656 -3.008 1 98.69 19 ARG B O 1
ATOM 2719 N N . ASN B 1 20 ? 5.746 -33.625 -3.789 1 98.75 20 ASN B N 1
ATOM 2720 C CA . ASN B 1 20 ? 4.336 -33.812 -3.455 1 98.75 20 ASN B CA 1
ATOM 2721 C C . ASN B 1 20 ? 3.686 -34.906 -4.293 1 98.75 20 ASN B C 1
ATOM 2723 O O . ASN B 1 20 ? 2.939 -35.719 -3.768 1 98.75 20 ASN B O 1
ATOM 2727 N N . LEU B 1 21 ? 3.959 -34.938 -5.605 1 98.69 21 LEU B N 1
ATOM 2728 C CA . LEU B 1 21 ? 3.381 -35.969 -6.465 1 98.69 21 LEU B CA 1
ATOM 2729 C C . LEU B 1 21 ? 3.881 -37.344 -6.066 1 98.69 21 LEU B C 1
ATOM 2731 O O . LEU B 1 21 ? 3.139 -38.344 -6.148 1 98.69 21 LEU B O 1
ATOM 2735 N N . TYR B 1 22 ? 5.184 -37.406 -5.676 1 98.38 22 TYR B N 1
ATOM 2736 C CA . TYR B 1 22 ? 5.766 -38.656 -5.188 1 98.38 22 TYR B CA 1
ATOM 2737 C C . TYR B 1 22 ? 5.051 -39.125 -3.928 1 98.38 22 TYR B C 1
ATOM 2739 O O . TYR B 1 22 ? 4.648 -40.312 -3.84 1 98.38 22 TYR B O 1
ATOM 2747 N N . GLU B 1 23 ? 4.852 -38.219 -3.002 1 98 23 GLU B N 1
ATOM 2748 C CA . GLU B 1 23 ? 4.219 -38.562 -1.727 1 98 23 GLU B CA 1
ATOM 2749 C C . GLU B 1 23 ? 2.766 -38.969 -1.921 1 98 23 GLU B C 1
ATOM 2751 O O . GLU B 1 23 ? 2.252 -39.812 -1.18 1 98 23 GLU B O 1
ATOM 2756 N N . LEU B 1 24 ? 2.131 -38.406 -2.893 1 98.19 24 LEU B N 1
ATOM 2757 C CA . LEU B 1 24 ? 0.726 -38.719 -3.158 1 98.19 24 LEU B CA 1
ATOM 2758 C C . LEU B 1 24 ? 0.575 -40 -3.957 1 98.19 24 LEU B C 1
ATOM 2760 O O . LEU B 1 24 ? -0.542 -40.469 -4.168 1 98.19 24 LEU B O 1
ATOM 2764 N N . GLY B 1 25 ? 1.71 -40.531 -4.48 1 97.75 25 GLY B N 1
ATOM 2765 C CA . GLY B 1 25 ? 1.741 -41.844 -5.109 1 97.75 25 GLY B CA 1
ATOM 2766 C C . GLY B 1 25 ? 1.219 -41.812 -6.535 1 97.75 25 GLY B C 1
ATOM 2767 O O . GLY B 1 25 ? 0.749 -42.844 -7.035 1 97.75 25 GLY B O 1
ATOM 2768 N N . VAL B 1 26 ? 1.304 -40.625 -7.18 1 98.56 26 VAL B N 1
ATOM 2769 C CA . VAL B 1 26 ? 0.67 -40.562 -8.492 1 98.56 26 VAL B CA 1
ATOM 2770 C C . VAL B 1 26 ? 1.72 -40.25 -9.555 1 98.56 26 VAL B C 1
ATOM 2772 O O . VAL B 1 26 ? 1.411 -40.188 -10.75 1 98.56 26 VAL B O 1
ATOM 2775 N N . LEU B 1 27 ? 2.99 -40 -9.164 1 98.75 27 LEU B N 1
ATOM 2776 C CA . LEU B 1 27 ? 4.059 -39.625 -10.094 1 98.75 27 LEU B CA 1
ATOM 2777 C C . LEU B 1 2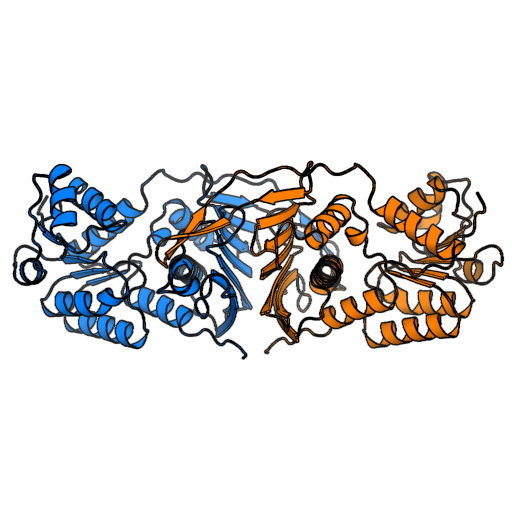7 ? 4.551 -40.844 -10.867 1 98.75 27 LEU B C 1
ATOM 2779 O O . LEU B 1 27 ? 5.012 -41.812 -10.273 1 98.75 27 LEU B O 1
ATOM 2783 N N . HIS B 1 28 ? 4.406 -40.812 -12.141 1 98.56 28 HIS B N 1
ATOM 2784 C CA . HIS B 1 28 ? 4.883 -41.875 -12.984 1 98.56 28 HIS B CA 1
ATOM 2785 C C . HIS B 1 28 ? 6.32 -41.656 -13.43 1 98.56 28 HIS B C 1
ATOM 2787 O O . HIS B 1 28 ? 7.195 -42.5 -13.188 1 98.56 28 HIS B O 1
ATOM 2793 N N . THR B 1 29 ? 6.578 -40.531 -14.062 1 98.69 29 THR B N 1
ATOM 2794 C CA . THR B 1 29 ? 7.875 -40.188 -14.648 1 98.69 29 THR B CA 1
ATOM 2795 C C . THR B 1 29 ? 8.164 -38.688 -14.508 1 98.69 29 THR B C 1
ATOM 2797 O O . THR B 1 29 ? 7.277 -37.875 -14.719 1 98.69 29 THR B O 1
ATOM 2800 N N . ALA B 1 30 ? 9.375 -38.375 -14.078 1 98.88 30 ALA B N 1
ATOM 2801 C CA . ALA B 1 30 ? 9.844 -37 -13.977 1 98.88 30 ALA B CA 1
ATOM 2802 C C . ALA B 1 30 ? 10.828 -36.688 -15.094 1 98.88 30 ALA B C 1
ATOM 2804 O O . ALA B 1 30 ? 11.672 -37.5 -15.445 1 98.88 30 ALA B O 1
ATOM 2805 N N . CYS B 1 31 ? 10.688 -35.469 -15.617 1 98.88 31 CYS B N 1
ATOM 2806 C CA . CYS B 1 31 ? 11.461 -35.062 -16.797 1 98.88 31 CYS B CA 1
ATOM 2807 C C . CYS B 1 31 ? 12.109 -33.688 -16.594 1 98.88 31 CYS B C 1
ATOM 2809 O O . CYS B 1 31 ? 11.508 -32.812 -16.016 1 98.88 31 CYS B O 1
ATOM 2811 N N . ASP B 1 32 ? 13.344 -33.531 -16.9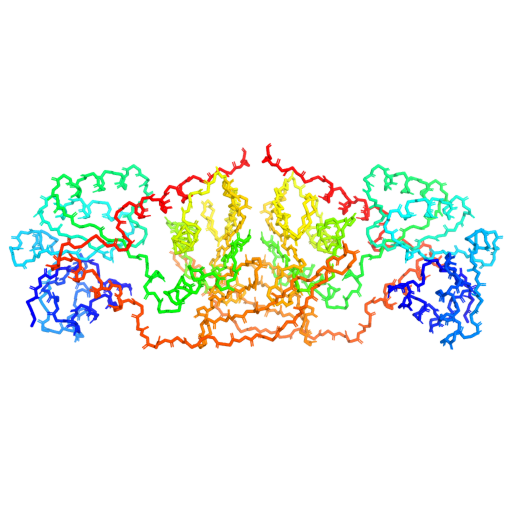53 1 98.69 32 ASP B N 1
ATOM 2812 C CA . ASP B 1 32 ? 14.047 -32.25 -17.094 1 98.69 32 ASP B CA 1
ATOM 2813 C C . ASP B 1 32 ? 15.047 -32.312 -18.25 1 98.69 32 ASP B C 1
ATOM 2815 O O . ASP B 1 32 ? 15.602 -33.375 -18.547 1 98.69 32 ASP B O 1
ATOM 2819 N N . PHE B 1 33 ? 15.211 -31.109 -18.875 1 97.44 33 PHE B N 1
ATOM 2820 C CA . PHE B 1 33 ? 16.141 -31.078 -20 1 97.44 33 PHE B CA 1
ATOM 2821 C C . PHE B 1 33 ? 17.578 -31.188 -19.516 1 97.44 33 PHE B C 1
ATOM 2823 O O . PHE B 1 33 ? 18.469 -31.594 -20.266 1 97.44 33 PHE B O 1
ATOM 2830 N N . SER B 1 34 ? 17.844 -30.828 -18.281 1 97.81 34 SER B N 1
ATOM 2831 C CA . SER B 1 34 ? 19.188 -30.828 -17.719 1 97.81 34 SER B CA 1
ATOM 2832 C C . SER B 1 34 ? 19.5 -32.188 -17.062 1 97.81 34 SER B C 1
ATOM 2834 O O . SER B 1 34 ? 18.891 -32.531 -16.062 1 97.81 34 SER B O 1
ATOM 2836 N N . HIS B 1 35 ? 20.562 -32.812 -17.562 1 97.5 35 HIS B N 1
ATOM 2837 C CA . HIS B 1 35 ? 21 -34.062 -16.969 1 97.5 35 HIS B CA 1
ATOM 2838 C C . HIS B 1 35 ? 21.453 -33.875 -15.523 1 97.5 35 HIS B C 1
ATOM 2840 O O . HIS B 1 35 ? 21.234 -34.719 -14.664 1 97.5 35 HIS B O 1
ATOM 2846 N N . GLU B 1 36 ? 22.016 -32.719 -15.312 1 98 36 GLU B N 1
ATOM 2847 C CA . GLU B 1 36 ? 22.516 -32.406 -13.977 1 98 36 GLU B CA 1
ATOM 2848 C C . GLU B 1 36 ? 21.359 -32.281 -12.977 1 98 36 GLU B C 1
ATOM 2850 O O . GLU B 1 36 ? 21.453 -32.812 -11.859 1 98 36 GLU B O 1
ATOM 2855 N N . VAL B 1 37 ? 20.297 -31.688 -13.391 1 98.19 37 VAL B N 1
ATOM 2856 C CA . VAL B 1 37 ? 19.141 -31.516 -12.523 1 98.19 37 VAL B CA 1
ATOM 2857 C C . VAL B 1 37 ? 18.5 -32.875 -12.242 1 98.19 37 VAL B C 1
ATOM 2859 O O . VAL B 1 37 ? 18.141 -33.188 -11.102 1 98.19 37 VAL B O 1
ATOM 2862 N N . VAL B 1 38 ? 18.406 -33.719 -13.234 1 98.25 38 VAL B N 1
ATOM 2863 C CA . VAL B 1 38 ? 17.812 -35.031 -13.102 1 98.25 38 VAL B CA 1
ATOM 2864 C C . VAL B 1 38 ? 18.625 -35.875 -12.102 1 98.25 38 VAL B C 1
ATOM 2866 O O . VAL B 1 38 ? 18.047 -36.5 -11.219 1 98.25 38 VAL B O 1
ATOM 2869 N N . GLU B 1 39 ? 19.891 -35.781 -12.258 1 97.88 39 GLU B N 1
ATOM 2870 C CA . GLU B 1 39 ? 20.75 -36.562 -11.367 1 97.88 39 GLU B CA 1
ATOM 2871 C C . GLU B 1 39 ? 20.625 -36.094 -9.922 1 97.88 39 GLU B C 1
ATOM 2873 O O . GLU B 1 39 ? 20.625 -36.906 -9 1 97.88 39 GLU B O 1
ATOM 2878 N N . GLU B 1 40 ? 20.547 -34.844 -9.789 1 98 40 GLU B N 1
ATOM 2879 C CA . GLU B 1 40 ? 20.375 -34.281 -8.453 1 98 40 GLU B CA 1
ATOM 2880 C C . GLU B 1 40 ? 19.078 -34.781 -7.816 1 98 40 GLU B C 1
ATOM 2882 O O . GLU B 1 40 ? 19.062 -35.156 -6.645 1 98 40 GLU B O 1
ATOM 2887 N N . ARG B 1 41 ? 18 -34.781 -8.578 1 98.44 41 ARG B N 1
ATOM 2888 C CA . ARG B 1 41 ? 16.719 -35.25 -8.062 1 98.44 41 ARG B CA 1
ATOM 2889 C C . ARG B 1 41 ? 16.719 -36.75 -7.809 1 98.44 41 ARG B C 1
ATOM 2891 O O . ARG B 1 41 ? 16.109 -37.219 -6.848 1 98.44 41 ARG B O 1
ATOM 2898 N N . ARG B 1 42 ? 17.344 -37.5 -8.656 1 97.75 42 ARG B N 1
ATOM 2899 C CA . ARG B 1 42 ? 17.422 -38.969 -8.547 1 97.75 42 ARG B CA 1
ATOM 2900 C C . ARG B 1 42 ? 18.062 -39.375 -7.227 1 97.75 42 ARG B C 1
ATOM 2902 O O . ARG B 1 42 ? 17.688 -40.406 -6.648 1 97.75 42 ARG B O 1
ATOM 2909 N N . ARG B 1 43 ? 18.969 -38.594 -6.75 1 97.88 43 ARG B N 1
ATOM 2910 C CA . ARG B 1 43 ? 19.609 -38.875 -5.473 1 97.88 43 ARG B CA 1
ATOM 2911 C C . ARG B 1 43 ? 18.594 -38.844 -4.328 1 97.88 43 ARG B C 1
ATOM 2913 O O . ARG B 1 43 ? 18.672 -39.656 -3.4 1 97.88 43 ARG B O 1
ATOM 2920 N N . SER B 1 44 ? 17.703 -37.938 -4.438 1 97.06 44 SER B N 1
ATOM 2921 C CA . SER B 1 44 ? 16.703 -37.75 -3.381 1 97.06 44 SER B CA 1
ATOM 2922 C C . SER B 1 44 ? 15.523 -38.719 -3.561 1 97.06 44 SER B C 1
ATOM 2924 O O . SER B 1 44 ? 14.898 -39.125 -2.58 1 97.06 44 SER B O 1
ATOM 2926 N N . PHE B 1 45 ? 15.195 -39.031 -4.809 1 98 45 PHE B N 1
ATOM 2927 C CA . PHE B 1 45 ? 14.07 -39.906 -5.141 1 98 45 PHE B CA 1
ATOM 2928 C C . PHE B 1 45 ? 14.484 -40.969 -6.145 1 98 45 PHE B C 1
ATOM 2930 O O . PHE B 1 45 ? 14.016 -40.969 -7.285 1 98 45 PHE B O 1
ATOM 2937 N N . PRO B 1 46 ? 15.188 -41.969 -5.723 1 97.38 46 PRO B N 1
ATOM 2938 C CA . PRO B 1 46 ? 15.781 -42.938 -6.637 1 97.38 46 PRO B CA 1
ATOM 2939 C C . PRO B 1 46 ? 14.742 -43.875 -7.258 1 97.38 46 PRO B C 1
ATOM 2941 O O . PRO B 1 46 ? 15 -44.469 -8.305 1 97.38 46 PRO B O 1
ATOM 2944 N N . GLU B 1 47 ? 13.609 -44 -6.703 1 96.56 47 GLU B N 1
ATOM 2945 C CA . GLU B 1 47 ? 12.602 -44.938 -7.18 1 96.56 47 GLU B CA 1
ATOM 2946 C C . GLU B 1 47 ? 11.789 -44.344 -8.328 1 96.56 47 GLU B C 1
ATOM 2948 O O . GLU B 1 47 ? 11.039 -45.031 -9 1 96.56 47 GLU B O 1
ATOM 2953 N N . VAL B 1 48 ? 11.883 -43.062 -8.539 1 97.88 48 VAL B N 1
ATOM 2954 C CA . VAL B 1 48 ? 11.141 -42.375 -9.594 1 97.88 48 VAL B CA 1
ATOM 2955 C C . VAL B 1 48 ? 11.812 -42.625 -10.945 1 97.88 48 VAL B C 1
ATOM 2957 O O . VAL B 1 48 ? 13.039 -42.688 -11.031 1 97.88 48 VAL B O 1
ATOM 2960 N N . SER B 1 49 ? 11.047 -42.844 -11.961 1 98.31 49 SER B N 1
ATOM 2961 C CA . SER B 1 49 ? 11.57 -42.875 -13.32 1 98.31 49 SER B CA 1
ATOM 2962 C C . SER B 1 49 ? 11.883 -41.469 -13.828 1 98.31 49 SER B C 1
ATOM 2964 O O . SER B 1 49 ? 11.102 -40.562 -13.625 1 98.31 49 SER B O 1
ATOM 2966 N N . TYR B 1 50 ? 13.039 -41.312 -14.461 1 98.62 50 TYR B N 1
ATOM 2967 C CA . TYR B 1 50 ? 13.461 -40 -14.969 1 98.62 50 TYR B CA 1
ATOM 2968 C C . TYR B 1 50 ? 13.742 -40.062 -16.469 1 98.62 50 TYR B C 1
ATOM 2970 O O . TYR B 1 50 ? 14.062 -41.125 -17 1 98.62 50 TYR B O 1
ATOM 2978 N N . THR B 1 51 ? 13.594 -39.031 -17.156 1 98.62 51 THR B N 1
ATOM 2979 C CA . THR B 1 51 ? 13.961 -38.875 -18.562 1 98.62 51 THR B CA 1
ATOM 2980 C C . THR B 1 51 ? 14.367 -37.438 -18.859 1 98.62 51 THR B C 1
ATOM 2982 O O . THR B 1 51 ? 14.102 -36.531 -18.062 1 98.62 51 THR B O 1
ATOM 2985 N N . THR B 1 52 ? 15.062 -37.219 -19.906 1 98.5 52 THR B N 1
ATOM 2986 C CA . THR B 1 52 ? 15.43 -35.875 -20.344 1 98.5 52 THR B CA 1
ATOM 2987 C C . THR B 1 52 ? 14.711 -35.5 -21.641 1 98.5 52 THR B C 1
ATOM 2989 O O . THR B 1 52 ? 14.992 -34.469 -22.234 1 98.5 52 THR B O 1
ATOM 2992 N N . ASP B 1 53 ? 13.859 -36.406 -22.047 1 98.44 53 ASP B N 1
ATOM 2993 C CA . ASP B 1 53 ? 13.102 -36.188 -23.281 1 98.44 53 ASP B CA 1
ATOM 2994 C C . ASP B 1 53 ? 11.609 -36.062 -22.984 1 98.44 53 ASP B C 1
ATOM 2996 O O . ASP B 1 53 ? 10.961 -37.062 -22.594 1 98.44 53 ASP B O 1
ATOM 3000 N N . PHE B 1 54 ? 11.086 -34.906 -23.297 1 98.56 54 PHE B N 1
ATOM 3001 C CA . PHE B 1 54 ? 9.68 -34.625 -23.031 1 98.56 54 PHE B CA 1
ATOM 3002 C C . PHE B 1 54 ? 8.773 -35.594 -23.797 1 98.56 54 PHE B C 1
ATOM 3004 O O . PHE B 1 54 ? 7.691 -35.938 -23.344 1 98.56 54 PHE B O 1
ATOM 3011 N N . ASN B 1 55 ? 9.18 -36.062 -24.969 1 98.56 55 ASN B N 1
ATOM 3012 C CA . ASN B 1 55 ? 8.391 -36.938 -25.797 1 98.56 55 ASN B CA 1
ATOM 3013 C C . ASN B 1 55 ? 8.102 -38.281 -25.078 1 98.56 55 ASN B C 1
ATOM 3015 O O . ASN B 1 55 ? 7.094 -38.938 -25.359 1 98.56 55 ASN B O 1
ATOM 3019 N N . ASP B 1 56 ? 8.984 -38.625 -24.172 1 98.62 56 ASP B N 1
ATOM 3020 C CA . ASP B 1 56 ? 8.789 -39.844 -23.406 1 98.62 56 ASP B CA 1
ATOM 3021 C C . ASP B 1 56 ? 7.527 -39.75 -22.531 1 98.62 56 ASP B C 1
ATOM 3023 O O . ASP B 1 56 ? 6.875 -40.75 -22.266 1 98.62 56 ASP B O 1
ATOM 3027 N N . LEU B 1 57 ? 7.219 -38.562 -22.078 1 98.75 57 LEU B N 1
ATOM 3028 C CA . LEU B 1 57 ? 5.984 -38.344 -21.328 1 98.75 57 LEU B CA 1
ATOM 3029 C C . LEU B 1 57 ? 4.773 -38.375 -22.25 1 98.75 57 LEU B C 1
ATOM 3031 O O . LEU B 1 57 ? 3.748 -38.969 -21.938 1 98.75 57 LEU B O 1
ATOM 3035 N N . LEU B 1 58 ? 4.934 -37.75 -23.406 1 98.81 58 LEU B N 1
ATOM 3036 C CA . LEU B 1 58 ? 3.83 -37.531 -24.344 1 98.81 58 LEU B CA 1
ATOM 3037 C C . LEU B 1 58 ? 3.365 -38.875 -24.922 1 98.81 58 LEU B C 1
ATOM 3039 O O . LEU B 1 58 ? 2.164 -39.094 -25.109 1 98.81 58 LEU B O 1
ATOM 3043 N N . SER B 1 59 ? 4.301 -39.781 -25.188 1 98.38 59 SER B N 1
ATOM 3044 C CA . SER B 1 59 ? 3.998 -41 -25.922 1 98.38 59 SER B CA 1
ATOM 3045 C C . SER B 1 59 ? 3.627 -42.156 -24.984 1 98.38 59 SER B C 1
ATOM 3047 O O . SER B 1 59 ? 3.205 -43.219 -25.438 1 98.38 59 SER B O 1
ATOM 3049 N N . ASN B 1 60 ? 3.824 -41.906 -23.719 1 98.25 60 ASN B N 1
ATOM 3050 C CA . ASN B 1 60 ? 3.553 -42.969 -22.734 1 98.25 60 ASN B CA 1
ATOM 3051 C C . ASN B 1 60 ? 2.062 -43.062 -22.422 1 98.25 60 ASN B C 1
ATOM 3053 O O . ASN B 1 60 ? 1.501 -42.156 -21.797 1 98.25 60 ASN B O 1
ATOM 3057 N N . SER B 1 61 ? 1.419 -44.156 -22.656 1 97.44 61 SER B N 1
ATOM 3058 C CA . SER B 1 61 ? -0.025 -44.312 -22.516 1 97.44 61 SER B CA 1
ATOM 3059 C C . SER B 1 61 ? -0.418 -44.438 -21.047 1 97.44 61 SER B C 1
ATOM 3061 O O . SER B 1 61 ? -1.586 -44.25 -20.688 1 97.44 61 SER B O 1
ATOM 3063 N N . GLU B 1 62 ? 0.523 -44.719 -20.219 1 97.75 62 GLU B N 1
ATOM 3064 C CA . GLU B 1 62 ? 0.234 -44.812 -18.781 1 97.75 62 GLU B CA 1
ATOM 3065 C C . GLU B 1 62 ? 0.119 -43.438 -18.156 1 97.75 62 GLU B C 1
ATOM 3067 O O . GLU B 1 62 ? -0.495 -43.281 -17.094 1 97.75 62 GLU B O 1
ATOM 3072 N N . ILE B 1 63 ? 0.711 -42.469 -18.781 1 98.62 63 ILE B N 1
ATOM 3073 C CA . ILE B 1 63 ? 0.633 -41.094 -18.297 1 98.62 63 ILE B CA 1
ATOM 3074 C C . ILE B 1 63 ? -0.624 -40.438 -18.859 1 98.62 63 ILE B C 1
ATOM 3076 O O . ILE B 1 63 ? -0.786 -40.312 -20.062 1 98.62 63 ILE B O 1
ATOM 3080 N N . LYS B 1 64 ? -1.495 -40.031 -17.953 1 98.56 64 LYS B N 1
ATOM 3081 C CA . LYS B 1 64 ? -2.779 -39.469 -18.344 1 98.56 64 LYS B CA 1
ATOM 3082 C C . LYS B 1 64 ? -2.777 -37.938 -18.172 1 98.56 64 LYS B C 1
ATOM 3084 O O . LYS B 1 64 ? -3.629 -37.25 -18.734 1 98.56 64 LYS B O 1
ATOM 3089 N N . ALA B 1 65 ? -1.858 -37.469 -17.375 1 98.88 65 ALA B N 1
ATOM 3090 C CA . ALA B 1 65 ? -1.747 -36.031 -17.094 1 98.88 65 ALA B CA 1
ATOM 3091 C C . ALA B 1 65 ? -0.288 -35.625 -16.938 1 98.88 65 ALA B C 1
ATOM 3093 O O . ALA B 1 65 ? 0.562 -36.438 -16.578 1 98.88 65 ALA B O 1
ATOM 3094 N N . ILE B 1 66 ? -0.016 -34.375 -17.25 1 98.94 66 ILE B N 1
ATOM 3095 C CA . ILE B 1 66 ? 1.344 -33.844 -17.141 1 98.94 66 ILE B CA 1
ATOM 3096 C C . ILE B 1 66 ? 1.337 -32.531 -16.344 1 98.94 66 ILE B C 1
ATOM 3098 O O . ILE B 1 66 ? 0.533 -31.641 -16.609 1 98.94 66 ILE B O 1
ATOM 3102 N N . ALA B 1 67 ? 2.176 -32.438 -15.312 1 98.94 67 ALA B N 1
ATOM 3103 C CA . ALA B 1 67 ? 2.455 -31.188 -14.602 1 98.94 67 ALA B CA 1
ATOM 3104 C C . ALA B 1 67 ? 3.664 -30.469 -15.195 1 98.94 67 ALA B C 1
ATOM 3106 O O . ALA B 1 67 ? 4.707 -31.094 -15.43 1 98.94 67 ALA B O 1
ATOM 3107 N N . ILE B 1 68 ? 3.475 -29.188 -15.477 1 98.94 68 ILE B N 1
ATOM 3108 C CA . ILE B 1 68 ? 4.512 -28.391 -16.109 1 98.94 68 ILE B CA 1
ATOM 3109 C C . ILE B 1 68 ? 5.004 -27.312 -15.141 1 98.94 68 ILE B C 1
ATOM 3111 O O . ILE B 1 68 ? 4.246 -26.406 -14.773 1 98.94 68 ILE B O 1
ATOM 3115 N N . ALA B 1 69 ? 6.254 -27.391 -14.711 1 98.62 69 ALA B N 1
ATOM 3116 C CA . ALA B 1 69 ? 6.879 -26.453 -13.789 1 98.62 69 ALA B CA 1
ATOM 3117 C C . ALA B 1 69 ? 8.203 -25.938 -14.344 1 98.62 69 ALA B C 1
ATOM 3119 O O . ALA B 1 69 ? 9.219 -25.938 -13.656 1 98.62 69 ALA B O 1
ATOM 3120 N N . THR B 1 70 ? 8.211 -25.516 -15.633 1 97.81 70 THR B N 1
ATOM 3121 C CA . THR B 1 70 ? 9.336 -24.922 -16.344 1 97.81 70 THR B CA 1
ATOM 3122 C C . THR B 1 70 ? 9.227 -23.406 -16.375 1 97.81 70 THR B C 1
ATOM 3124 O O . THR B 1 70 ? 8.266 -22.844 -15.836 1 97.81 70 THR B O 1
ATOM 3127 N N . PRO B 1 71 ? 10.227 -22.688 -16.875 1 95 71 PRO B N 1
ATOM 3128 C CA . PRO B 1 71 ? 10.078 -21.234 -17.016 1 95 71 PRO B CA 1
ATOM 3129 C C . PRO B 1 71 ? 8.852 -20.844 -17.844 1 95 71 PRO B C 1
ATOM 3131 O O . PRO B 1 71 ? 8.5 -21.547 -18.797 1 95 71 PRO B O 1
ATOM 3134 N N . ALA B 1 72 ? 8.336 -19.75 -17.562 1 95.62 72 ALA B N 1
ATOM 3135 C CA . ALA B 1 72 ? 7.051 -19.312 -18.094 1 95.62 72 ALA B CA 1
ATOM 3136 C C . ALA B 1 72 ? 7.074 -19.297 -19.625 1 95.62 72 ALA B C 1
ATOM 3138 O O . ALA B 1 72 ? 6.082 -19.625 -20.281 1 95.62 72 ALA B O 1
ATOM 3139 N N . VAL B 1 73 ? 8.148 -18.953 -20.172 1 95.5 73 VAL B N 1
ATOM 3140 C CA . VAL B 1 73 ? 8.258 -18.75 -21.625 1 95.5 73 VAL B CA 1
ATOM 3141 C C . VAL B 1 73 ? 8.062 -20.078 -22.344 1 95.5 73 VAL B C 1
ATOM 3143 O O . VAL B 1 73 ? 7.785 -20.109 -23.547 1 95.5 73 VAL B O 1
ATOM 3146 N N . THR B 1 74 ? 8.172 -21.219 -21.609 1 97.62 74 THR B N 1
ATOM 3147 C CA . THR B 1 74 ? 8.062 -22.547 -22.219 1 97.62 74 THR B CA 1
ATOM 3148 C C . THR B 1 74 ? 6.66 -23.109 -22.031 1 97.62 74 THR B C 1
ATOM 3150 O O . THR B 1 74 ? 6.301 -24.109 -22.656 1 97.62 74 THR B O 1
ATOM 3153 N N . HIS B 1 75 ? 5.84 -22.484 -21.219 1 98.75 75 HIS B N 1
ATOM 3154 C CA . HIS B 1 75 ? 4.559 -23.047 -20.812 1 98.75 75 HIS B CA 1
ATOM 3155 C C . HIS B 1 75 ? 3.66 -23.328 -22 1 98.75 75 HIS B C 1
ATOM 3157 O O . HIS B 1 75 ? 3.121 -24.438 -22.141 1 98.75 75 HIS B O 1
ATOM 3163 N N . TYR B 1 76 ? 3.578 -22.375 -22.844 1 98.75 76 TYR B N 1
ATOM 3164 C CA . TYR B 1 76 ? 2.645 -22.469 -23.953 1 98.75 76 TYR B CA 1
ATOM 3165 C C . TYR B 1 76 ? 2.949 -23.688 -24.812 1 98.75 76 TYR B C 1
ATOM 3167 O O . TYR B 1 76 ? 2.078 -24.531 -25.047 1 98.75 76 TYR B O 1
ATOM 3175 N N . GLU B 1 77 ? 4.184 -23.797 -25.266 1 98.81 77 GLU B N 1
ATOM 3176 C CA . GLU B 1 77 ? 4.578 -24.875 -26.156 1 98.81 77 GLU B CA 1
ATOM 3177 C C . GLU B 1 77 ? 4.41 -26.25 -25.5 1 98.81 77 GLU B C 1
ATOM 3179 O O . GLU B 1 77 ? 3.895 -27.188 -26.109 1 98.81 77 GLU B O 1
ATOM 3184 N N . LEU B 1 78 ? 4.82 -26.359 -24.297 1 98.94 78 LEU B N 1
ATOM 3185 C CA . LEU B 1 78 ? 4.762 -27.625 -23.578 1 98.94 78 LEU B CA 1
ATOM 3186 C C . LEU B 1 78 ? 3.316 -28.031 -23.312 1 98.94 78 LEU B C 1
ATOM 3188 O O . LEU B 1 78 ? 2.945 -29.188 -23.5 1 98.94 78 LEU B O 1
ATOM 3192 N N . ALA B 1 79 ? 2.523 -27.094 -22.859 1 98.94 79 ALA B N 1
ATOM 3193 C CA . ALA B 1 79 ? 1.119 -27.375 -22.594 1 98.94 79 ALA B CA 1
ATOM 3194 C C . ALA B 1 79 ? 0.372 -27.75 -23.859 1 98.94 79 ALA B C 1
ATOM 3196 O O . ALA B 1 79 ? -0.445 -28.688 -23.859 1 98.94 79 ALA B O 1
ATOM 3197 N N . LYS B 1 80 ? 0.67 -27.031 -24.906 1 98.88 80 LYS B N 1
ATOM 3198 C CA . LYS B 1 80 ? 0.046 -27.328 -26.203 1 98.88 80 LYS B CA 1
ATOM 3199 C C . LYS B 1 80 ? 0.35 -28.75 -26.641 1 98.88 80 LYS B C 1
ATOM 3201 O O . LYS B 1 80 ? -0.56 -29.5 -27 1 98.88 80 LYS B O 1
ATOM 3206 N N . LYS B 1 81 ? 1.608 -29.125 -26.609 1 98.94 81 LYS B N 1
ATOM 3207 C CA . LYS B 1 81 ? 2.021 -30.469 -27 1 98.94 81 LYS B CA 1
ATOM 3208 C C . LYS B 1 81 ? 1.33 -31.531 -26.141 1 98.94 81 LYS B C 1
ATOM 3210 O O . LYS B 1 81 ? 0.878 -32.562 -26.656 1 98.94 81 LYS B O 1
ATOM 3215 N N . ALA B 1 82 ? 1.237 -31.266 -24.859 1 98.94 82 ALA B N 1
ATOM 3216 C CA . ALA B 1 82 ? 0.611 -32.219 -23.938 1 98.94 82 ALA B CA 1
ATOM 3217 C C . ALA B 1 82 ? -0.873 -32.375 -24.25 1 98.94 82 ALA B C 1
ATOM 3219 O O . ALA B 1 82 ? -1.37 -33.5 -24.344 1 98.94 82 ALA B O 1
ATOM 3220 N N . LEU B 1 83 ? -1.552 -31.312 -24.422 1 98.88 83 LEU B N 1
ATOM 3221 C CA . LEU B 1 83 ? -2.979 -31.344 -24.719 1 98.88 83 LEU B CA 1
ATOM 3222 C C . LEU B 1 83 ? -3.236 -32.062 -26.047 1 98.88 83 LEU B C 1
ATOM 3224 O O . LEU B 1 83 ? -4.145 -32.906 -26.141 1 98.88 83 LEU B O 1
ATOM 3228 N N . LEU B 1 84 ? -2.43 -31.766 -27.031 1 98.75 84 LEU B N 1
ATOM 3229 C CA . LEU B 1 84 ? -2.588 -32.375 -28.344 1 98.75 84 LEU B CA 1
ATOM 3230 C C . LEU B 1 84 ? -2.316 -33.875 -28.266 1 98.75 84 LEU B C 1
ATOM 3232 O O . LEU B 1 84 ? -2.875 -34.656 -29.062 1 98.75 84 LEU B O 1
ATOM 3236 N N . ALA B 1 85 ? -1.502 -34.312 -27.312 1 98.75 85 ALA B N 1
ATOM 3237 C CA . ALA B 1 85 ? -1.187 -35.719 -27.125 1 98.75 85 ALA B CA 1
ATOM 3238 C C . ALA B 1 85 ? -2.256 -36.406 -26.281 1 98.75 85 ALA B C 1
ATOM 3240 O O . ALA B 1 85 ? -2.123 -37.594 -25.938 1 98.75 85 ALA B O 1
ATOM 3241 N N . GLY B 1 86 ? -3.277 -35.656 -25.891 1 98.56 86 GLY B N 1
ATOM 3242 C CA . GLY B 1 86 ? -4.402 -36.219 -25.156 1 98.56 86 GLY B CA 1
ATOM 3243 C C . GLY B 1 86 ? -4.18 -36.281 -23.656 1 98.56 86 GLY B C 1
ATOM 3244 O O . GLY B 1 86 ? -4.793 -37.094 -22.969 1 98.56 86 GLY B O 1
ATOM 3245 N N . LYS B 1 87 ? -3.281 -35.469 -23.156 1 98.88 87 LYS B N 1
ATOM 3246 C CA . LYS B 1 87 ? -2.996 -35.438 -21.734 1 98.88 87 LYS B CA 1
ATOM 3247 C C . LYS B 1 87 ? -3.701 -34.281 -21.047 1 98.88 87 LYS B C 1
ATOM 3249 O O . LYS B 1 87 ? -3.828 -33.188 -21.641 1 98.88 87 LYS B O 1
ATOM 3254 N N . ASP B 1 88 ? -4.234 -34.438 -19.797 1 98.94 88 ASP B N 1
ATOM 3255 C CA . ASP B 1 88 ? -4.594 -33.312 -18.953 1 98.94 88 ASP B CA 1
ATOM 3256 C C . ASP B 1 88 ? -3.352 -32.562 -18.484 1 98.94 88 ASP B C 1
ATOM 3258 O O . ASP B 1 88 ? -2.256 -33.125 -18.438 1 98.94 88 ASP B O 1
ATOM 3262 N N . VAL B 1 89 ? -3.551 -31.281 -18.172 1 98.94 89 VAL B N 1
ATOM 3263 C CA . VAL B 1 89 ? -2.365 -30.469 -17.906 1 98.94 89 VAL B CA 1
ATOM 3264 C C . VAL B 1 89 ? -2.555 -29.672 -16.609 1 98.94 89 VAL B C 1
ATOM 3266 O O . VAL B 1 89 ? -3.615 -29.094 -16.391 1 98.94 89 VAL B O 1
ATOM 3269 N N . PHE B 1 90 ? -1.586 -29.734 -15.711 1 98.94 90 PHE B N 1
ATOM 3270 C CA . PHE B 1 90 ? -1.294 -28.734 -14.68 1 98.94 90 PHE B CA 1
ATOM 3271 C C . PHE B 1 90 ? -0.112 -27.875 -15.086 1 98.94 90 PHE B C 1
ATOM 3273 O O . PHE B 1 90 ? 0.968 -28.375 -15.391 1 98.94 90 PHE B O 1
ATOM 3280 N N . VAL B 1 91 ? -0.323 -26.562 -15.203 1 98.94 91 VAL B N 1
ATOM 3281 C CA . VAL B 1 91 ? 0.768 -25.672 -15.586 1 98.94 91 VAL B CA 1
ATOM 3282 C C . VAL B 1 91 ? 0.943 -24.594 -14.531 1 98.94 91 VAL B C 1
ATOM 3284 O O . VAL B 1 91 ? -0.039 -24.031 -14.039 1 98.94 91 VAL B O 1
ATOM 3287 N N . GLU B 1 92 ? 2.141 -24.344 -14.156 1 98.5 92 GLU B N 1
ATOM 3288 C CA . GLU B 1 92 ? 2.434 -23.281 -13.188 1 98.5 92 GLU B CA 1
ATOM 3289 C C . GLU B 1 92 ? 2.023 -21.922 -13.719 1 98.5 92 GLU B C 1
ATOM 3291 O O . GLU B 1 92 ? 1.917 -21.719 -14.93 1 98.5 92 GLU B O 1
ATOM 3296 N N . LYS B 1 93 ? 1.791 -21.047 -12.828 1 98.31 93 LYS B N 1
ATOM 3297 C CA . LYS B 1 93 ? 1.447 -19.688 -13.211 1 98.31 93 LYS B CA 1
ATOM 3298 C C . LYS B 1 93 ? 2.684 -18.922 -13.672 1 98.31 93 LYS B C 1
ATOM 3300 O O . LYS B 1 93 ? 3.793 -19.172 -13.203 1 98.31 93 LYS B O 1
ATOM 3305 N N . PRO B 1 94 ? 2.633 -17.953 -14.508 1 97.56 94 PRO B N 1
ATOM 3306 C CA . PRO B 1 94 ? 1.421 -17.719 -15.297 1 97.56 94 PRO B CA 1
ATOM 3307 C C . PRO B 1 94 ? 1.204 -18.797 -16.359 1 97.56 94 PRO B C 1
ATOM 3309 O O . PRO B 1 94 ? 2.156 -19.453 -16.781 1 97.56 94 PRO B O 1
ATOM 3312 N N . MET B 1 95 ? -0.029 -18.953 -16.781 1 98.44 95 MET B N 1
ATOM 3313 C CA . MET B 1 95 ? -0.376 -19.984 -17.75 1 98.44 95 MET B CA 1
ATOM 3314 C C . MET B 1 95 ? 0.469 -19.859 -19.016 1 98.44 95 MET B C 1
ATOM 3316 O O . MET B 1 95 ? 0.982 -20.844 -19.531 1 98.44 95 MET B O 1
ATOM 3320 N N . THR B 1 96 ? 0.546 -18.672 -19.484 1 97.94 96 THR B N 1
ATOM 3321 C CA . THR B 1 96 ? 1.363 -18.266 -20.625 1 97.94 96 THR B CA 1
ATOM 3322 C C . THR B 1 96 ? 1.883 -16.844 -20.438 1 97.94 96 THR B C 1
ATOM 3324 O O . THR B 1 96 ? 1.583 -16.188 -19.438 1 97.94 96 THR B O 1
ATOM 3327 N N . THR B 1 97 ? 2.691 -16.391 -21.406 1 95.69 97 THR B N 1
ATOM 3328 C CA . THR B 1 97 ? 3.242 -15.047 -21.312 1 95.69 97 THR B CA 1
ATOM 3329 C C . THR B 1 97 ? 2.463 -14.086 -22.203 1 95.69 97 THR B C 1
ATOM 3331 O O . THR B 1 97 ? 2.887 -12.945 -22.406 1 95.69 97 THR B O 1
ATOM 3334 N N . SER B 1 98 ? 1.344 -14.578 -22.766 1 95.25 98 SER B N 1
ATOM 3335 C CA . SER B 1 98 ? 0.458 -13.719 -23.547 1 95.25 98 SER B CA 1
ATOM 3336 C C . SER B 1 98 ? -0.98 -14.219 -23.5 1 95.25 98 SER B C 1
ATOM 3338 O O . SER B 1 98 ? -1.218 -15.422 -23.375 1 95.25 98 SER B O 1
ATOM 3340 N N . VAL B 1 99 ? -1.888 -13.305 -23.719 1 97.56 99 VAL B N 1
ATOM 3341 C CA . VAL B 1 99 ? -3.311 -13.625 -23.734 1 97.56 99 VAL B CA 1
ATOM 3342 C C . VAL B 1 99 ? -3.637 -14.484 -24.953 1 97.56 99 VAL B C 1
ATOM 3344 O O . VAL B 1 99 ? -4.391 -15.453 -24.859 1 97.56 99 VAL B O 1
ATOM 3347 N N . LYS B 1 100 ? -3.057 -14.188 -26.078 1 98.06 100 LYS B N 1
ATOM 3348 C CA . LYS B 1 100 ? -3.295 -14.93 -27.312 1 98.06 100 LYS B CA 1
ATOM 3349 C C . LYS B 1 100 ? -2.936 -16.406 -27.141 1 98.06 100 LYS B C 1
ATOM 3351 O O . LYS B 1 100 ? -3.717 -17.281 -27.5 1 98.06 100 LYS B O 1
ATOM 3356 N N . GLU B 1 101 ? -1.763 -16.672 -26.578 1 98.5 101 GLU B N 1
ATOM 3357 C CA . GLU B 1 101 ? -1.336 -18.031 -26.312 1 98.5 101 GLU B CA 1
ATOM 3358 C C . GLU B 1 101 ? -2.283 -18.734 -25.328 1 98.5 101 GLU B C 1
ATOM 3360 O O . GLU B 1 101 ? -2.621 -19.906 -25.516 1 98.5 101 GLU B O 1
ATOM 3365 N N . GLY B 1 102 ? -2.682 -18.016 -24.312 1 98.75 102 GLY B N 1
ATOM 3366 C CA . GLY B 1 102 ? -3.631 -18.562 -23.359 1 98.75 102 GLY B CA 1
ATOM 3367 C C . GLY B 1 102 ? -4.957 -18.953 -24 1 98.75 102 GLY B C 1
ATOM 3368 O O . GLY B 1 102 ? -5.5 -20.016 -23.703 1 98.75 102 GLY B O 1
ATOM 3369 N N . GLU B 1 103 ? -5.453 -18.078 -24.828 1 98.75 103 GLU B N 1
ATOM 3370 C CA . GLU B 1 103 ? -6.707 -18.344 -25.531 1 98.75 103 GLU B CA 1
ATOM 3371 C C . GLU B 1 103 ? -6.605 -19.609 -26.375 1 98.75 103 GLU B C 1
ATOM 3373 O O . GLU B 1 103 ? -7.539 -20.406 -26.422 1 98.75 103 GLU B O 1
ATOM 3378 N N . GLU B 1 104 ? -5.523 -19.75 -27.031 1 98.88 104 GLU B N 1
ATOM 3379 C CA . GLU B 1 104 ? -5.32 -20.938 -27.859 1 98.88 104 GLU B CA 1
ATOM 3380 C C . GLU B 1 104 ? -5.297 -22.203 -27.016 1 98.88 104 GLU B C 1
ATOM 3382 O O . GLU B 1 104 ? -5.902 -23.203 -27.391 1 98.88 104 GLU B O 1
ATOM 3387 N N . LEU B 1 105 ? -4.582 -22.156 -25.906 1 98.88 105 LEU B N 1
ATOM 3388 C CA . LEU B 1 105 ? -4.52 -23.312 -25.047 1 98.88 105 LEU B CA 1
ATOM 3389 C C . LEU B 1 105 ? -5.91 -23.703 -24.547 1 98.88 105 LEU B C 1
ATOM 3391 O O . LEU B 1 105 ? -6.254 -24.891 -24.531 1 98.88 105 LEU B O 1
ATOM 3395 N N . VAL B 1 106 ? -6.68 -22.719 -24.125 1 98.81 106 VAL B N 1
ATOM 3396 C CA . VAL B 1 106 ? -8.031 -22.984 -23.625 1 98.81 106 VAL B CA 1
ATOM 3397 C C . VAL B 1 106 ? -8.875 -23.609 -24.734 1 98.81 106 VAL B C 1
ATOM 3399 O O . VAL B 1 106 ? -9.617 -24.562 -24.5 1 98.81 106 VAL B O 1
ATOM 3402 N N . LYS B 1 107 ? -8.75 -23.109 -25.906 1 98.75 107 LYS B N 1
ATOM 3403 C CA . LYS B 1 107 ? -9.484 -23.641 -27.047 1 98.75 107 LYS B CA 1
ATOM 3404 C C . LYS B 1 107 ? -9.094 -25.094 -27.312 1 98.75 107 LYS B C 1
ATOM 3406 O O . LYS B 1 107 ? -9.969 -25.953 -27.531 1 98.75 107 LYS B O 1
ATOM 3411 N N . ILE B 1 108 ? -7.816 -25.391 -27.359 1 98.81 108 ILE B N 1
ATOM 3412 C CA . ILE B 1 108 ? -7.328 -26.734 -27.594 1 98.81 108 ILE B CA 1
ATOM 3413 C C . ILE B 1 108 ? -7.852 -27.672 -26.516 1 98.81 108 ILE B C 1
ATOM 3415 O O . ILE B 1 108 ? -8.305 -28.781 -26.812 1 98.81 108 ILE B O 1
ATOM 3419 N N . ALA B 1 109 ? -7.762 -27.281 -25.25 1 98.81 109 ALA B N 1
ATOM 3420 C CA . ALA B 1 109 ? -8.25 -28.109 -24.156 1 98.81 109 ALA B CA 1
ATOM 3421 C C . ALA B 1 109 ? -9.727 -28.453 -24.344 1 98.81 109 ALA B C 1
ATOM 3423 O O . ALA B 1 109 ? -10.133 -29.594 -24.125 1 98.81 109 ALA B O 1
ATOM 3424 N N . GLU B 1 110 ? -10.477 -27.469 -24.719 1 98.31 110 GLU B N 1
ATOM 3425 C CA . GLU B 1 110 ? -11.898 -27.672 -24.969 1 98.31 110 GLU B CA 1
ATOM 3426 C C . GLU B 1 110 ? -12.117 -28.656 -26.109 1 98.31 110 GLU B C 1
ATOM 3428 O O . GLU B 1 110 ? -12.906 -29.594 -26 1 98.31 110 GLU B O 1
ATOM 3433 N N . GLU B 1 111 ? -11.453 -28.438 -27.203 1 98.31 111 GLU B N 1
ATOM 3434 C CA . GLU B 1 111 ? -11.609 -29.266 -28.391 1 98.31 111 GLU B CA 1
ATOM 3435 C C . GLU B 1 111 ? -11.211 -30.703 -28.125 1 98.31 111 GLU B C 1
ATOM 3437 O O . GLU B 1 111 ? -11.812 -31.641 -28.672 1 98.31 111 GLU B O 1
ATOM 3442 N N . LYS B 1 112 ? -10.242 -30.906 -27.297 1 98.38 112 LYS B N 1
ATOM 3443 C CA . LYS B 1 112 ? -9.719 -32.25 -27 1 98.38 112 LYS B CA 1
ATOM 3444 C C . LYS B 1 112 ? -10.414 -32.844 -25.781 1 98.38 112 LYS B C 1
ATOM 3446 O O . LYS B 1 112 ? -10.164 -34 -25.438 1 98.38 112 LYS B O 1
ATOM 3451 N N . ASN B 1 113 ? -11.32 -32.062 -25.156 1 98.38 113 ASN B N 1
ATOM 3452 C CA . ASN B 1 113 ? -11.977 -32.469 -23.922 1 98.38 113 ASN B CA 1
ATOM 3453 C C . ASN B 1 113 ? -10.961 -32.844 -22.844 1 98.38 113 ASN B C 1
ATOM 3455 O O . ASN B 1 113 ? -11.031 -33.938 -22.266 1 98.38 113 ASN B O 1
ATOM 3459 N N . LYS B 1 114 ? -9.977 -31.969 -22.688 1 98.81 114 LYS B N 1
ATOM 3460 C CA . LYS B 1 114 ? -8.93 -32.156 -21.688 1 98.81 114 LYS B CA 1
ATOM 3461 C C . LYS B 1 114 ? -8.961 -31.062 -20.641 1 98.81 114 LYS B C 1
ATOM 3463 O O . LYS B 1 114 ? -9.484 -29.969 -20.891 1 98.81 114 LYS B O 1
ATOM 3468 N N . ILE B 1 115 ? -8.414 -31.375 -19.516 1 98.75 115 ILE B N 1
ATOM 3469 C CA . ILE B 1 115 ? -8.336 -30.453 -18.391 1 98.75 115 ILE B CA 1
ATOM 3470 C C . ILE B 1 115 ? -7.047 -29.641 -18.469 1 98.75 115 ILE B C 1
ATOM 3472 O O . ILE B 1 115 ? -5.984 -30.188 -18.781 1 98.75 115 ILE B O 1
ATOM 3476 N N . ILE B 1 116 ? -7.164 -28.359 -18.281 1 98.88 116 ILE B N 1
ATOM 3477 C CA . ILE B 1 116 ? -6.012 -27.516 -18.016 1 98.88 116 ILE B CA 1
ATOM 3478 C C . ILE B 1 116 ? -6.23 -26.734 -16.719 1 98.88 116 ILE B C 1
ATOM 3480 O O . ILE B 1 116 ? -7.242 -26.047 -16.562 1 98.88 116 ILE B O 1
ATOM 3484 N N . MET B 1 117 ? -5.391 -26.969 -15.758 1 98.94 117 MET B N 1
ATOM 3485 C CA . MET B 1 117 ? -5.402 -26.297 -14.469 1 98.94 117 MET B CA 1
ATOM 3486 C C . MET B 1 117 ? -4.148 -25.438 -14.289 1 98.94 117 MET B C 1
ATOM 3488 O O . MET B 1 117 ? -3.045 -25.875 -14.625 1 98.94 117 MET B O 1
ATOM 3492 N N . VAL B 1 118 ? -4.312 -24.203 -13.875 1 98.94 118 VAL B N 1
ATOM 3493 C CA . VAL B 1 118 ? -3.195 -23.281 -13.68 1 98.94 118 VAL B CA 1
ATOM 3494 C C . VAL B 1 118 ? -2.812 -23.234 -12.203 1 98.94 118 VAL B C 1
ATOM 3496 O O . VAL B 1 118 ? -3.684 -23.203 -11.328 1 98.94 118 VAL B O 1
ATOM 3499 N N . GLY B 1 119 ? -1.514 -23.203 -11.953 1 98.75 119 GLY B N 1
ATOM 3500 C CA . GLY B 1 119 ? -0.976 -23.25 -10.609 1 98.75 119 GLY B CA 1
ATOM 3501 C C . GLY B 1 119 ? -1.126 -21.953 -9.852 1 98.75 119 GLY B C 1
ATOM 3502 O O . GLY B 1 119 ? -0.145 -21.406 -9.344 1 98.75 119 GLY B O 1
ATOM 3503 N N . HIS B 1 120 ? -2.316 -21.469 -9.727 1 98.75 120 HIS B N 1
ATOM 3504 C CA . HIS B 1 120 ? -2.598 -20.359 -8.828 1 98.75 120 HIS B CA 1
ATOM 3505 C C . HIS B 1 120 ? -2.771 -20.828 -7.391 1 98.75 120 HIS B C 1
ATOM 3507 O O . HIS B 1 120 ? -3.877 -20.781 -6.848 1 98.75 120 HIS B O 1
ATOM 3513 N N . ILE B 1 121 ? -1.715 -21.062 -6.742 1 98.75 121 ILE B N 1
ATOM 3514 C CA . ILE B 1 121 ? -1.562 -21.859 -5.535 1 98.75 121 ILE B CA 1
ATOM 3515 C C . ILE B 1 121 ? -2.32 -21.203 -4.383 1 98.75 121 ILE B C 1
ATOM 3517 O O . ILE B 1 121 ? -2.852 -21.906 -3.508 1 98.75 121 ILE B O 1
ATOM 3521 N N . LEU B 1 122 ? -2.486 -19.906 -4.41 1 98.75 122 LEU B N 1
ATOM 3522 C CA . LEU B 1 122 ? -3.062 -19.219 -3.252 1 98.75 122 LEU B CA 1
ATOM 3523 C C . LEU B 1 122 ? -4.559 -19.5 -3.148 1 98.75 122 LEU B C 1
ATOM 3525 O O . LEU B 1 122 ? -5.137 -19.406 -2.064 1 98.75 122 LEU B O 1
ATOM 3529 N N . GLN B 1 123 ? -5.168 -19.844 -4.254 1 98.69 123 GLN B N 1
ATOM 3530 C CA . GLN B 1 123 ? -6.582 -20.203 -4.18 1 98.69 123 GLN B CA 1
ATOM 3531 C C . GLN B 1 123 ? -6.77 -21.531 -3.445 1 98.69 123 GLN B C 1
ATOM 3533 O O . GLN B 1 123 ? -7.891 -21.891 -3.078 1 98.69 123 GLN B O 1
ATOM 3538 N N . TYR B 1 124 ? -5.668 -22.219 -3.18 1 98.75 124 TYR B N 1
ATOM 3539 C CA . TYR B 1 124 ? -5.719 -23.5 -2.486 1 98.75 124 TYR B CA 1
ATOM 3540 C C . TYR B 1 124 ? -5.125 -23.391 -1.088 1 98.75 124 TYR B C 1
ATOM 3542 O O . TYR B 1 124 ? -5.008 -24.391 -0.373 1 98.75 124 TYR B O 1
ATOM 3550 N N . HIS B 1 125 ? -4.672 -22.234 -0.723 1 98.75 125 HIS B N 1
ATOM 3551 C CA . HIS B 1 125 ? -4.23 -21.969 0.639 1 98.75 125 HIS B CA 1
ATOM 3552 C C . HIS B 1 125 ? -5.391 -22.047 1.625 1 98.75 125 HIS B C 1
ATOM 3554 O O . HIS B 1 125 ? -6.41 -21.375 1.446 1 98.75 125 HIS B O 1
ATOM 3560 N N . PRO B 1 126 ? -5.246 -22.812 2.666 1 98.5 126 PRO B N 1
ATOM 3561 C CA . PRO B 1 126 ? -6.367 -23 3.594 1 98.5 126 PRO B CA 1
ATOM 3562 C C . PRO B 1 126 ? -6.918 -21.672 4.125 1 98.5 126 PRO B C 1
ATOM 3564 O O . PRO B 1 126 ? -8.133 -21.516 4.27 1 98.5 126 PRO B O 1
ATOM 3567 N N . ALA B 1 127 ? -6.105 -20.703 4.414 1 98.75 127 ALA B N 1
ATOM 3568 C CA . ALA B 1 127 ? -6.547 -19.406 4.914 1 98.75 127 ALA B CA 1
ATOM 3569 C C . ALA B 1 127 ? -7.359 -18.656 3.859 1 98.75 127 ALA B C 1
ATOM 3571 O O . ALA B 1 127 ? -8.32 -17.953 4.188 1 98.75 127 ALA B O 1
ATOM 3572 N N . VAL B 1 128 ? -6.965 -18.781 2.605 1 98.81 128 VAL B N 1
ATOM 3573 C CA . VAL B 1 128 ? -7.668 -18.109 1.521 1 98.81 128 VAL B CA 1
ATOM 3574 C C . VAL B 1 128 ? -9.016 -18.797 1.275 1 98.81 128 VAL B C 1
ATOM 3576 O O . VAL B 1 128 ? -10.023 -18.125 1.033 1 98.81 128 VAL B O 1
ATOM 3579 N N . THR B 1 129 ? -8.992 -20.125 1.343 1 98.44 129 THR B N 1
ATOM 3580 C CA . THR B 1 129 ? -10.25 -20.844 1.215 1 98.44 129 THR B CA 1
ATOM 3581 C C . THR B 1 129 ? -11.234 -20.422 2.305 1 98.44 129 THR B C 1
ATOM 3583 O O . THR B 1 129 ? -12.406 -20.172 2.025 1 98.44 129 THR B O 1
ATOM 3586 N N . LYS B 1 130 ? -10.75 -20.328 3.512 1 98.56 130 LYS B N 1
ATOM 3587 C CA . LYS B 1 130 ? -11.578 -19.875 4.625 1 98.56 130 LYS B CA 1
ATOM 3588 C C . LYS B 1 130 ? -12.031 -18.422 4.422 1 98.56 130 LYS B C 1
ATOM 3590 O O . LYS B 1 130 ? -13.188 -18.094 4.684 1 98.56 130 LYS B O 1
ATOM 3595 N N . LEU B 1 131 ? -11.148 -17.594 3.986 1 98.81 131 LEU B N 1
ATOM 3596 C CA . LEU B 1 131 ? -11.453 -16.203 3.676 1 98.81 131 LEU B CA 1
ATOM 3597 C C . LEU B 1 131 ? -12.617 -16.109 2.689 1 98.81 131 LEU B C 1
ATOM 3599 O O . LEU B 1 131 ? -13.57 -15.359 2.92 1 98.81 131 LEU B O 1
ATOM 3603 N N . LYS B 1 132 ? -12.508 -16.828 1.624 1 98.69 132 LYS B N 1
ATOM 3604 C CA . LYS B 1 132 ? -13.555 -16.844 0.609 1 98.69 132 LYS B CA 1
ATOM 3605 C C . LYS B 1 132 ? -14.883 -17.281 1.201 1 98.69 132 LYS B C 1
ATOM 3607 O O . LYS B 1 132 ? -15.93 -16.703 0.906 1 98.69 132 LYS B O 1
ATOM 3612 N N . GLU B 1 133 ? -14.82 -18.328 1.972 1 98.44 133 GLU B N 1
ATOM 3613 C CA . GLU B 1 133 ? -16.016 -18.844 2.631 1 98.44 133 GLU B CA 1
ATOM 3614 C C . GLU B 1 133 ? -16.688 -17.781 3.49 1 98.44 133 GLU B C 1
ATOM 3616 O O . GLU B 1 133 ? -17.891 -17.562 3.396 1 98.44 133 GLU B O 1
ATOM 3621 N N . LEU B 1 134 ? -15.93 -17.094 4.309 1 98.56 134 LEU B N 1
ATOM 3622 C CA . LEU B 1 134 ? -16.453 -16.078 5.223 1 98.56 134 LEU B CA 1
ATOM 3623 C C . LEU B 1 134 ? -17.062 -14.922 4.453 1 98.56 134 LEU B C 1
ATOM 3625 O O . LEU B 1 134 ? -18.109 -14.398 4.836 1 98.56 134 LEU B O 1
ATOM 3629 N N . ILE B 1 135 ? -16.422 -14.523 3.365 1 98.44 135 ILE B N 1
ATOM 3630 C CA . ILE B 1 135 ? -16.922 -13.43 2.537 1 98.44 135 ILE B CA 1
ATOM 3631 C C . ILE B 1 135 ? -18.234 -13.852 1.874 1 98.44 135 ILE B C 1
ATOM 3633 O O . ILE B 1 135 ? -19.203 -13.078 1.848 1 98.44 135 ILE B O 1
ATOM 3637 N N . SER B 1 136 ? -18.297 -15.055 1.373 1 97.69 136 SER B N 1
ATOM 3638 C CA . SER B 1 136 ? -19.484 -15.547 0.701 1 97.69 136 SER B CA 1
ATOM 3639 C C . SER B 1 136 ? -20.672 -15.648 1.666 1 97.69 136 SER B C 1
ATOM 3641 O O . SER B 1 136 ? -21.828 -15.531 1.259 1 97.69 136 SER B O 1
ATOM 3643 N N . GLN B 1 137 ? -20.359 -15.852 2.922 1 98.06 137 GLN B N 1
ATOM 3644 C CA . GLN B 1 137 ? -21.391 -15.961 3.953 1 98.06 137 GLN B CA 1
ATOM 3645 C C . GLN B 1 137 ? -21.859 -14.586 4.414 1 98.06 137 GLN B C 1
ATOM 3647 O O . GLN B 1 137 ? -22.766 -14.469 5.23 1 98.06 137 GLN B O 1
ATOM 3652 N N . GLY B 1 138 ? -21.203 -13.562 3.949 1 97.62 138 GLY B N 1
ATOM 3653 C CA . GLY B 1 138 ? -21.641 -12.203 4.234 1 97.62 138 GLY B CA 1
ATOM 3654 C C . GLY B 1 138 ? -21.031 -11.641 5.504 1 97.62 138 GLY B C 1
ATOM 3655 O O . GLY B 1 138 ? -21.516 -10.641 6.035 1 97.62 138 GLY B O 1
ATOM 3656 N N . LEU B 1 139 ? -19.953 -12.234 6 1 97.5 139 LEU B N 1
ATOM 3657 C CA . LEU B 1 139 ? -19.391 -11.852 7.289 1 97.5 139 LEU B CA 1
ATOM 3658 C C . LEU B 1 139 ? -18.969 -10.383 7.285 1 97.5 139 LEU B C 1
ATOM 3660 O O . LEU B 1 139 ? -19.125 -9.688 8.297 1 97.5 139 LEU B O 1
ATOM 3664 N N . ILE B 1 140 ? -18.469 -9.938 6.102 1 97.44 140 ILE B N 1
ATOM 3665 C CA . ILE B 1 140 ? -17.969 -8.562 6.098 1 97.44 140 ILE B CA 1
ATOM 3666 C C . ILE B 1 140 ? -18.844 -7.703 5.176 1 97.44 140 ILE B C 1
ATOM 3668 O O . ILE B 1 140 ? -18.422 -6.617 4.766 1 97.44 140 ILE B O 1
ATOM 3672 N N . GLY B 1 141 ? -20 -8.164 4.797 1 96.25 141 GLY B N 1
ATOM 3673 C CA . GLY B 1 141 ? -20.859 -7.41 3.904 1 96.25 141 GLY B CA 1
ATOM 3674 C C . GLY B 1 141 ? -20.328 -7.316 2.488 1 96.25 141 GLY B C 1
ATOM 3675 O O . GLY B 1 141 ? -19.766 -8.281 1.966 1 96.25 141 GLY B O 1
ATOM 3676 N N . GLU B 1 142 ? -20.562 -6.172 1.844 1 95.31 142 GLU B N 1
ATOM 3677 C CA . GLU B 1 142 ? -20.094 -5.961 0.478 1 95.31 142 GLU B CA 1
ATOM 3678 C C . GLU B 1 142 ? -18.641 -5.488 0.463 1 95.31 142 GLU B C 1
ATOM 3680 O O . GLU B 1 142 ? -18.25 -4.652 1.278 1 95.31 142 GLU B O 1
ATOM 3685 N N . ILE B 1 143 ? -17.891 -6.035 -0.42 1 97.62 143 ILE B N 1
ATOM 3686 C CA . ILE B 1 143 ? -16.5 -5.594 -0.563 1 97.62 143 ILE B CA 1
ATOM 3687 C C . ILE B 1 143 ? -16.469 -4.16 -1.092 1 97.62 143 ILE B C 1
ATOM 3689 O O . ILE B 1 143 ? -17.094 -3.857 -2.115 1 97.62 143 ILE B O 1
ATOM 3693 N N . ILE B 1 144 ? -15.805 -3.285 -0.403 1 96.5 144 ILE B N 1
ATOM 3694 C CA . ILE B 1 144 ? -15.656 -1.881 -0.769 1 96.5 144 ILE B CA 1
ATOM 3695 C C . ILE B 1 144 ? -14.297 -1.662 -1.427 1 96.5 144 ILE B C 1
ATOM 3697 O O . ILE B 1 144 ? -14.195 -1.004 -2.467 1 96.5 144 ILE B O 1
ATOM 3701 N N . TYR B 1 145 ? -13.32 -2.172 -0.823 1 98.38 145 TYR B N 1
ATOM 3702 C CA . TYR B 1 145 ? -11.938 -2.01 -1.259 1 98.38 145 TYR B CA 1
ATOM 3703 C C . TYR B 1 145 ? -11.125 -3.27 -0.985 1 98.38 145 TYR B C 1
ATOM 3705 O O . TYR B 1 145 ? -11.328 -3.936 0.034 1 98.38 145 TYR B O 1
ATOM 3713 N N . ILE B 1 146 ? -10.266 -3.629 -1.894 1 98.88 146 ILE B N 1
ATOM 3714 C CA . ILE B 1 146 ? -9.422 -4.809 -1.739 1 98.88 146 ILE B CA 1
ATOM 3715 C C . ILE B 1 146 ? -8.023 -4.516 -2.266 1 98.88 146 ILE B C 1
ATOM 3717 O O . ILE B 1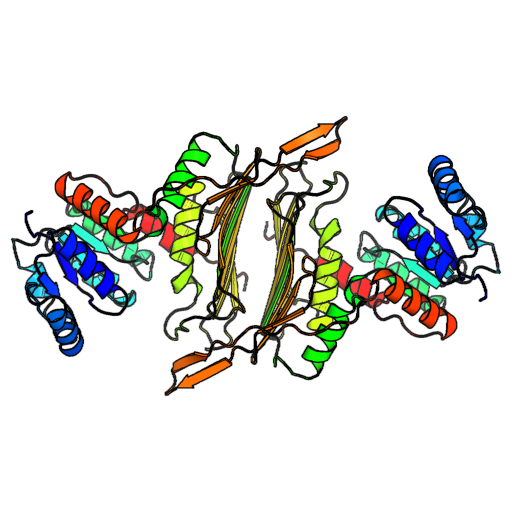 146 ? -7.863 -3.971 -3.359 1 98.88 146 ILE B O 1
ATOM 3721 N N . TYR B 1 147 ? -6.953 -4.84 -1.479 1 98.88 147 TYR B N 1
ATOM 3722 C CA . TYR B 1 147 ? -5.617 -4.605 -2.014 1 98.88 147 TYR B CA 1
ATOM 3723 C C . TYR B 1 147 ? -4.633 -5.648 -1.5 1 98.88 147 TYR B C 1
ATOM 3725 O O . TYR B 1 147 ? -4.887 -6.301 -0.484 1 98.88 147 TYR B O 1
ATOM 3733 N N . SER B 1 148 ? -3.582 -5.816 -2.232 1 98.88 148 SER B N 1
ATOM 3734 C CA . SER B 1 148 ? -2.527 -6.754 -1.854 1 98.88 148 SER B CA 1
ATOM 3735 C C . SER B 1 148 ? -1.153 -6.098 -1.933 1 98.88 148 SER B C 1
ATOM 3737 O O . SER B 1 148 ? -0.932 -5.203 -2.748 1 98.88 148 SER B O 1
ATOM 3739 N N . HIS B 1 149 ? -0.375 -6.457 -1.048 1 98.75 149 HIS B N 1
ATOM 3740 C CA . HIS B 1 149 ? 1.054 -6.168 -1.062 1 98.75 149 HIS B CA 1
ATOM 3741 C C . HIS B 1 149 ? 1.875 -7.453 -1.122 1 98.75 149 HIS B C 1
ATOM 3743 O O . HIS B 1 149 ? 1.671 -8.359 -0.316 1 98.75 149 HIS B O 1
ATOM 3749 N N . ARG B 1 150 ? 2.648 -7.562 -2.062 1 98.56 150 ARG B N 1
ATOM 3750 C CA . ARG B 1 150 ? 3.633 -8.633 -2.18 1 98.56 150 ARG B CA 1
ATOM 3751 C C . ARG B 1 150 ? 5.02 -8.07 -2.475 1 98.56 150 ARG B C 1
ATOM 3753 O O . ARG B 1 150 ? 5.41 -7.945 -3.637 1 98.56 150 ARG B O 1
ATOM 3760 N N . VAL B 1 151 ? 5.766 -7.793 -1.404 1 98.06 151 VAL B N 1
ATOM 3761 C CA . VAL B 1 151 ? 7.035 -7.086 -1.516 1 98.06 151 VAL B CA 1
ATOM 3762 C C . VAL B 1 151 ? 8.102 -7.801 -0.689 1 98.06 151 VAL B C 1
ATOM 3764 O O . VAL B 1 151 ? 7.785 -8.477 0.291 1 98.06 151 VAL B O 1
ATOM 3767 N N . ASN B 1 152 ? 9.273 -7.75 -1.1 1 95.25 152 ASN B N 1
ATOM 3768 C CA . ASN B 1 152 ? 10.414 -8.375 -0.438 1 95.25 152 ASN B CA 1
ATOM 3769 C C . ASN B 1 152 ? 11.734 -7.883 -1.021 1 95.25 152 ASN B C 1
ATOM 3771 O O . ASN B 1 152 ? 11.75 -7.102 -1.976 1 95.25 152 ASN B O 1
ATOM 3775 N N . VAL B 1 153 ? 12.773 -8.203 -0.275 1 91.12 153 VAL B N 1
ATOM 3776 C CA . VAL B 1 153 ? 14.086 -8.219 -0.922 1 91.12 153 VAL B CA 1
ATOM 3777 C C . VAL B 1 153 ? 14.328 -9.594 -1.551 1 91.12 153 VAL B C 1
ATOM 3779 O O . VAL B 1 153 ? 14.523 -10.578 -0.841 1 91.12 153 VAL B O 1
ATOM 3782 N N . GLY B 1 154 ? 14.133 -9.602 -2.85 1 78.38 154 GLY B N 1
ATOM 3783 C CA . GLY B 1 154 ? 14.094 -10.977 -3.34 1 78.38 154 GLY B CA 1
ATOM 3784 C C . GLY B 1 154 ? 14.906 -11.18 -4.605 1 78.38 154 GLY B C 1
ATOM 3785 O O . GLY B 1 154 ? 15.852 -10.438 -4.871 1 78.38 154 GLY B O 1
ATOM 3786 N N . LYS B 1 155 ? 14.602 -12.227 -5.227 1 78.31 155 LYS B N 1
ATOM 3787 C CA . LYS B 1 155 ? 15.273 -12.672 -6.441 1 78.31 155 LYS B CA 1
ATOM 3788 C C . LYS B 1 155 ? 14.945 -11.758 -7.621 1 78.31 155 LYS B C 1
ATOM 3790 O O . LYS B 1 155 ? 13.852 -11.844 -8.188 1 78.31 155 LYS B O 1
ATOM 3795 N N . ILE B 1 156 ? 15.82 -11.016 -7.91 1 84.69 156 ILE B N 1
ATOM 3796 C CA . ILE B 1 156 ? 15.711 -10.07 -9.016 1 84.69 156 ILE B CA 1
ATOM 3797 C C . ILE B 1 156 ? 15.852 -10.805 -10.344 1 84.69 156 ILE B C 1
ATOM 3799 O O . ILE B 1 156 ? 16.719 -11.664 -10.5 1 84.69 156 ILE B O 1
ATOM 3803 N N . ARG B 1 157 ? 14.898 -10.5 -11.18 1 84.81 157 ARG B N 1
ATOM 3804 C CA . ARG B 1 157 ? 14.938 -11.133 -12.492 1 84.81 157 ARG B CA 1
ATOM 3805 C C . ARG B 1 157 ? 15.359 -10.141 -13.57 1 84.81 157 ARG B C 1
ATOM 3807 O O . ARG B 1 157 ? 15.133 -8.938 -13.43 1 84.81 157 ARG B O 1
ATOM 3814 N N . ILE B 1 158 ? 15.914 -10.727 -14.602 1 84.38 158 ILE B N 1
ATOM 3815 C CA . ILE B 1 158 ? 16.344 -9.859 -15.695 1 84.38 158 ILE B CA 1
ATOM 3816 C C . ILE B 1 158 ? 15.586 -10.219 -16.969 1 84.38 158 ILE B C 1
ATOM 3818 O O . ILE B 1 158 ? 15.734 -9.562 -18 1 84.38 158 ILE B O 1
ATOM 3822 N N . ASP B 1 159 ? 14.695 -11.172 -16.891 1 84.75 159 ASP B N 1
ATOM 3823 C CA . ASP B 1 159 ? 14 -11.625 -18.078 1 84.75 159 ASP B CA 1
ATOM 3824 C C . ASP B 1 159 ? 12.492 -11.422 -17.953 1 84.75 159 ASP B C 1
ATOM 3826 O O . ASP B 1 159 ? 11.734 -11.734 -18.875 1 84.75 159 ASP B O 1
ATOM 3830 N N . GLU B 1 160 ? 12.078 -11.008 -16.891 1 89.31 160 GLU B N 1
ATOM 3831 C CA . GLU B 1 160 ? 10.68 -10.688 -16.609 1 89.31 160 GLU B CA 1
ATOM 3832 C C . GLU B 1 160 ? 10.555 -9.57 -15.586 1 89.31 160 GLU B C 1
ATOM 3834 O O . GLU B 1 160 ? 11.445 -9.375 -14.758 1 89.31 160 GLU B O 1
ATOM 3839 N N . ASN B 1 161 ? 9.484 -8.789 -15.695 1 93.25 161 ASN B N 1
ATOM 3840 C CA . ASN B 1 161 ? 9.336 -7.727 -14.711 1 93.25 161 ASN B CA 1
ATOM 3841 C C . ASN B 1 161 ? 8.555 -8.203 -13.492 1 93.25 161 ASN B C 1
ATOM 3843 O O . ASN B 1 161 ? 7.98 -9.297 -13.5 1 93.25 161 ASN B O 1
ATOM 3847 N N . VAL B 1 162 ? 8.539 -7.469 -12.516 1 95.94 162 VAL B N 1
ATOM 3848 C CA . VAL B 1 162 ? 8.008 -7.863 -11.219 1 95.94 162 VAL B CA 1
ATOM 3849 C C . VAL B 1 162 ? 6.5 -8.078 -11.32 1 95.94 162 VAL B C 1
ATOM 3851 O O . VAL B 1 162 ? 5.938 -8.93 -10.617 1 95.94 162 VAL B O 1
ATOM 3854 N N . TRP B 1 163 ? 5.797 -7.387 -12.18 1 96.38 163 TRP B N 1
ATOM 3855 C CA . TRP B 1 163 ? 4.355 -7.484 -12.375 1 96.38 163 TRP B CA 1
ATOM 3856 C C . TRP B 1 163 ? 3.963 -8.875 -12.859 1 96.38 163 TRP B C 1
ATOM 3858 O O . TRP B 1 163 ? 3.148 -9.555 -12.227 1 96.38 163 TRP B O 1
ATOM 3868 N N . TRP B 1 164 ? 4.605 -9.391 -13.789 1 95.56 164 TRP B N 1
ATOM 3869 C CA . TRP B 1 164 ? 4.32 -10.711 -14.336 1 95.56 164 TRP B CA 1
ATOM 3870 C C . TRP B 1 164 ? 4.836 -11.812 -13.414 1 95.56 164 TRP B C 1
ATOM 3872 O O . TRP B 1 164 ? 4.266 -12.906 -13.367 1 95.56 164 TRP B O 1
ATOM 3882 N N . SER B 1 165 ? 5.84 -11.461 -12.703 1 94.56 165 SER B N 1
ATOM 3883 C CA . SER B 1 165 ? 6.48 -12.453 -11.852 1 94.56 165 SER B CA 1
ATOM 3884 C C . SER B 1 165 ? 5.668 -12.695 -10.578 1 94.56 165 SER B C 1
ATOM 3886 O O . SER B 1 165 ? 5.461 -13.844 -10.18 1 94.56 165 SER B O 1
ATOM 3888 N N . LEU B 1 166 ? 5.176 -11.617 -9.969 1 96.75 166 LEU B N 1
ATOM 3889 C CA . LEU B 1 166 ? 4.613 -11.742 -8.625 1 96.75 166 LEU B CA 1
ATOM 3890 C C . LEU B 1 166 ? 3.102 -11.539 -8.648 1 96.75 166 LEU B C 1
ATOM 3892 O O . LEU B 1 166 ? 2.365 -12.242 -7.957 1 96.75 166 LEU B O 1
ATOM 3896 N N . ALA B 1 167 ? 2.586 -10.734 -9.469 1 97.88 167 ALA B N 1
ATOM 3897 C CA . ALA B 1 167 ? 1.226 -10.211 -9.352 1 97.88 167 ALA B CA 1
ATOM 3898 C C . ALA B 1 167 ? 0.198 -11.266 -9.75 1 97.88 167 ALA B C 1
ATOM 3900 O O . ALA B 1 167 ? -0.975 -11.172 -9.375 1 97.88 167 ALA B O 1
ATOM 3901 N N . PRO B 1 168 ? 0.546 -12.258 -10.594 1 98.12 168 PRO B N 1
ATOM 3902 C CA . PRO B 1 168 ? -0.474 -13.25 -10.938 1 98.12 168 PRO B CA 1
ATOM 3903 C C . PRO B 1 168 ? -1.175 -13.828 -9.711 1 98.12 168 PRO B C 1
ATOM 3905 O O . PRO B 1 168 ? -2.373 -14.109 -9.758 1 98.12 168 PRO B O 1
ATOM 3908 N N . HIS B 1 169 ? -0.442 -14.039 -8.625 1 97.94 169 HIS B N 1
ATOM 3909 C CA . HIS B 1 169 ? -1.03 -14.516 -7.379 1 97.94 169 HIS B CA 1
ATOM 3910 C C . HIS B 1 169 ? -2.127 -13.578 -6.887 1 97.94 169 HIS B C 1
ATOM 3912 O O . HIS B 1 169 ? -3.23 -14.023 -6.562 1 97.94 169 HIS B O 1
ATOM 3918 N N . ASP B 1 170 ? -1.86 -12.367 -6.863 1 98.69 170 ASP B N 1
ATOM 3919 C CA . ASP B 1 170 ? -2.748 -11.352 -6.309 1 98.69 170 ASP B CA 1
ATOM 3920 C C . ASP B 1 170 ? -3.93 -11.086 -7.238 1 98.69 170 ASP B C 1
ATOM 3922 O O . ASP B 1 170 ? -5.062 -10.922 -6.781 1 98.69 170 ASP B O 1
ATOM 3926 N N . VAL B 1 171 ? -3.604 -11.055 -8.523 1 98.62 171 VAL B N 1
ATOM 3927 C CA . VAL B 1 171 ? -4.672 -10.875 -9.5 1 98.62 171 VAL B CA 1
ATOM 3928 C C . VAL B 1 171 ? -5.68 -12.008 -9.383 1 98.62 171 VAL B C 1
ATOM 3930 O O . VAL B 1 171 ? -6.891 -11.773 -9.328 1 98.62 171 VAL B O 1
ATOM 3933 N N . SER B 1 172 ? -5.191 -13.219 -9.32 1 98.88 172 SER B N 1
ATOM 3934 C CA . SER B 1 172 ? -6.055 -14.391 -9.188 1 98.88 172 SER B CA 1
ATOM 3935 C C . SER B 1 172 ? -6.938 -14.297 -7.949 1 98.88 172 SER B C 1
ATOM 3937 O O . SER B 1 172 ? -8.148 -14.523 -8.023 1 98.88 172 SER B O 1
ATOM 3939 N N . LEU B 1 173 ? -6.379 -13.883 -6.824 1 98.81 173 LEU B N 1
ATOM 3940 C CA . LEU B 1 173 ? -7.117 -13.773 -5.57 1 98.81 173 LEU B CA 1
ATOM 3941 C C . LEU B 1 173 ? -8.203 -12.711 -5.676 1 98.81 173 LEU B C 1
ATOM 3943 O O . LEU B 1 173 ? -9.352 -12.945 -5.285 1 98.81 173 LEU B O 1
ATOM 3947 N N . ILE B 1 174 ? -7.855 -11.594 -6.195 1 98.81 174 ILE B N 1
ATOM 3948 C CA . ILE B 1 174 ? -8.773 -10.453 -6.234 1 98.81 174 ILE B CA 1
ATOM 3949 C C . ILE B 1 174 ? -9.922 -10.75 -7.191 1 98.81 174 ILE B C 1
ATOM 3951 O O . ILE B 1 174 ? -11.078 -10.453 -6.891 1 98.81 174 ILE B O 1
ATOM 3955 N N . LEU B 1 175 ? -9.617 -11.367 -8.352 1 98.5 175 LEU B N 1
ATOM 3956 C CA . LEU B 1 175 ? -10.672 -11.742 -9.281 1 98.5 175 LEU B CA 1
ATOM 3957 C C . LEU B 1 175 ? -11.602 -12.781 -8.664 1 98.5 175 LEU B C 1
ATOM 3959 O O . LEU B 1 175 ? -12.82 -12.719 -8.844 1 98.5 175 LEU B O 1
ATOM 3963 N N . MET B 1 176 ? -11.039 -13.734 -7.965 1 98.62 176 MET B N 1
ATOM 3964 C CA . MET B 1 176 ? -11.836 -14.766 -7.309 1 98.62 176 MET B CA 1
ATOM 3965 C C . MET B 1 176 ? -12.781 -14.148 -6.281 1 98.62 176 MET B C 1
ATOM 3967 O O . MET B 1 176 ? -13.969 -14.484 -6.238 1 98.62 176 MET B O 1
ATOM 3971 N N . LEU B 1 177 ? -12.312 -13.188 -5.492 1 98.5 177 LEU B N 1
ATOM 3972 C CA . LEU B 1 177 ? -13.094 -12.633 -4.387 1 98.5 177 LEU B CA 1
ATOM 3973 C C . LEU B 1 177 ? -14.117 -11.633 -4.898 1 98.5 177 LEU B C 1
ATOM 3975 O O . LEU B 1 177 ? -15.227 -11.539 -4.359 1 98.5 177 LEU B O 1
ATOM 3979 N N . THR B 1 178 ? -13.75 -10.875 -5.949 1 97.56 178 THR B N 1
ATOM 3980 C CA . THR B 1 178 ? -14.664 -9.867 -6.473 1 97.56 178 THR B CA 1
ATOM 3981 C C . THR B 1 178 ? -15.648 -10.492 -7.457 1 97.56 178 THR B C 1
ATOM 3983 O O . THR B 1 178 ? -16.734 -9.961 -7.672 1 97.56 178 THR B O 1
ATOM 3986 N N . GLY B 1 179 ? -15.234 -11.555 -8.117 1 96.5 179 GLY B N 1
ATOM 3987 C CA . GLY B 1 179 ? -16.062 -12.227 -9.109 1 96.5 179 GLY B CA 1
ATOM 3988 C C . GLY B 1 179 ? -16.203 -11.438 -10.398 1 96.5 179 GLY B C 1
ATOM 3989 O O . GLY B 1 179 ? -17.172 -11.617 -11.141 1 96.5 179 GLY B O 1
ATOM 3990 N N . ARG B 1 180 ? -15.227 -10.461 -10.594 1 95.38 180 ARG B N 1
ATOM 3991 C CA . ARG B 1 180 ? -15.375 -9.562 -11.742 1 95.38 180 ARG B CA 1
ATOM 3992 C C . ARG B 1 180 ? -14.023 -9.156 -12.305 1 95.38 180 ARG B C 1
ATOM 3994 O O . ARG B 1 180 ? -13.016 -9.172 -11.586 1 95.38 180 ARG B O 1
ATOM 4001 N N . MET B 1 181 ? -14.102 -8.812 -13.609 1 97.06 181 MET B N 1
ATOM 4002 C CA . MET B 1 181 ? -12.938 -8.188 -14.234 1 97.06 181 MET B CA 1
ATOM 4003 C C . MET B 1 181 ? -12.906 -6.695 -13.953 1 97.06 181 MET B C 1
ATOM 4005 O O . MET B 1 181 ? -13.953 -6.035 -13.938 1 97.06 181 MET B O 1
ATOM 4009 N N . PRO B 1 182 ? -11.742 -6.172 -13.695 1 96.81 182 PRO B N 1
ATOM 4010 C CA . PRO B 1 182 ? -11.703 -4.711 -13.586 1 96.81 182 PRO B CA 1
ATOM 4011 C C . PRO B 1 182 ? -12.031 -4.008 -14.898 1 96.81 182 PRO B C 1
ATOM 4013 O O . PRO B 1 182 ? -11.641 -4.477 -15.969 1 96.81 182 PRO B O 1
ATOM 4016 N N . LYS B 1 183 ? -12.727 -2.945 -14.781 1 94.94 183 LYS B N 1
ATOM 4017 C CA . LYS B 1 183 ? -13.07 -2.125 -15.938 1 94.94 183 LYS B CA 1
ATOM 4018 C C . LYS B 1 183 ? -11.883 -1.266 -16.375 1 94.94 183 LYS B C 1
ATOM 4020 O O . LYS B 1 183 ? -11.703 -1.002 -17.562 1 94.94 183 LYS B O 1
ATOM 4025 N N . ARG B 1 184 ? -11.133 -0.797 -15.406 1 94.06 184 ARG B N 1
ATOM 4026 C CA . ARG B 1 184 ? -9.961 0.034 -15.648 1 94.06 184 ARG B CA 1
ATOM 4027 C C . ARG B 1 184 ? -8.805 -0.369 -14.734 1 94.06 184 ARG B C 1
ATOM 4029 O O . ARG B 1 184 ? -9.023 -0.694 -13.562 1 94.06 184 ARG B O 1
ATOM 4036 N N . ILE B 1 185 ? -7.586 -0.33 -15.305 1 95.75 185 ILE B N 1
ATOM 4037 C CA . ILE B 1 185 ? -6.355 -0.6 -14.57 1 95.75 185 ILE B CA 1
ATOM 4038 C C . ILE B 1 185 ? -5.332 0.498 -14.852 1 95.75 185 ILE B C 1
ATOM 4040 O O . ILE B 1 185 ? -5.047 0.803 -16.016 1 95.75 185 ILE B O 1
ATOM 4044 N N . TYR B 1 186 ? -4.898 1.165 -13.859 1 94.31 186 TYR B N 1
ATOM 4045 C CA . TYR B 1 186 ? -3.766 2.072 -13.992 1 94.31 186 TYR B CA 1
ATOM 4046 C C . TYR B 1 186 ? -2.492 1.437 -13.445 1 94.31 186 TYR B C 1
ATOM 4048 O O . TYR B 1 186 ? -2.469 0.947 -12.32 1 94.31 186 TYR B O 1
ATOM 4056 N N . TYR B 1 187 ? -1.511 1.473 -14.305 1 95.94 187 TYR B N 1
ATOM 4057 C CA . TYR B 1 187 ? -0.258 0.803 -13.977 1 95.94 187 TYR B CA 1
ATOM 4058 C C . TYR B 1 187 ? 0.891 1.801 -13.898 1 95.94 187 TYR B C 1
ATOM 4060 O O . TYR B 1 187 ? 1.009 2.686 -14.75 1 95.94 187 TYR B O 1
ATOM 4068 N N . GLN B 1 188 ? 1.667 1.659 -12.82 1 95.31 188 GLN B N 1
ATOM 4069 C CA . GLN B 1 188 ? 2.914 2.4 -12.656 1 95.31 188 GLN B CA 1
ATOM 4070 C C . GLN B 1 188 ? 4.062 1.467 -12.289 1 95.31 188 GLN B C 1
ATOM 4072 O O . GLN B 1 188 ? 3.996 0.754 -11.281 1 95.31 188 GLN B O 1
ATOM 4077 N N . GLY B 1 189 ? 5.094 1.451 -13.117 1 95.06 189 GLY B N 1
ATOM 4078 C CA . GLY B 1 189 ? 6.277 0.646 -12.859 1 95.06 189 GLY B CA 1
ATOM 4079 C C . GLY B 1 189 ? 7.531 1.476 -12.656 1 95.06 189 GLY B C 1
ATOM 4080 O O . GLY B 1 189 ? 7.598 2.627 -13.094 1 95.06 189 GLY B O 1
ATOM 4081 N N . SER B 1 190 ? 8.422 0.937 -11.922 1 94.81 190 SER B N 1
ATOM 4082 C CA . SER B 1 190 ? 9.75 1.516 -11.742 1 94.81 190 SER B CA 1
ATOM 4083 C C . SER B 1 190 ? 10.844 0.489 -12.016 1 94.81 190 SER B C 1
ATOM 4085 O O . SER B 1 190 ? 10.836 -0.603 -11.445 1 94.81 190 SER B O 1
ATOM 4087 N N . SER B 1 191 ? 11.742 0.866 -12.977 1 93.25 191 SER B N 1
ATOM 4088 C CA . SER B 1 191 ? 12.852 0.006 -13.359 1 93.25 191 SER B CA 1
ATOM 4089 C C . SER B 1 191 ? 14.195 0.619 -12.961 1 93.25 191 SER B C 1
ATOM 4091 O O . SER B 1 191 ? 14.773 1.407 -13.711 1 93.25 191 SER B O 1
ATOM 4093 N N . TYR B 1 192 ? 14.734 0.179 -11.852 1 88.12 192 TYR B N 1
ATOM 4094 C CA . TYR B 1 192 ? 15.984 0.753 -11.383 1 88.12 192 TYR B CA 1
ATOM 4095 C C . TYR B 1 192 ? 17.141 -0.229 -11.562 1 88.12 192 TYR B C 1
ATOM 4097 O O . TYR B 1 192 ? 18.203 0.144 -12.039 1 88.12 192 TYR B O 1
ATOM 4105 N N . ILE B 1 193 ? 16.922 -1.416 -11.211 1 89.19 193 ILE B N 1
ATOM 4106 C CA . ILE B 1 193 ? 18 -2.398 -11.195 1 89.19 193 ILE B CA 1
ATOM 4107 C C . ILE B 1 193 ? 18.406 -2.746 -12.625 1 89.19 193 ILE B C 1
ATOM 4109 O O . ILE B 1 193 ? 19.578 -2.666 -12.984 1 89.19 193 ILE B O 1
ATOM 4113 N N . THR B 1 194 ? 17.406 -3.135 -13.383 1 87.62 194 THR B N 1
ATOM 4114 C CA . THR B 1 194 ? 17.609 -3.396 -14.805 1 87.62 194 THR B CA 1
ATOM 4115 C C . THR B 1 194 ? 16.719 -2.498 -15.648 1 87.62 194 THR B C 1
ATOM 4117 O O . THR B 1 194 ? 15.484 -2.547 -15.531 1 87.62 194 THR B O 1
ATOM 4120 N N . LYS B 1 195 ? 17.391 -1.783 -16.547 1 88.38 195 LYS B N 1
ATOM 4121 C CA . LYS B 1 195 ? 16.656 -0.832 -17.375 1 88.38 195 LYS B CA 1
ATOM 4122 C C . LYS B 1 195 ? 15.578 -1.536 -18.203 1 88.38 195 LYS B C 1
ATOM 4124 O O . LYS B 1 195 ? 15.852 -2.551 -18.844 1 88.38 195 LYS B O 1
ATOM 4129 N N . GLY B 1 196 ? 14.383 -1.063 -18.094 1 90.81 196 GLY B N 1
ATOM 4130 C CA . GLY B 1 196 ? 13.289 -1.592 -18.891 1 90.81 196 GLY B CA 1
ATOM 4131 C C . GLY B 1 196 ? 12.555 -2.736 -18.234 1 90.81 196 GLY B C 1
ATOM 4132 O O . GLY B 1 196 ? 11.539 -3.209 -18.734 1 90.81 196 GLY B O 1
ATOM 4133 N N . ILE B 1 197 ? 13.055 -3.158 -17.125 1 93.44 197 ILE B N 1
ATOM 4134 C CA . ILE B 1 197 ? 12.43 -4.23 -16.359 1 93.44 197 ILE B CA 1
ATOM 4135 C C . ILE B 1 197 ? 12 -3.705 -15 1 93.44 197 ILE B C 1
ATOM 4137 O O . ILE B 1 197 ? 12.844 -3.465 -14.125 1 93.44 197 ILE B O 1
ATOM 4141 N N . ASP B 1 198 ? 10.742 -3.633 -14.789 1 95.06 198 ASP B N 1
ATOM 4142 C CA . ASP B 1 198 ? 10.227 -3.047 -13.555 1 95.06 198 ASP B CA 1
ATOM 4143 C C . ASP B 1 198 ? 10.57 -3.916 -12.344 1 95.06 198 ASP B C 1
ATOM 4145 O O . ASP B 1 198 ? 10.352 -5.129 -12.367 1 95.06 198 ASP B O 1
ATOM 4149 N N . ASP B 1 199 ? 11.109 -3.256 -11.273 1 94.5 199 ASP B N 1
ATOM 4150 C CA . ASP B 1 199 ? 11.406 -3.904 -10 1 94.5 199 ASP B CA 1
ATOM 4151 C C . ASP B 1 199 ? 10.289 -3.66 -8.984 1 94.5 199 ASP B C 1
ATOM 4153 O O . ASP B 1 199 ? 10.188 -4.371 -7.988 1 94.5 199 ASP B O 1
ATOM 4157 N N . ILE B 1 200 ? 9.648 -2.574 -9.195 1 97.06 200 ILE B N 1
ATOM 4158 C CA . ILE B 1 200 ? 8.523 -2.15 -8.375 1 97.06 200 ILE B CA 1
ATOM 4159 C C . ILE B 1 200 ? 7.324 -1.817 -9.266 1 97.06 200 ILE B C 1
ATOM 4161 O O . ILE B 1 200 ? 7.48 -1.2 -10.32 1 97.06 200 ILE B O 1
ATOM 4165 N N . ALA B 1 201 ? 6.156 -2.246 -8.859 1 97.25 201 ALA B N 1
ATOM 4166 C CA . ALA B 1 201 ? 4.969 -1.957 -9.656 1 97.25 201 ALA B CA 1
ATOM 4167 C C . ALA B 1 201 ? 3.748 -1.738 -8.766 1 97.25 201 ALA B C 1
ATOM 4169 O O . ALA B 1 201 ? 3.572 -2.432 -7.758 1 97.25 201 ALA B O 1
ATOM 4170 N N . LEU B 1 202 ? 2.947 -0.746 -9.125 1 98.12 202 LEU B N 1
ATOM 4171 C CA . LEU B 1 202 ? 1.646 -0.451 -8.539 1 98.12 202 LEU B CA 1
ATOM 4172 C C . LEU B 1 202 ? 0.555 -0.45 -9.602 1 98.12 202 LEU B C 1
ATOM 4174 O O . LEU B 1 202 ? 0.706 0.178 -10.648 1 98.12 202 LEU B O 1
ATOM 4178 N N . ALA B 1 203 ? -0.49 -1.176 -9.328 1 97.81 203 ALA B N 1
ATOM 4179 C CA . ALA B 1 203 ? -1.649 -1.122 -10.219 1 97.81 203 ALA B CA 1
ATOM 4180 C C . ALA B 1 203 ? -2.924 -0.814 -9.438 1 97.81 203 ALA B C 1
ATOM 4182 O O . ALA B 1 203 ? -3.227 -1.481 -8.445 1 97.81 203 ALA B O 1
ATOM 4183 N N . SER B 1 204 ? -3.652 0.199 -9.828 1 96.94 204 SER B N 1
ATOM 4184 C CA . SER B 1 204 ? -4.98 0.472 -9.289 1 96.94 204 SER B CA 1
ATOM 4185 C C . SER B 1 204 ? -6.062 -0.214 -10.117 1 96.94 204 SER B C 1
ATOM 4187 O O . SER B 1 204 ? -5.988 -0.236 -11.352 1 96.94 204 SER B O 1
ATOM 4189 N N . LEU B 1 205 ? -7.027 -0.775 -9.477 1 97.25 205 LEU B N 1
ATOM 4190 C CA . LEU B 1 205 ? -8.109 -1.515 -10.125 1 97.25 205 LEU B CA 1
ATOM 4191 C C . LEU B 1 205 ? -9.453 -0.849 -9.867 1 97.25 205 LEU B C 1
ATOM 4193 O O . LEU B 1 205 ? -9.781 -0.527 -8.719 1 97.25 205 LEU B O 1
ATOM 4197 N N . GLU B 1 206 ? -10.203 -0.65 -10.906 1 96.19 206 GLU B N 1
ATOM 4198 C CA . GLU B 1 206 ? -11.578 -0.162 -10.82 1 96.19 206 GLU B CA 1
ATOM 4199 C C . GLU B 1 206 ? -12.57 -1.188 -11.367 1 96.19 206 GLU B C 1
ATOM 4201 O O . GLU B 1 206 ? -12.461 -1.606 -12.516 1 96.19 206 GLU B O 1
ATOM 4206 N N . PHE B 1 207 ? -13.484 -1.573 -10.562 1 96.38 207 PHE B N 1
ATOM 4207 C CA . PHE B 1 207 ? -14.508 -2.516 -10.992 1 96.38 207 PHE B CA 1
ATOM 4208 C C . PHE B 1 207 ? -15.82 -1.793 -11.273 1 96.38 207 PHE B C 1
ATOM 4210 O O . PHE B 1 207 ? -16.031 -0.672 -10.805 1 96.38 207 PHE B O 1
ATOM 4217 N N . ASP B 1 208 ? -16.734 -2.334 -12.008 1 92.5 208 ASP B N 1
ATOM 4218 C CA . ASP B 1 208 ? -17.938 -1.686 -12.484 1 92.5 208 ASP B CA 1
ATOM 4219 C C . ASP B 1 208 ? -18.953 -1.504 -11.359 1 92.5 208 ASP B C 1
ATOM 4221 O O . ASP B 1 208 ? -19.828 -0.636 -11.43 1 92.5 208 ASP B O 1
ATOM 4225 N N . ASN B 1 209 ? -18.828 -2.234 -10.32 1 92.25 209 ASN B N 1
ATOM 4226 C CA . ASN B 1 209 ? -19.812 -2.158 -9.25 1 92.25 209 ASN B CA 1
ATOM 4227 C C . ASN B 1 209 ? -19.328 -1.259 -8.109 1 92.25 209 ASN B C 1
ATOM 4229 O O . ASN B 1 209 ? -19.859 -1.317 -7 1 92.25 209 ASN B O 1
ATOM 4233 N N . GLY B 1 210 ? -18.266 -0.549 -8.359 1 93 210 GLY B N 1
ATOM 4234 C CA . GLY B 1 210 ? -17.844 0.432 -7.379 1 93 210 GLY B CA 1
ATOM 4235 C C . GLY B 1 210 ? -16.656 -0.033 -6.551 1 93 210 GLY B C 1
ATOM 4236 O O . GLY B 1 210 ? -15.992 0.774 -5.898 1 93 210 GLY B O 1
ATOM 4237 N N . ILE B 1 211 ? -16.328 -1.366 -6.562 1 96.88 211 ILE B N 1
ATOM 4238 C CA . ILE B 1 211 ? -15.172 -1.879 -5.852 1 96.88 211 ILE B CA 1
ATOM 4239 C C . ILE B 1 211 ? -13.898 -1.247 -6.418 1 96.88 211 ILE B C 1
ATOM 4241 O O . ILE B 1 211 ? -13.766 -1.087 -7.633 1 96.88 211 ILE B O 1
ATOM 4245 N N . ARG B 1 212 ? -13.062 -0.797 -5.535 1 97.75 212 ARG B N 1
ATOM 4246 C CA . ARG B 1 212 ? -11.727 -0.338 -5.895 1 97.75 212 ARG B CA 1
ATOM 4247 C C . ARG B 1 212 ? -10.648 -1.203 -5.238 1 97.75 212 ARG B C 1
ATOM 4249 O O . ARG B 1 212 ? -10.93 -1.923 -4.277 1 97.75 212 ARG B O 1
ATOM 4256 N N . GLY B 1 213 ? -9.516 -1.205 -5.73 1 98.06 213 GLY B N 1
ATOM 4257 C CA . GLY B 1 213 ? -8.406 -1.938 -5.141 1 98.06 213 GLY B CA 1
ATOM 4258 C C . GLY B 1 213 ? -7.059 -1.579 -5.75 1 98.06 213 GLY B C 1
ATOM 4259 O O . GLY B 1 213 ? -6.984 -0.756 -6.664 1 98.06 213 GLY B O 1
ATOM 4260 N N . HIS B 1 214 ? -6.004 -2.131 -5.195 1 98.75 214 HIS B N 1
ATOM 4261 C CA . HIS B 1 214 ? -4.691 -1.995 -5.82 1 98.75 214 HIS B CA 1
ATOM 4262 C C . HIS B 1 214 ? -3.795 -3.182 -5.484 1 98.75 214 HIS B C 1
ATOM 4264 O O . HIS B 1 214 ? -4.066 -3.922 -4.535 1 98.75 214 HIS B O 1
ATOM 4270 N N . ILE B 1 215 ? -2.852 -3.361 -6.316 1 98.81 215 ILE B N 1
ATOM 4271 C CA . ILE B 1 215 ? -1.812 -4.367 -6.141 1 98.81 215 ILE B CA 1
ATOM 4272 C C . ILE B 1 215 ? -0.44 -3.697 -6.137 1 98.81 215 ILE B C 1
ATOM 4274 O O . ILE B 1 215 ? -0.12 -2.918 -7.035 1 98.81 215 ILE B O 1
ATOM 4278 N N . PHE B 1 216 ? 0.302 -3.943 -5.09 1 98.88 216 PHE B N 1
ATOM 4279 C CA . PHE B 1 216 ? 1.653 -3.408 -4.961 1 98.88 216 PHE B CA 1
ATOM 4280 C C . PHE B 1 216 ? 2.67 -4.535 -4.824 1 98.88 216 PHE B C 1
ATOM 4282 O O . PHE B 1 216 ? 2.633 -5.301 -3.861 1 98.88 216 PHE B O 1
ATOM 4289 N N . VAL B 1 217 ? 3.592 -4.637 -5.844 1 98.38 217 VAL B N 1
ATOM 4290 C CA . VAL B 1 217 ? 4.574 -5.715 -5.855 1 98.38 217 VAL B CA 1
ATOM 4291 C C . VAL B 1 217 ? 5.977 -5.133 -6.023 1 98.38 217 VAL B C 1
ATOM 4293 O O . VAL B 1 217 ? 6.164 -4.145 -6.734 1 98.38 217 VAL B O 1
ATOM 4296 N N . SER B 1 218 ? 6.965 -5.793 -5.355 1 97.5 218 SER B N 1
ATOM 4297 C CA . SER B 1 218 ? 8.344 -5.324 -5.461 1 97.5 218 SER B CA 1
ATOM 4298 C C . SER B 1 218 ? 9.328 -6.418 -5.066 1 97.5 218 SER B C 1
ATOM 4300 O O . SER B 1 218 ? 9.094 -7.16 -4.109 1 97.5 218 SER B O 1
ATOM 4302 N N . TRP B 1 219 ? 10.453 -6.508 -5.855 1 94.12 219 TRP B N 1
ATOM 4303 C CA . TRP B 1 219 ? 11.594 -7.32 -5.453 1 94.12 219 TRP B CA 1
ATOM 4304 C C . TRP B 1 219 ? 12.586 -6.5 -4.637 1 94.12 219 TRP B C 1
ATOM 4306 O O . TRP B 1 219 ? 13.617 -7.016 -4.203 1 94.12 219 TRP B O 1
ATOM 4316 N N . TRP B 1 220 ? 12.367 -5.258 -4.516 1 93.56 220 TRP B N 1
ATOM 4317 C CA . TRP B 1 220 ? 13.289 -4.328 -3.865 1 93.56 220 TRP B CA 1
ATOM 4318 C C . TRP B 1 220 ? 12.562 -3.482 -2.824 1 93.56 220 TRP B C 1
ATOM 4320 O O . TRP B 1 220 ? 12.227 -2.324 -3.08 1 93.56 220 TRP B O 1
ATOM 4330 N N . HIS B 1 221 ? 12.438 -4.055 -1.696 1 96.94 221 HIS B N 1
ATOM 4331 C CA . HIS B 1 221 ? 11.672 -3.486 -0.59 1 96.94 221 HIS B CA 1
ATOM 4332 C C . HIS B 1 221 ? 12.32 -3.811 0.75 1 96.94 221 HIS B C 1
ATOM 4334 O O . HIS B 1 221 ? 12.977 -4.848 0.896 1 96.94 221 HIS B O 1
ATOM 4340 N N . PRO B 1 222 ? 12.156 -2.965 1.728 1 97.25 222 PRO B N 1
ATOM 4341 C CA . PRO B 1 222 ? 12.914 -3.117 2.975 1 97.25 222 PRO B CA 1
ATOM 4342 C C . PRO B 1 222 ? 12.578 -4.414 3.711 1 97.25 222 PRO B C 1
ATOM 4344 O O . PRO B 1 222 ? 13.461 -5.016 4.336 1 97.25 222 PRO B O 1
ATOM 4347 N N . TYR B 1 223 ? 11.367 -4.801 3.699 1 96.75 223 TYR B N 1
ATOM 4348 C CA . TYR B 1 223 ? 10.938 -5.984 4.434 1 96.75 223 TYR B CA 1
ATOM 4349 C C . TYR B 1 223 ? 9.977 -6.824 3.6 1 96.75 223 TYR B C 1
ATOM 4351 O O . TYR B 1 223 ? 9.508 -6.383 2.549 1 96.75 223 TYR B O 1
ATOM 4359 N N . LYS B 1 224 ? 9.773 -8.031 4.055 1 96.81 224 LYS B N 1
ATOM 4360 C CA . LYS B 1 224 ? 8.852 -8.93 3.375 1 96.81 224 LYS B CA 1
ATOM 4361 C C . LYS B 1 224 ? 7.414 -8.695 3.832 1 96.81 224 LYS B C 1
ATOM 4363 O O . LYS B 1 224 ? 7.152 -8.547 5.027 1 96.81 224 LYS B O 1
ATOM 4368 N N . GLU B 1 225 ? 6.531 -8.562 2.928 1 97.75 225 GLU B N 1
ATOM 4369 C CA . GLU B 1 225 ? 5.094 -8.516 3.162 1 97.75 225 GLU B CA 1
ATOM 4370 C C . GLU B 1 225 ? 4.332 -9.281 2.082 1 97.75 225 GLU B C 1
ATOM 4372 O O . GLU B 1 225 ? 4.602 -9.117 0.89 1 97.75 225 GLU B O 1
ATOM 4377 N N . GLN B 1 226 ? 3.527 -10.141 2.428 1 98.38 226 GLN B N 1
ATOM 4378 C CA . GLN B 1 226 ? 2.576 -10.867 1.593 1 98.38 226 GLN B CA 1
ATOM 4379 C C . GLN B 1 226 ? 1.188 -10.891 2.227 1 98.38 226 GLN B C 1
ATOM 4381 O O . GLN B 1 226 ? 0.857 -11.805 2.982 1 98.38 226 GLN B O 1
ATOM 4386 N N . LYS B 1 227 ? 0.447 -9.867 1.774 1 98.38 227 LYS B N 1
ATOM 4387 C CA . LYS B 1 227 ? -0.789 -9.57 2.492 1 98.38 227 LYS B CA 1
ATOM 4388 C C . LYS B 1 227 ? -1.913 -9.211 1.526 1 98.38 227 LYS B C 1
ATOM 4390 O O . LYS B 1 227 ? -1.683 -8.531 0.524 1 98.38 227 LYS B O 1
ATOM 4395 N N . LEU B 1 228 ? -3.113 -9.695 1.81 1 98.94 228 LEU B N 1
ATOM 4396 C CA . LEU B 1 228 ? -4.355 -9.297 1.156 1 98.94 228 LEU B CA 1
ATOM 4397 C C . LEU B 1 228 ? -5.34 -8.719 2.166 1 98.94 228 LEU B C 1
ATOM 4399 O O . LEU B 1 228 ? -5.691 -9.375 3.148 1 98.94 228 LEU B O 1
ATOM 4403 N N . VAL B 1 229 ? -5.746 -7.504 1.942 1 98.94 229 VAL B N 1
ATOM 4404 C CA . VAL B 1 229 ? -6.699 -6.82 2.809 1 98.94 229 VAL B CA 1
ATOM 4405 C C . VAL B 1 229 ? -8.023 -6.633 2.076 1 98.94 229 VAL B C 1
ATOM 4407 O O . VAL B 1 229 ? -8.062 -6.07 0.98 1 98.94 229 VAL B O 1
ATOM 4410 N N . THR B 1 230 ? -9.055 -7.137 2.65 1 98.81 230 THR B N 1
ATOM 4411 C CA . THR B 1 230 ? -10.398 -6.977 2.107 1 98.81 230 THR B CA 1
ATOM 4412 C C . THR B 1 230 ? -11.273 -6.156 3.055 1 98.81 230 THR B C 1
ATOM 4414 O O . THR B 1 230 ? -11.57 -6.594 4.168 1 98.81 230 THR B O 1
ATOM 4417 N N . ILE B 1 231 ? -11.648 -4.992 2.58 1 98.12 231 ILE B N 1
ATOM 4418 C CA . ILE B 1 231 ? -12.461 -4.07 3.367 1 98.12 231 ILE B CA 1
ATOM 4419 C C . ILE B 1 231 ? -13.922 -4.156 2.922 1 98.12 231 ILE B C 1
ATOM 4421 O O . ILE B 1 231 ? -14.242 -3.857 1.77 1 98.12 231 ILE B O 1
ATOM 4425 N N . GLY B 1 232 ? -14.742 -4.566 3.857 1 96.38 232 GLY B N 1
ATOM 4426 C CA . GLY B 1 232 ? -16.172 -4.668 3.572 1 96.38 232 GLY B CA 1
ATOM 4427 C C . GLY B 1 232 ? -17 -3.672 4.352 1 96.38 232 GLY B C 1
ATOM 4428 O O . GLY B 1 232 ? -16.484 -2.922 5.18 1 96.38 232 GLY B O 1
ATOM 4429 N N . SER B 1 233 ? -18.281 -3.639 4.098 1 93.25 233 SER B N 1
ATOM 4430 C CA . SER B 1 233 ? -19.234 -2.695 4.695 1 93.25 233 SER B CA 1
ATOM 4431 C C . SER B 1 233 ? -19.516 -3.051 6.148 1 93.25 233 SER B C 1
ATOM 4433 O O . SER B 1 233 ? -20.016 -2.219 6.91 1 93.25 233 SER B O 1
ATOM 4435 N N . LYS B 1 234 ? -19.188 -4.301 6.582 1 93.88 234 LYS B N 1
ATOM 4436 C CA . LYS B 1 234 ? -19.531 -4.73 7.934 1 93.88 234 LYS B CA 1
ATOM 4437 C C . LYS B 1 234 ? -18.312 -5.238 8.68 1 93.88 234 LYS B C 1
ATOM 4439 O O . LYS B 1 234 ? -18.422 -5.785 9.781 1 93.88 234 LYS B O 1
ATOM 4444 N N . GLY B 1 235 ? -17.219 -5.062 8.094 1 96.12 235 GLY B N 1
ATOM 4445 C CA . GLY B 1 235 ? -15.977 -5.547 8.68 1 96.12 235 GLY B CA 1
ATOM 4446 C C . GLY B 1 235 ? -14.859 -5.719 7.668 1 96.12 235 GLY B C 1
ATOM 4447 O O . GLY B 1 235 ? -15.031 -5.398 6.488 1 96.12 235 GLY B O 1
ATOM 4448 N N . MET B 1 236 ? -13.727 -6.211 8.141 1 98.31 236 MET B N 1
ATOM 4449 C CA . MET B 1 236 ? -12.555 -6.367 7.281 1 98.31 236 MET B CA 1
ATOM 4450 C C . MET B 1 236 ? -11.836 -7.68 7.574 1 98.31 236 MET B C 1
ATOM 4452 O O . MET B 1 236 ? -11.797 -8.125 8.719 1 98.31 236 MET B O 1
ATOM 4456 N N . LEU B 1 237 ? -11.289 -8.273 6.566 1 98.81 237 LEU B N 1
ATOM 4457 C CA . LEU B 1 237 ? -10.5 -9.5 6.688 1 98.81 237 LEU B CA 1
ATOM 4458 C C . LEU B 1 237 ? -9.109 -9.305 6.098 1 98.81 237 LEU B C 1
ATOM 4460 O O . LEU B 1 237 ? -8.953 -8.68 5.051 1 98.81 237 LEU B O 1
ATOM 4464 N N . ILE B 1 238 ? -8.109 -9.898 6.781 1 98.88 238 ILE B N 1
ATOM 4465 C CA . ILE B 1 238 ? -6.73 -9.844 6.309 1 98.88 238 ILE B CA 1
ATOM 4466 C C . ILE B 1 238 ? -6.164 -11.25 6.207 1 98.88 238 ILE B C 1
ATOM 4468 O O . ILE B 1 238 ? -6.203 -12.016 7.18 1 98.88 238 ILE B O 1
ATOM 4472 N N . PHE B 1 239 ? -5.754 -11.57 5.051 1 98.94 239 PHE B N 1
ATOM 4473 C CA . PHE B 1 239 ? -4.859 -12.703 4.871 1 98.94 239 PHE B CA 1
ATOM 4474 C C . PHE B 1 239 ? -3.402 -12.25 4.895 1 98.94 239 PHE B C 1
ATOM 4476 O O . PHE B 1 239 ? -2.979 -11.469 4.047 1 98.94 239 PHE B O 1
ATOM 4483 N N . ASP B 1 240 ? -2.637 -12.695 5.871 1 98.69 240 ASP B N 1
ATOM 4484 C CA . ASP B 1 240 ? -1.224 -12.359 6.008 1 98.69 240 ASP B CA 1
ATOM 4485 C C . ASP B 1 240 ? -0.356 -13.617 6.016 1 98.69 240 ASP B C 1
ATOM 4487 O O . ASP B 1 240 ? -0.206 -14.266 7.047 1 98.69 240 ASP B O 1
ATOM 4491 N N . ASP B 1 241 ? 0.3 -13.828 4.902 1 98.06 241 ASP B N 1
ATOM 4492 C CA . ASP B 1 241 ? 1.001 -15.094 4.695 1 98.06 241 ASP B CA 1
ATOM 4493 C C . ASP B 1 241 ? 2.352 -15.094 5.41 1 98.06 241 ASP B C 1
ATOM 4495 O O . ASP B 1 241 ? 3.037 -16.125 5.445 1 98.06 241 ASP B O 1
ATOM 4499 N N . THR B 1 242 ? 2.738 -14.008 5.992 1 97.25 242 THR B N 1
ATOM 4500 C CA . THR B 1 242 ? 4.023 -13.93 6.676 1 97.25 242 THR B CA 1
ATOM 4501 C C . THR B 1 242 ? 3.863 -14.195 8.164 1 97.25 242 THR B C 1
ATOM 4503 O O . THR B 1 242 ? 4.848 -14.242 8.906 1 97.25 242 THR B O 1
ATOM 4506 N N . THR B 1 243 ? 2.633 -14.383 8.594 1 97.12 243 THR B N 1
ATOM 4507 C CA . THR B 1 243 ? 2.383 -14.641 10.008 1 97.12 243 THR B CA 1
ATOM 4508 C C . THR B 1 243 ? 2.035 -16.109 10.25 1 97.12 243 THR B C 1
ATOM 4510 O O . THR B 1 243 ? 1.717 -16.828 9.305 1 97.12 243 THR B O 1
ATOM 4513 N N . GLU B 1 244 ? 2.074 -16.453 11.477 1 95.88 244 GLU B N 1
ATOM 4514 C CA . GLU B 1 244 ? 1.704 -17.812 11.852 1 95.88 244 GLU B CA 1
ATOM 4515 C C . GLU B 1 244 ? 0.201 -18.031 11.711 1 95.88 244 GLU B C 1
ATOM 4517 O O . GLU B 1 244 ? -0.235 -19.047 11.156 1 95.88 244 GLU B O 1
ATOM 4522 N N . GLU B 1 245 ? -0.646 -17.094 12.133 1 96.62 245 GLU B N 1
ATOM 4523 C CA . GLU B 1 245 ? -2.094 -17.266 12.195 1 96.62 245 GLU B CA 1
ATOM 4524 C C . GLU B 1 245 ? -2.727 -17.125 10.812 1 96.62 245 GLU B C 1
ATOM 4526 O O . GLU B 1 245 ? -3.783 -17.688 10.547 1 96.62 245 GLU B O 1
ATOM 4531 N N . LYS B 1 246 ? -2.213 -16.312 9.93 1 98.44 246 LYS B N 1
ATOM 4532 C CA . LYS B 1 246 ? -2.502 -16.172 8.5 1 98.44 246 LYS B CA 1
ATOM 4533 C C . LYS B 1 246 ? -3.746 -15.312 8.281 1 98.44 246 LYS B C 1
ATOM 4535 O O . LYS B 1 246 ? -3.818 -14.555 7.309 1 98.44 246 LYS B O 1
ATOM 4540 N N . LEU B 1 247 ? -4.852 -15.484 9.109 1 98.81 247 LEU B N 1
ATOM 4541 C CA . LEU B 1 247 ? -6.141 -14.867 8.812 1 98.81 247 LEU B CA 1
ATOM 4542 C C . LEU B 1 247 ? -6.668 -14.094 10.008 1 98.81 247 LEU B C 1
ATOM 4544 O O . LEU B 1 247 ? -6.719 -14.625 11.125 1 98.81 247 LEU B O 1
ATOM 4548 N N . PHE B 1 248 ? -7.098 -12.844 9.781 1 98.88 248 PHE B N 1
ATOM 4549 C CA . PHE B 1 248 ? -7.52 -11.945 10.844 1 98.88 248 PHE B CA 1
ATOM 4550 C C . PHE B 1 248 ? -8.82 -11.234 10.469 1 98.88 248 PHE B C 1
ATOM 4552 O O . PHE B 1 248 ? -8.992 -10.812 9.328 1 98.88 248 PHE B O 1
ATOM 4559 N N . LEU B 1 249 ? -9.703 -11.125 11.414 1 98.75 249 LEU B N 1
ATOM 4560 C CA . LEU B 1 249 ? -10.945 -10.383 11.273 1 98.75 249 LEU B CA 1
ATOM 4561 C C . LEU B 1 249 ? -10.914 -9.102 12.094 1 98.75 249 LEU B C 1
ATOM 4563 O O . LEU B 1 249 ? -10.516 -9.117 13.266 1 98.75 249 LEU B O 1
ATOM 4567 N N . TYR B 1 250 ? -11.227 -8.023 11.508 1 98.38 250 TYR B N 1
ATOM 4568 C CA . TYR B 1 250 ? -11.469 -6.746 12.172 1 98.38 250 TYR B CA 1
ATOM 4569 C C . TYR B 1 250 ? -12.93 -6.336 12.055 1 98.38 250 TYR B C 1
ATOM 4571 O O . TYR B 1 250 ? -13.328 -5.727 11.062 1 98.38 250 TYR B O 1
ATOM 4579 N N . PRO B 1 251 ? -13.688 -6.641 13.047 1 97.12 251 PRO B N 1
ATOM 4580 C CA . PRO B 1 251 ? -15.133 -6.418 12.938 1 97.12 251 PRO B CA 1
ATOM 4581 C C . PRO B 1 251 ? -15.539 -4.996 13.312 1 97.12 251 PRO B C 1
ATOM 4583 O O . PRO B 1 251 ? -16.516 -4.801 14.031 1 97.12 251 PRO B O 1
ATOM 4586 N N . HIS B 1 252 ? -14.766 -4.004 12.773 1 94.25 252 HIS B N 1
ATOM 4587 C CA . HIS B 1 252 ? -15.141 -2.607 12.969 1 94.25 252 HIS B CA 1
ATOM 4588 C C . HIS B 1 252 ? -16.5 -2.314 12.352 1 94.25 252 HIS B C 1
ATOM 4590 O O . HIS B 1 252 ? -16.906 -2.977 11.391 1 94.25 252 HIS B O 1
ATOM 4596 N N . LYS B 1 253 ? -17.281 -1.33 12.898 1 88.56 253 LYS B N 1
ATOM 4597 C CA . LYS B 1 253 ? -18.594 -0.921 12.383 1 88.56 253 LYS B CA 1
ATOM 4598 C C . LYS B 1 253 ? -18.703 0.599 12.305 1 88.56 253 LYS B C 1
ATOM 4600 O O . LYS B 1 253 ? -17.984 1.313 13.008 1 88.56 253 LYS B O 1
ATOM 4605 N N . VAL B 1 254 ? -19.422 1 11.328 1 88.12 254 VAL B N 1
ATOM 4606 C CA . VAL B 1 254 ? -19.812 2.404 11.281 1 88.12 254 VAL B CA 1
ATOM 4607 C C . VAL B 1 254 ? -21.234 2.562 11.812 1 88.12 254 VAL B C 1
ATOM 4609 O O . VAL B 1 254 ? -22.141 1.852 11.375 1 88.12 254 VAL B O 1
ATOM 4612 N N . GLU B 1 255 ? -21.359 3.381 12.758 1 87.31 255 GLU B N 1
ATOM 4613 C CA . GLU B 1 255 ? -22.688 3.715 13.281 1 87.31 255 GLU B CA 1
ATOM 4614 C C . GLU B 1 255 ? -23.047 5.168 12.984 1 87.31 255 GLU B C 1
ATOM 4616 O O . GLU B 1 255 ? -22.172 6.035 12.953 1 87.31 255 GLU B O 1
ATOM 4621 N N . TRP B 1 256 ? -24.25 5.34 12.672 1 86.5 256 TRP B N 1
ATOM 4622 C CA . TRP B 1 256 ? -24.719 6.691 12.383 1 86.5 256 TRP B CA 1
ATOM 4623 C C . TRP B 1 256 ? -25.453 7.285 13.578 1 86.5 256 TRP B C 1
ATOM 4625 O O . TRP B 1 256 ? -26.359 6.652 14.133 1 86.5 256 TRP B O 1
ATOM 4635 N N . ASN B 1 257 ? -24.906 8.312 14.047 1 86.44 257 ASN B N 1
ATOM 4636 C CA . ASN B 1 257 ? -25.547 9.078 15.117 1 86.44 257 ASN B CA 1
ATOM 4637 C C . ASN B 1 257 ? -25.969 10.469 14.648 1 86.44 257 ASN B C 1
ATOM 4639 O O . ASN B 1 257 ? -25.109 11.344 14.445 1 86.44 257 ASN B O 1
ATOM 4643 N N . ASN B 1 258 ? -27.219 10.719 14.484 1 86.44 258 ASN B N 1
ATOM 4644 C CA . ASN B 1 258 ? -27.766 12 14.062 1 86.44 258 ASN B CA 1
ATOM 4645 C C . ASN B 1 258 ? -27.125 12.477 12.758 1 86.44 258 ASN B C 1
ATOM 4647 O O . ASN B 1 258 ? -26.656 13.609 12.664 1 86.44 258 ASN B O 1
ATOM 4651 N N . GLY B 1 259 ? -26.953 11.539 11.891 1 82.31 259 GLY B N 1
ATOM 4652 C CA . GLY B 1 259 ? -26.5 11.867 10.547 1 82.31 259 GLY B CA 1
ATOM 4653 C C . GLY B 1 259 ? -24.984 11.93 10.43 1 82.31 259 GLY B C 1
ATOM 4654 O O . GLY B 1 259 ? -24.453 12.195 9.352 1 82.31 259 GLY B O 1
ATOM 4655 N N . ILE B 1 260 ? -24.312 11.688 11.57 1 85.69 260 ILE B N 1
ATOM 4656 C CA . ILE B 1 260 ? -22.859 11.719 11.562 1 85.69 260 ILE B CA 1
ATOM 4657 C C . ILE B 1 260 ? -22.312 10.297 11.727 1 85.69 260 ILE B C 1
ATOM 4659 O O . ILE B 1 260 ? -22.672 9.594 12.672 1 85.69 260 ILE B O 1
ATOM 4663 N N . PRO B 1 261 ? -21.531 9.875 10.781 1 88.31 261 PRO B N 1
ATOM 4664 C CA . PRO B 1 261 ? -20.953 8.539 10.922 1 88.31 261 PRO B CA 1
ATOM 4665 C C . PRO B 1 261 ? -19.859 8.477 11.984 1 88.31 261 PRO B C 1
ATOM 4667 O O . PRO B 1 261 ? -19 9.367 12.055 1 88.31 261 PRO B O 1
ATOM 4670 N N . VAL B 1 262 ? -20.031 7.477 12.812 1 88.75 262 VAL B N 1
ATOM 4671 C CA . VAL B 1 262 ? -19.062 7.254 13.867 1 88.75 262 VAL B CA 1
ATOM 4672 C C . VAL B 1 262 ? -18.469 5.848 13.742 1 88.75 262 VAL B C 1
ATOM 4674 O O . VAL B 1 262 ? -19.219 4.867 13.664 1 88.75 262 VAL B O 1
ATOM 4677 N N . ALA B 1 263 ? -17.188 5.781 13.773 1 88.62 263 ALA B N 1
ATOM 4678 C CA . ALA B 1 263 ? -16.531 4.48 13.695 1 88.62 263 ALA B CA 1
ATOM 4679 C C . ALA B 1 263 ? -16.484 3.809 15.062 1 88.62 263 ALA B C 1
ATOM 4681 O O . ALA B 1 263 ? -16.125 4.438 16.062 1 88.62 263 ALA B O 1
ATOM 4682 N N . LYS B 1 264 ? -16.906 2.682 15.125 1 90.44 264 LYS B N 1
ATOM 4683 C CA . LYS B 1 264 ? -16.766 1.85 16.312 1 90.44 264 LYS B CA 1
ATOM 4684 C C . LYS B 1 264 ? -15.648 0.827 16.156 1 90.44 264 LYS B C 1
ATOM 4686 O O . LYS B 1 264 ? -15.82 -0.183 15.461 1 90.44 264 LYS B O 1
ATOM 4691 N N . LYS B 1 265 ? -14.602 1.059 16.797 1 93 265 LYS B N 1
ATOM 4692 C CA . LYS B 1 265 ? -13.453 0.164 16.734 1 93 265 LYS B CA 1
ATOM 4693 C C . LYS B 1 265 ? -13.672 -1.08 17.578 1 93 265 LYS B C 1
ATOM 4695 O O . LYS B 1 265 ? -14.188 -0.988 18.703 1 93 265 LYS B O 1
ATOM 4700 N N . GLU B 1 266 ? -13.359 -2.166 17 1 94.38 266 GLU B N 1
ATOM 4701 C CA . GLU B 1 266 ? -13.43 -3.443 17.703 1 94.38 266 GLU B CA 1
ATOM 4702 C C . GLU B 1 266 ? -12.078 -4.152 17.703 1 94.38 266 GLU B C 1
ATOM 4704 O O . GLU B 1 266 ? -11.172 -3.768 16.969 1 94.38 266 GLU B O 1
ATOM 4709 N N . GLU B 1 267 ? -12.008 -5.125 18.516 1 95.62 267 GLU B N 1
ATOM 4710 C CA . GLU B 1 267 ? -10.75 -5.852 18.641 1 95.62 267 GLU B CA 1
ATOM 4711 C C . GLU B 1 267 ? -10.57 -6.848 17.5 1 95.62 267 GLU B C 1
ATOM 4713 O O . GLU B 1 267 ? -11.531 -7.492 17.062 1 95.62 267 GLU B O 1
ATOM 4718 N N . MET B 1 268 ? -9.328 -6.93 17.109 1 97.56 268 MET B N 1
ATOM 4719 C CA . MET B 1 268 ? -8.969 -7.906 16.094 1 97.56 268 MET B CA 1
ATOM 4720 C C . MET B 1 268 ? -9.195 -9.328 16.578 1 97.56 268 MET B C 1
ATOM 4722 O O . MET B 1 268 ? -8.898 -9.641 17.734 1 97.56 268 MET B O 1
ATOM 4726 N N . GLN B 1 269 ? -9.68 -10.25 15.703 1 98.56 269 GLN B N 1
ATOM 4727 C CA . GLN B 1 269 ? -9.875 -11.664 16 1 98.56 269 GLN B CA 1
ATOM 4728 C C . GLN B 1 269 ? -9.062 -12.539 15.055 1 98.56 269 GLN B C 1
ATOM 4730 O O . GLN B 1 269 ? -9.055 -12.312 13.844 1 98.56 269 GLN B O 1
ATOM 4735 N N . VAL B 1 270 ? -8.352 -13.453 15.68 1 98.56 270 VAL B N 1
ATOM 4736 C CA . VAL B 1 270 ? -7.668 -14.453 14.867 1 98.56 270 VAL B CA 1
ATOM 4737 C C . VAL B 1 270 ? -8.656 -15.523 14.414 1 98.56 270 VAL B C 1
ATOM 4739 O O . VAL B 1 270 ? -9.398 -16.078 15.234 1 98.56 270 VAL B O 1
ATOM 4742 N N . ILE B 1 271 ? -8.719 -15.773 13.109 1 98.62 271 ILE B N 1
ATOM 4743 C CA . ILE B 1 271 ? -9.562 -16.844 12.578 1 98.62 271 ILE B CA 1
ATOM 4744 C C . ILE B 1 271 ? -8.742 -18.125 12.445 1 98.62 271 ILE B C 1
ATOM 4746 O O . ILE B 1 271 ? -7.758 -18.156 11.695 1 98.62 271 ILE B O 1
ATOM 4750 N N . PRO B 1 272 ? -9.102 -19.109 13.109 1 98 272 PRO B N 1
ATOM 4751 C CA . PRO B 1 272 ? -8.344 -20.359 13.008 1 98 272 PRO B CA 1
ATOM 4752 C C . PRO B 1 272 ? -8.398 -20.969 11.609 1 98 272 PRO B C 1
ATOM 4754 O O . PRO B 1 272 ? -9.461 -20.984 10.977 1 98 272 PRO B O 1
ATOM 4757 N N . VAL B 1 273 ? -7.277 -21.391 11.141 1 97.5 273 VAL B N 1
ATOM 4758 C CA . VAL B 1 273 ? -7.148 -22.031 9.836 1 97.5 273 VAL B CA 1
ATOM 4759 C C . VAL B 1 273 ? -6.453 -23.375 9.977 1 97.5 273 VAL B C 1
ATOM 4761 O O . VAL B 1 273 ? -5.504 -23.516 10.75 1 97.5 273 VAL B O 1
ATOM 4764 N N . GLU B 1 274 ? -6.918 -24.375 9.266 1 94.5 274 GLU B N 1
ATOM 4765 C CA . GLU B 1 274 ? -6.258 -25.688 9.273 1 94.5 274 GLU B CA 1
ATOM 4766 C C . GLU B 1 274 ? -4.848 -25.578 8.695 1 94.5 274 GLU B C 1
ATOM 4768 O O . GLU B 1 274 ? -4.617 -24.859 7.719 1 94.5 274 GLU B O 1
ATOM 4773 N N . LYS B 1 275 ? -3.99 -26.344 9.312 1 92.5 275 LYS B N 1
ATOM 4774 C CA . LYS B 1 275 ? -2.617 -26.359 8.812 1 92.5 275 LYS B CA 1
ATOM 4775 C C . LYS B 1 275 ? -2.434 -27.422 7.73 1 92.5 275 LYS B C 1
ATOM 4777 O O . LYS B 1 275 ? -2.25 -28.594 8.039 1 92.5 275 LYS B O 1
ATOM 4782 N N . LYS B 1 276 ? -2.5 -27 6.535 1 96.94 276 LYS B N 1
ATOM 4783 C CA . LYS B 1 276 ? -2.244 -27.828 5.359 1 96.94 276 LYS B CA 1
ATOM 4784 C C . LYS B 1 276 ? -1.308 -27.109 4.383 1 96.94 276 LYS B C 1
ATOM 4786 O O . LYS B 1 276 ? -1.324 -25.875 4.285 1 96.94 276 LYS B O 1
ATOM 4791 N N . GLU B 1 277 ? -0.56 -27.922 3.648 1 97.69 277 GLU B N 1
ATOM 4792 C CA . GLU B 1 277 ? 0.33 -27.344 2.643 1 97.69 277 GLU B CA 1
ATOM 4793 C C . GLU B 1 277 ? -0.441 -26.938 1.388 1 97.69 277 GLU B C 1
ATOM 4795 O O . GLU B 1 277 ? -1.049 -27.797 0.73 1 97.69 277 GLU B O 1
ATOM 4800 N N . PRO B 1 278 ? -0.381 -25.734 1.026 1 98.56 278 PRO B N 1
ATOM 4801 C CA . PRO B 1 278 ? -1.163 -25.266 -0.12 1 98.56 278 PRO B CA 1
ATOM 4802 C C . PRO B 1 278 ? -0.847 -26.031 -1.402 1 98.56 278 PRO B C 1
ATOM 4804 O O . PRO B 1 278 ? -1.759 -26.391 -2.15 1 98.56 278 PRO B O 1
ATOM 4807 N N . LEU B 1 279 ? 0.404 -26.312 -1.646 1 98.75 279 LEU B N 1
ATOM 4808 C CA . LEU B 1 279 ? 0.79 -27.016 -2.863 1 98.75 279 LEU B CA 1
ATOM 4809 C C . LEU B 1 279 ? 0.199 -28.422 -2.889 1 98.75 279 LEU B C 1
ATOM 4811 O O . LEU B 1 279 ? -0.285 -28.875 -3.928 1 98.75 279 LEU B O 1
ATOM 4815 N N . LYS B 1 280 ? 0.236 -29.094 -1.825 1 98.75 280 LYS B N 1
ATOM 4816 C CA . LYS B 1 280 ? -0.354 -30.438 -1.747 1 98.75 280 LYS B CA 1
ATO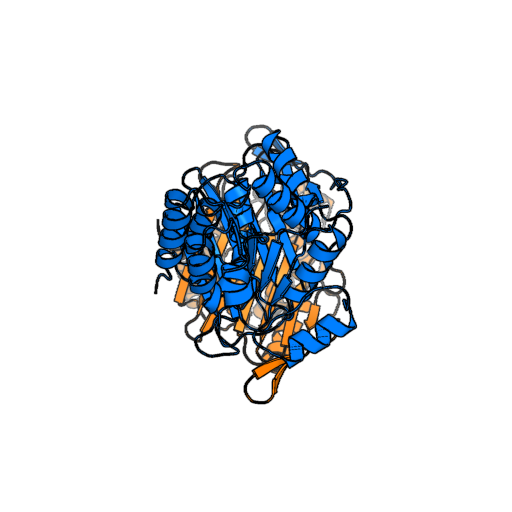M 4817 C C . LYS B 1 280 ? -1.854 -30.391 -2.021 1 98.75 280 LYS B C 1
ATOM 4819 O O . LYS B 1 280 ? -2.379 -31.219 -2.766 1 98.75 280 LYS B O 1
ATOM 4824 N N . GLU B 1 281 ? -2.514 -29.375 -1.386 1 98.75 281 GLU B N 1
ATOM 4825 C CA . GLU B 1 281 ? -3.947 -29.219 -1.614 1 98.75 281 GLU B CA 1
ATOM 4826 C C . GLU B 1 281 ? -4.242 -28.938 -3.086 1 98.75 281 GLU B C 1
ATOM 4828 O O . GLU B 1 281 ? -5.227 -29.438 -3.631 1 98.75 281 GLU B O 1
ATOM 4833 N N . GLU B 1 282 ? -3.443 -28.141 -3.713 1 98.88 282 GLU B N 1
ATOM 4834 C CA . GLU B 1 282 ? -3.592 -27.812 -5.125 1 98.88 282 GLU B CA 1
ATOM 4835 C C . GLU B 1 282 ? -3.445 -29.047 -6.004 1 98.88 282 GLU B C 1
ATOM 4837 O O . GLU B 1 282 ? -4.277 -29.297 -6.879 1 98.88 282 GLU B O 1
ATOM 4842 N N . LEU B 1 283 ? -2.467 -29.844 -5.742 1 98.88 283 LEU B N 1
ATOM 4843 C CA . LEU B 1 283 ? -2.209 -31.031 -6.539 1 98.88 283 LEU B CA 1
ATOM 4844 C C . LEU B 1 283 ? -3.27 -32.094 -6.281 1 98.88 283 LEU B C 1
ATOM 4846 O O . LEU B 1 283 ? -3.66 -32.812 -7.195 1 98.88 283 LEU B O 1
ATOM 4850 N N . LEU B 1 284 ? -3.734 -32.219 -5.031 1 98.81 284 LEU B N 1
ATOM 4851 C CA . LEU B 1 284 ? -4.844 -33.094 -4.727 1 98.81 284 LEU B CA 1
ATOM 4852 C C . LEU B 1 284 ? -6.082 -32.75 -5.539 1 98.81 284 LEU B C 1
ATOM 4854 O O . LEU B 1 284 ? -6.77 -33.625 -6.059 1 98.81 284 LEU B O 1
ATOM 4858 N N . HIS B 1 285 ? -6.328 -31.453 -5.602 1 98.88 285 HIS B N 1
ATOM 4859 C CA . HIS B 1 285 ? -7.461 -30.984 -6.391 1 98.88 285 HIS B CA 1
ATOM 4860 C C . HIS B 1 285 ? -7.297 -31.344 -7.863 1 98.88 285 HIS B C 1
ATOM 4862 O O . HIS B 1 285 ? -8.25 -31.781 -8.508 1 98.88 285 HIS B O 1
ATOM 4868 N N . PHE B 1 286 ? -6.117 -31.172 -8.398 1 98.88 286 PHE B N 1
ATOM 4869 C CA . PHE B 1 286 ? -5.844 -31.531 -9.789 1 98.88 286 PHE B CA 1
ATOM 4870 C C . PHE B 1 286 ? -6.109 -33.031 -10.023 1 98.88 286 PHE B C 1
ATOM 4872 O O . PHE B 1 286 ? -6.777 -33.375 -10.984 1 98.88 286 PHE B O 1
ATOM 4879 N N . ILE B 1 287 ? -5.578 -33.875 -9.141 1 98.81 287 ILE B N 1
ATOM 4880 C CA . ILE B 1 287 ? -5.742 -35.312 -9.219 1 98.81 287 ILE B CA 1
ATOM 4881 C C . ILE B 1 287 ? -7.227 -35.688 -9.219 1 98.81 287 ILE B C 1
ATOM 4883 O O . ILE B 1 287 ? -7.684 -36.469 -10.039 1 98.81 287 ILE B O 1
ATOM 4887 N N . GLU B 1 288 ? -7.926 -35.031 -8.336 1 98.75 288 GLU B N 1
ATOM 4888 C CA . GLU B 1 288 ? -9.367 -35.25 -8.25 1 98.75 288 GLU B CA 1
ATOM 4889 C C . GLU B 1 288 ? -10.062 -34.875 -9.555 1 98.75 288 GLU B C 1
ATOM 4891 O O . GLU B 1 288 ? -10.93 -35.625 -10.031 1 98.75 288 GLU B O 1
ATOM 4896 N N . CYS B 1 289 ? -9.703 -33.781 -10.086 1 98.81 289 CYS B N 1
ATOM 4897 C CA . CYS B 1 289 ? -10.312 -33.312 -11.328 1 98.81 289 CYS B CA 1
ATOM 4898 C C . CYS B 1 289 ? -10.031 -34.25 -12.477 1 98.81 289 CYS B C 1
ATOM 4900 O O . CYS B 1 289 ? -10.914 -34.531 -13.281 1 98.81 289 CYS B O 1
ATOM 4902 N N . VAL B 1 290 ? -8.82 -34.75 -12.578 1 98.56 290 VAL B N 1
ATOM 4903 C CA . VAL B 1 290 ? -8.445 -35.688 -13.633 1 98.56 290 VAL B CA 1
ATOM 4904 C C . VAL B 1 290 ? -9.234 -36.969 -13.492 1 98.56 290 VAL B C 1
ATOM 4906 O O . VAL B 1 290 ? -9.82 -37.469 -14.461 1 98.56 290 VAL B O 1
ATOM 4909 N N . LYS B 1 291 ? -9.32 -37.469 -12.305 1 98 291 LYS B N 1
ATOM 4910 C CA . LYS B 1 291 ? -9.953 -38.75 -12.047 1 98 291 LYS B CA 1
ATOM 4911 C C . LYS B 1 291 ? -11.469 -38.656 -12.211 1 98 291 LYS B C 1
ATOM 4913 O O . LYS B 1 291 ? -12.094 -39.594 -12.742 1 98 291 LYS B O 1
ATOM 4918 N N . GLU B 1 292 ? -12.008 -37.531 -11.773 1 98.38 292 GLU B N 1
ATOM 4919 C CA . GLU B 1 292 ? -13.461 -37.406 -11.719 1 98.38 292 GLU B CA 1
ATOM 4920 C C . GLU B 1 292 ? -13.992 -36.562 -12.859 1 98.38 292 GLU B C 1
ATOM 4922 O O . GLU B 1 292 ? -15.203 -36.344 -12.977 1 98.38 292 GLU B O 1
ATOM 4927 N N . ARG B 1 293 ? -13.141 -36.094 -13.664 1 98.44 293 ARG B N 1
ATOM 4928 C CA . ARG B 1 293 ? -13.492 -35.25 -14.797 1 98.44 293 ARG B CA 1
ATOM 4929 C C . ARG B 1 293 ? -14.281 -34 -14.344 1 98.44 293 ARG B C 1
ATOM 4931 O O . ARG B 1 293 ? -15.312 -33.688 -14.922 1 98.44 293 ARG B O 1
ATOM 4938 N N . LYS B 1 294 ? -13.773 -33.344 -13.273 1 98.31 294 LYS B N 1
ATOM 4939 C CA . LYS B 1 294 ? -14.328 -32.125 -12.758 1 98.31 294 LYS B CA 1
ATOM 4940 C C . LYS B 1 294 ? -13.547 -30.906 -13.266 1 98.31 294 LYS B C 1
ATOM 4942 O O . LYS B 1 294 ? -12.359 -31.016 -13.578 1 98.31 294 LYS B O 1
ATOM 4947 N N . THR B 1 295 ? -14.219 -29.781 -13.453 1 98.56 295 THR B N 1
ATOM 4948 C CA . THR B 1 295 ? -13.547 -28.547 -13.812 1 98.56 295 THR B CA 1
ATOM 4949 C C . THR B 1 295 ? -12.727 -28 -12.648 1 98.56 295 THR B C 1
ATOM 4951 O O . THR B 1 295 ? -13.25 -27.844 -11.539 1 98.56 295 THR B O 1
ATOM 4954 N N . PRO B 1 296 ? -11.469 -27.75 -12.883 1 98.88 296 PRO B N 1
ATOM 4955 C CA . PRO B 1 296 ? -10.648 -27.219 -11.789 1 98.88 296 PRO B CA 1
ATOM 4956 C C . PRO B 1 296 ? -11.094 -25.828 -11.352 1 98.88 296 PRO B C 1
ATOM 4958 O O . PRO B 1 296 ? -11.617 -25.062 -12.156 1 98.88 296 PRO B O 1
ATOM 4961 N N . ARG B 1 297 ? -10.797 -25.484 -10.07 1 98.44 297 ARG B N 1
ATOM 4962 C CA . ARG B 1 297 ? -11.047 -24.156 -9.523 1 98.44 297 ARG B CA 1
ATOM 4963 C C . ARG B 1 297 ? -10.289 -23.094 -10.312 1 98.44 297 ARG B C 1
ATOM 4965 O O . ARG B 1 297 ? -10.836 -22.031 -10.602 1 98.44 297 ARG B O 1
ATOM 4972 N N . THR B 1 298 ? -9.086 -23.422 -10.617 1 98.88 298 THR B N 1
ATOM 4973 C CA . THR B 1 298 ? -8.258 -22.547 -11.438 1 98.88 298 THR B CA 1
ATOM 4974 C C . THR B 1 298 ? -8.039 -23.141 -12.82 1 98.88 298 THR B C 1
ATOM 4976 O O . THR B 1 298 ? -6.906 -23.406 -13.219 1 98.88 298 THR B O 1
ATOM 4979 N N . ASP B 1 299 ? -9.109 -23.219 -13.578 1 98.81 299 ASP B N 1
ATOM 4980 C CA . ASP B 1 299 ? -9.078 -23.797 -14.922 1 98.81 299 ASP B CA 1
ATOM 4981 C C . ASP B 1 299 ? -8.469 -22.812 -15.922 1 98.81 299 ASP B C 1
ATOM 4983 O O . ASP B 1 299 ? -8 -21.734 -15.547 1 98.81 299 ASP B O 1
ATOM 4987 N N . GLY B 1 300 ? -8.445 -23.234 -17.156 1 98.75 300 GLY B N 1
ATOM 4988 C CA . GLY B 1 300 ? -7.875 -22.406 -18.219 1 98.75 300 GLY B CA 1
ATOM 4989 C C . GLY B 1 300 ? -8.531 -21.047 -18.328 1 98.75 300 GLY B C 1
ATOM 4990 O O . GLY B 1 300 ? -7.855 -20.047 -18.594 1 98.75 300 GLY B O 1
ATOM 4991 N N . TYR B 1 301 ? -9.828 -20.938 -18.141 1 98.62 301 TYR B N 1
ATOM 4992 C CA . TYR B 1 301 ? -10.539 -19.672 -18.25 1 98.62 301 TYR B CA 1
ATOM 4993 C C . TYR B 1 301 ? -10.164 -18.734 -17.094 1 98.62 301 TYR B C 1
ATOM 4995 O O . TYR B 1 301 ? -10.039 -17.531 -17.281 1 98.62 301 TYR B O 1
ATOM 5003 N N . GLU B 1 302 ? -10.055 -19.312 -15.922 1 98.62 302 GLU B N 1
ATOM 5004 C CA . GLU B 1 302 ? -9.57 -18.5 -14.805 1 98.62 302 GLU B CA 1
ATOM 5005 C C . GLU B 1 302 ? -8.172 -17.969 -15.086 1 98.62 302 GLU B C 1
ATOM 5007 O O . GLU B 1 302 ? -7.91 -16.781 -14.867 1 98.62 302 GLU B O 1
ATOM 5012 N N . GLY B 1 303 ? -7.285 -18.828 -15.555 1 98.69 303 GLY B N 1
ATOM 5013 C CA . GLY B 1 303 ? -5.953 -18.391 -15.93 1 98.69 303 GLY B CA 1
ATOM 5014 C C . GLY B 1 303 ? -5.961 -17.312 -17 1 98.69 303 GLY B C 1
ATOM 5015 O O . GLY B 1 303 ? -5.145 -16.391 -16.953 1 98.69 303 GLY B O 1
ATOM 5016 N N . LEU B 1 304 ? -6.871 -17.469 -17.938 1 98.25 304 LEU B N 1
ATOM 5017 C CA . LEU B 1 304 ? -6.988 -16.5 -19.016 1 98.25 304 LEU B CA 1
ATOM 5018 C C . LEU B 1 304 ? -7.406 -15.133 -18.484 1 98.25 304 LEU B C 1
ATOM 5020 O O . LEU B 1 304 ? -6.887 -14.102 -18.922 1 98.25 304 LEU B O 1
ATOM 5024 N N . ARG B 1 305 ? -8.344 -15.039 -17.531 1 98.19 305 ARG B N 1
ATOM 5025 C CA . ARG B 1 305 ? -8.742 -13.781 -16.906 1 98.19 305 ARG B CA 1
ATOM 5026 C C . ARG B 1 305 ? -7.566 -13.109 -16.219 1 98.19 305 ARG B C 1
ATOM 5028 O O . ARG B 1 305 ? -7.402 -11.891 -16.297 1 98.19 305 ARG B O 1
ATOM 5035 N N . VAL B 1 306 ? -6.754 -13.93 -15.57 1 98.62 306 VAL B N 1
ATOM 5036 C CA . VAL B 1 306 ? -5.566 -13.391 -14.906 1 98.62 306 VAL B CA 1
ATOM 5037 C C . VAL B 1 306 ? -4.625 -12.789 -15.945 1 98.62 306 VAL B C 1
ATOM 5039 O O . VAL B 1 306 ? -4.141 -11.664 -15.773 1 98.62 306 VAL B O 1
ATOM 5042 N N . LEU B 1 307 ? -4.422 -13.492 -17.094 1 98.12 307 LEU B N 1
ATOM 5043 C CA . LEU B 1 307 ? -3.553 -13.008 -18.172 1 98.12 307 LEU B CA 1
ATOM 5044 C C . LEU B 1 307 ? -4.066 -11.688 -18.719 1 98.12 307 LEU B C 1
ATOM 5046 O O . LEU B 1 307 ? -3.283 -10.781 -19.016 1 98.12 307 LEU B O 1
ATOM 5050 N N . LYS B 1 308 ? -5.348 -11.609 -18.859 1 97.62 308 LYS B N 1
ATOM 5051 C CA . LYS B 1 308 ? -5.945 -10.398 -19.422 1 97.62 308 LYS B CA 1
ATOM 5052 C C . LYS B 1 308 ? -5.68 -9.195 -18.531 1 97.62 308 LYS B C 1
ATOM 5054 O O . LYS B 1 308 ? -5.414 -8.094 -19.016 1 97.62 308 LYS B O 1
ATOM 5059 N N . VAL B 1 309 ? -5.727 -9.336 -17.25 1 97.44 309 VAL B N 1
ATOM 5060 C CA . VAL B 1 309 ? -5.434 -8.258 -16.312 1 97.44 309 VAL B CA 1
ATOM 5061 C C . VAL B 1 309 ? -3.953 -7.891 -16.406 1 97.44 309 VAL B C 1
ATOM 5063 O O . VAL B 1 309 ? -3.6 -6.707 -16.422 1 97.44 309 VAL B O 1
ATOM 5066 N N . LEU B 1 310 ? -3.105 -8.898 -16.453 1 97.12 310 LEU B N 1
ATOM 5067 C CA . LEU B 1 310 ? -1.665 -8.68 -16.516 1 97.12 310 LEU B CA 1
ATOM 5068 C C . LEU B 1 310 ? -1.276 -7.914 -17.766 1 97.12 310 LEU B C 1
ATOM 5070 O O . LEU B 1 310 ? -0.364 -7.086 -17.734 1 97.12 310 LEU B O 1
ATOM 5074 N N . GLU B 1 311 ? -1.949 -8.242 -18.828 1 94.38 311 GLU B N 1
ATOM 5075 C CA . GLU B 1 311 ? -1.6 -7.633 -20.109 1 94.38 311 GLU B CA 1
ATOM 5076 C C . GLU B 1 311 ? -2.279 -6.277 -20.266 1 94.38 311 GLU B C 1
ATOM 5078 O O . GLU B 1 311 ? -1.738 -5.387 -20.922 1 94.38 311 GLU B O 1
ATOM 5083 N N . LYS B 1 312 ? -3.57 -6.137 -19.734 1 80.56 312 LYS B N 1
ATOM 5084 C CA . LYS B 1 312 ? -4.371 -4.93 -19.891 1 80.56 312 LYS B CA 1
ATOM 5085 C C . LYS B 1 312 ? -3.869 -3.814 -18.969 1 80.56 312 LYS B C 1
ATOM 5087 O O . LYS B 1 312 ? -4.57 -3.398 -18.047 1 80.56 312 LYS B O 1
ATOM 5092 N N . ILE B 1 313 ? -2.604 -3.65 -18.984 1 68.94 313 ILE B N 1
ATOM 5093 C CA . ILE B 1 313 ? -2.152 -2.547 -18.141 1 68.94 313 ILE B CA 1
ATOM 5094 C C . ILE B 1 313 ? -1.948 -1.298 -19 1 68.94 313 ILE B C 1
ATOM 5096 O O . ILE B 1 313 ? -1.472 -1.384 -20.141 1 68.94 313 ILE B O 1
ATOM 5100 N N . THR B 1 314 ? -2.961 -0.312 -19 1 58.75 314 THR B N 1
ATOM 5101 C CA . THR B 1 314 ? -2.797 0.975 -19.672 1 58.75 314 THR B CA 1
ATOM 5102 C C . THR B 1 314 ? -1.901 1.899 -18.844 1 58.75 314 THR B C 1
ATOM 5104 O O . THR B 1 314 ? -2.035 1.979 -17.625 1 58.75 314 THR B O 1
ATOM 5107 N N . SER B 1 315 ? -0.607 2.035 -19.281 1 50.12 315 SER B N 1
ATOM 5108 C CA . SER B 1 315 ? 0.192 3.102 -18.688 1 50.12 315 SER B CA 1
ATOM 5109 C C . SER B 1 315 ? -0.169 4.461 -19.281 1 50.12 315 SER B C 1
ATOM 5111 O O . SER B 1 315 ? -0.431 4.574 -20.484 1 50.12 315 SER B O 1
ATOM 5113 N N . ASP B 1 316 ? -1.116 5.258 -18.781 1 42.31 316 ASP B N 1
ATOM 5114 C CA . ASP B 1 316 ? -1.26 6.562 -19.422 1 42.31 316 ASP B CA 1
ATOM 5115 C C . ASP B 1 316 ? 0.102 7.141 -19.797 1 42.31 316 ASP B C 1
ATOM 5117 O O . ASP B 1 316 ? 0.906 7.469 -18.922 1 42.31 316 ASP B O 1
ATOM 5121 N N . GLY B 1 317 ? 1.106 6.441 -20.188 1 34.91 317 GLY B N 1
ATOM 5122 C CA . GLY B 1 317 ? 2.043 7.332 -20.859 1 34.91 317 GLY B CA 1
ATOM 5123 C C . GLY B 1 317 ? 1.449 8.023 -22.062 1 34.91 317 GLY B C 1
ATOM 5124 O O . GLY B 1 317 ? 0.453 7.555 -22.625 1 34.91 317 GLY B O 1
#

Organism: Dictyoglomus thermophilum (strain ATCC 35947 / DSM 3960 / H-6-12) (NCBI:txid309799)

Nearest PDB structures (foldseek):
  3ezy-assembly1_C  TM=8.372E-01  e=7.186E-25  Thermotoga maritima
  2glx-assembly6_F  TM=8.390E-01  e=7.628E-25  Ensifer adhaerens
  3gfg-assembly5_I  TM=8.234E-01  e=5.286E-23  Bacillus subtilis subsp. subtilis str. 168
  3gfg-assembly2_D  TM=8.146E-01  e=2.086E-22  Bacillus subtilis subsp. subtilis str. 168
  3gfg-assembly3_E  TM=8.261E-01  e=1.789E-21  Bacillus subtilis subsp. subtilis str. 168

Solvent-accessible surface area (backbone atoms only — not comparable to full-atom values): 32895 Å² total; per-residue (Å²): 114,79,43,26,28,25,36,35,29,53,54,90,64,14,45,58,53,50,53,45,36,52,75,70,37,28,53,44,37,40,27,27,80,44,68,67,52,46,53,58,49,36,72,79,42,65,87,58,45,73,45,59,51,69,62,62,51,55,70,32,84,65,38,49,28,37,37,40,39,60,62,45,87,50,32,47,64,54,51,45,54,36,38,75,58,67,20,27,35,38,31,38,61,49,54,35,88,42,53,69,57,33,52,50,48,41,50,50,23,59,75,63,73,38,54,44,32,34,48,56,45,62,73,37,22,46,50,46,45,50,50,52,52,44,48,75,72,44,65,22,47,54,70,47,38,38,38,34,39,46,28,17,70,36,85,58,63,92,86,52,32,36,58,71,70,56,39,54,59,53,48,44,51,51,34,64,74,67,70,52,72,62,74,44,42,47,43,47,71,38,47,74,89,43,83,90,32,30,35,35,33,39,34,41,37,34,33,88,86,65,32,34,34,36,44,38,35,24,37,74,37,83,54,76,44,43,36,38,42,38,35,28,72,42,12,26,42,35,43,30,73,80,49,92,65,31,29,36,36,24,60,31,41,74,42,73,56,94,87,40,60,39,63,44,84,51,72,75,40,80,44,89,56,73,92,65,60,26,65,53,49,40,51,50,50,49,52,48,19,67,76,66,70,47,85,51,92,39,16,43,67,53,40,38,55,40,38,44,54,70,66,53,51,45,54,88,116,114,79,42,27,28,25,36,35,28,52,51,89,63,14,45,59,52,50,52,46,36,51,73,69,39,28,51,43,39,40,29,27,81,45,67,67,50,47,52,58,49,36,73,79,42,66,86,58,44,72,45,60,50,71,62,62,54,54,72,32,83,65,40,50,27,36,37,39,40,59,64,46,87,49,33,48,63,54,51,46,54,35,38,75,56,69,19,27,37,38,31,38,62,49,55,34,88,43,53,70,59,32,51,50,47,40,49,50,23,59,77,64,72,38,53,44,32,34,49,56,47,62,73,38,22,46,50,46,46,50,48,51,50,42,47,74,71,43,65,23,47,55,72,48,36,38,37,36,38,45,29,17,69,36,85,58,63,91,87,55,31,36,58,72,71,55,40,57,60,53,48,44,50,51,33,65,75,67,72,52,72,61,74,45,43,45,44,48,71,38,46,75,88,43,82,90,32,30,36,34,34,41,34,41,36,34,34,87,85,64,33,36,33,37,41,38,36,24,36,75,36,82,54,75,43,43,37,39,42,40,36,28,72,43,13,27,40,35,42,32,72,80,48,91,66,31,28,36,36,24,60,31,40,75,44,74,56,94,87,40,60,38,63,43,84,51,72,74,39,80,43,89,54,70,91,64,60,26,65,54,48,41,51,52,51,50,53,47,20,66,76,67,71,47,83,52,93,38,16,45,67,53,39,38,55,40,38,45,56,70,66,53,51,46,52,89,114